Protein 7O7G (pdb70)

Nearest PDB structures (foldseek):
  7o7g-assembly1_A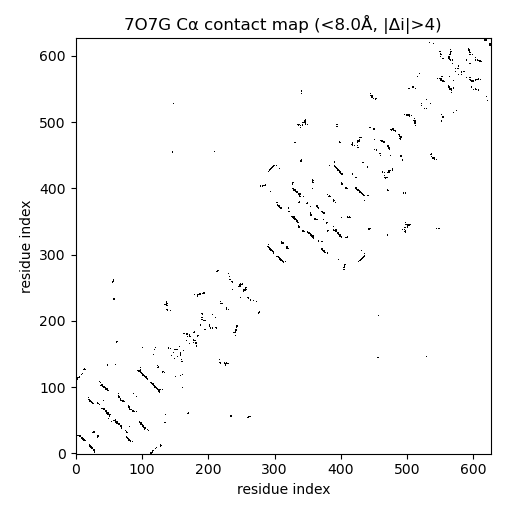  TM=1.002E+00  e=0.000E+00  Shewanella oneidensis MR-1
  7qth-assembly1_A  TM=1.001E+00  e=0.000E+00  Shewanella oneidensis MR-1
  8qbz-assembly1_A  TM=1.001E+00  e=0.000E+00  Shewanella oneidensis MR-1
  8qbq-assembly1_A  TM=1.001E+00  e=0.000E+00  Shewanella oneidensis MR-1
  8qc9-assembly1_A  TM=1.001E+00  e=0.000E+00  Shewanella oneidensis MR-1

Organism: Shewanella oneidensis (strain ATCC 700550 / JCM 31522 / CIP 106686 / LMG 19005 / NCIMB 14063 / MR-1) (NCBI:txid211586)

Radius of gyration: 29.06 Å; Cα contacts (8 Å, |Δi|>4): 1441; chains: 1; bounding box: 69×74×74 Å

Secondary structure (DSSP, 8-state):
-B-S--EEEEEEEE-TTSSPEEEEEEE-TTS-B----SSEEEEEEEEEEPTTTTSTTPPPEEEEEEEE--EEE-SSSEEEE--SSTTTT----TTS-EEEEEEE-SEE-TT--EE--EEEEEEE-TTSS--S-------THHHHTTS-TTS-SSSS-SSHHHHHHHS-HHHHHHHT-GGGSHHHHHHHTT-TTS-BTTTTB--HHHHHHHTT-GGGT----SS-TTTTHHHH---HHHHTTT-TT-BTTTTBSS---SSSSSHHHHS-HHHHHHHHHHHHHHHHHHHTTEEEEEEEEE-TTT--EEEEEEEEETTS-EE-HHHHGGGEEEEEEEEEE-TTS-SSHHHHSEEEEEEETTEEPTTEEE-TTS-EEEE--S---TTSSTGGGGEEEEEEEEEEEEETTEE-----TT--S--GGGEEE-B-EEEEEESSSSPPP----SSB-HHHHHHHH-TT--BTBTTTB--BB--GGG---B-TTSPBP--SGGGGGTSBTTBSSSTTS--SHHHHHHHHHHHHSTTT-TT-GGGTBS---GGGGGG---EEEEE-TTS-EEEE-HHHHHHHTTS-TTSTT--S-HHHHHHTT---SB-HHHH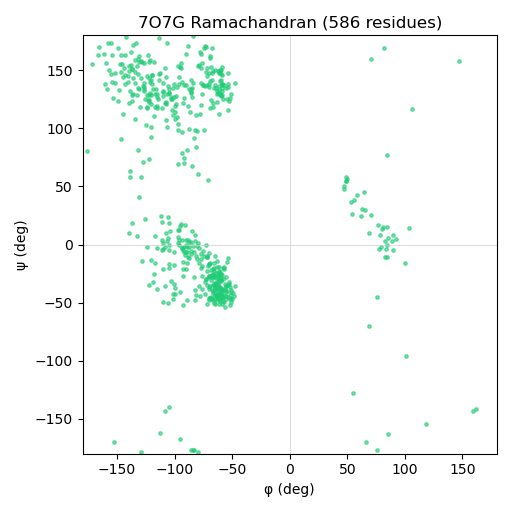HHTTT---HHHHB---SS-TT-B-

Solvent-accessible surface area: 31295 Å² total; per-residue (Å²): 98,65,20,122,66,11,63,24,71,4,74,131,10,23,35,158,114,50,36,1,67,0,23,0,71,0,17,26,88,67,110,110,58,5,69,24,10,73,74,3,36,1,43,64,1,5,0,1,34,52,104,30,68,83,19,84,34,35,38,10,22,6,39,24,4,34,65,10,160,33,52,96,33,62,132,84,0,15,0,38,1,114,18,118,70,28,12,82,101,164,49,68,62,41,152,19,2,1,9,3,0,0,16,1,47,65,34,133,17,114,119,29,24,67,8,40,43,10,13,30,33,58,17,15,20,3,125,16,85,77,44,151,67,30,44,34,35,27,25,53,96,20,24,39,50,32,43,32,124,39,104,133,43,169,88,104,5,18,42,7,26,3,24,40,1,32,33,12,65,70,56,0,94,73,145,62,81,91,86,25,8,26,49,14,35,45,56,7,34,40,5,32,95,64,25,52,44,196,118,101,118,95,2,89,95,24,43,100,40,30,116,66,20,26,86,51,43,32,50,151,43,147,169,22,105,34,7,117,25,66,5,126,35,15,6,41,80,35,53,28,2,31,93,45,124,47,53,30,66,72,31,125,70,60,74,104,44,141,70,6,42,90,23,78,80,87,61,71,30,119,113,18,27,101,73,74,18,36,176,63,83,32,42,106,86,6,4,60,76,42,6,2,94,19,85,11,90,16,68,88,142,96,103,20,0,39,0,22,0,20,0,10,45,80,134,44,81,67,27,51,1,109,100,12,27,64,66,0,1,8,0,6,0,8,0,0,0,0,3,12,46,5,34,13,4,66,100,22,25,2,62,19,79,0,0,89,8,21,57,62,45,133,124,3,79,21,57,146,69,0,63,0,34,4,59,6,94,91,93,3,89,8,46,120,84,56,93,33,0,25,1,1,3,0,8,0,0,0,0,0,8,6,41,176,26,150,24,58,84,20,100,76,103,78,35,71,0,90,64,68,100,97,3,5,0,0,42,0,6,15,6,40,8,14,34,60,66,156,91,60,40,49,16,55,11,71,8,40,43,13,86,19,20,24,79,32,48,44,61,49,64,30,38,104,49,12,127,115,50,0,0,13,2,9,29,109,54,4,29,67,49,109,54,115,144,54,121,26,17,21,1,21,8,0,23,1,1,25,29,0,10,18,0,22,177,35,67,62,45,34,0,0,26,27,0,47,67,74,50,104,43,45,106,79,18,133,83,44,32,21,58,45,32,58,35,44,34,92,71,43,32,56,112,14,27,139,129,16,10,5,1,0,11,25,35,31,110,99,163,75,16,42,11,2,0,0,14,5,0,24,60,7,15,49,72,70,41,81,37,160,134,30,137,53,82,98,138,46,9,82,84,74,23,7,25,10,58,19,73,91,113,82,0,71,99,18,7,109,58,23,74,21,67,156,60,64,45,24,58,26,108,58,70,90,84,79,163

Foldseek 3Di:
DAFPDKDKDFPWWACVPPFIKTKIAIAGPVRAADFAQDAKWQAFKWWWQCQQNVHALHHIWTHGFDIFPAWDRPRRRMIITDDPCTRVVVPQDLQTKIKTKMKGDFAAGPVRHTYAIDIDMAIAGSRGHHGPDDQFAFWQVLVVLFFPARDDQVDDDRGVVSQQRQLICVNCVVVVHLCSNCLLVVLLLQAQQWADDPVRHRNPVSCVFCVLQCCSTLPDDPVGPCSLCQQQRDWCSNVCSRVVQADLCVQPPHDHDPTSNCVCVPSPSVNSVCVSCVVVVLLVVVQLQKDKAKAWEADLVVRKIKIKIFIAGNVRHTDQCLVQLQFWAWKKKWKFFQLLATDLAAVQIFMDRCHHQSDGDPQWDQDPSRIIIHITDGDNCQPVPPPSRQKMKMKMKTKTFDASSGGDGSPDRVPQQAPVNGMHIYEMAMYMYGSVRPDHDHHDQQWFACSLVCSRRNQRFQPPGHRPGRGHRFDLRHFDDADPVRHTGRGCSNVCSQLHLCAHPFLAQLSNPLQNVVLCCCVSVCSRCPLQLVSGTPKDPPVSLVSYFWHFQHAPPVRHTFTKQPVCSNVCSVQPAPDPSHPQHCVNQVVQQMDDRHDSVSRRVSNVSGNCVVFFDAISVRRPHGD

B-factor: mean 24.83, std 9.94, range [6.51, 78.21]

Structure (mmCIF, N/CA/C/O backbone):
data_7O7G
#
_entry.id   7O7G
#
_cell.length_a   52.875
_cell.length_b   89.657
_cell.length_c   153.900
_cell.angle_alpha   90.000
_cell.angle_beta   90.000
_cell.angle_gamma   90.000
#
_symmetry.space_group_name_H-M   'P 21 21 21'
#
loop_
_entity.id
_entity.type
_entity.pdbx_description
1 polymer 'Extracellular iron oxide respiratory system surface decaheme cytochrome c component MtrC'
2 non-polymer 'HEME C'
3 non-polymer 'CALCIUM ION'
4 non-polymer 1,2-ETHANEDIOL
5 non-polymer 'ACETATE ION'
6 water water
#
loop_
_atom_site.group_PDB
_atom_site.id
_atom_site.type_symbol
_atom_site.label_atom_id
_atom_site.label_alt_id
_atom_site.label_comp_id
_atom_site.label_asym_id
_atom_site.label_entity_id
_atom_site.label_seq_id
_atom_site.pdbx_PDB_ins_code
_atom_site.Cartn_x
_atom_site.Cartn_y
_atom_site.Cartn_z
_atom_site.occupancy
_atom_site.B_iso_or_equiv
_atom_site.auth_seq_id
_atom_site.auth_comp_id
_atom_site.auth_asym_id
_atom_site.auth_atom_id
_atom_site.pdbx_PDB_model_num
ATOM 1 N N . GLY A 1 44 ? 0.186 4.765 15.291 1.00 53.37 44 GLY A N 1
ATOM 2 C CA . GLY A 1 44 ? -0.067 3.372 14.804 1.00 53.16 44 GLY A CA 1
ATOM 3 C C . GLY A 1 44 ? -1.101 3.377 13.690 1.00 54.57 44 GLY A C 1
ATOM 4 O O . GLY A 1 44 ? -2.197 3.957 13.889 1.00 53.08 44 GLY A O 1
ATOM 5 N N . SER A 1 45 ? -0.788 2.793 12.537 1.00 48.49 45 SER A N 1
ATOM 6 C CA . SER A 1 45 ? -1.737 2.738 11.397 1.00 45.19 45 SER A CA 1
ATOM 7 C C . SER A 1 45 ? -1.438 1.522 10.519 1.00 38.27 45 SER A C 1
ATOM 8 O O . SER A 1 45 ? -0.298 1.362 10.095 1.00 40.62 45 SER A O 1
ATOM 11 N N . ILE A 1 46 ? -2.445 0.689 10.263 1.00 33.60 46 ILE A N 1
ATOM 12 C CA . ILE A 1 46 ? -2.326 -0.501 9.374 1.00 29.33 46 ILE A CA 1
ATOM 13 C C . ILE A 1 46 ? -2.565 -0.008 7.949 1.00 27.48 46 ILE A C 1
ATOM 14 O O . ILE A 1 46 ? -3.538 0.720 7.765 1.00 27.93 46 ILE A O 1
ATOM 19 N N . GLN A 1 47 ? -1.729 -0.407 6.990 1.00 28.65 47 GLN A N 1
ATOM 20 C CA . GLN A 1 47 ? -1.827 0.019 5.567 1.00 31.62 47 GLN A CA 1
ATOM 21 C C . GLN A 1 47 ? -2.859 -0.853 4.847 1.00 29.26 47 GLN A C 1
ATOM 22 O O . GLN A 1 47 ? -3.704 -0.305 4.141 1.00 28.35 47 GLN A O 1
ATOM 28 N N . THR A 1 48 ? -2.762 -2.167 5.034 1.00 27.39 48 THR A N 1
ATOM 29 C CA . THR A 1 48 ? -3.633 -3.171 4.380 1.00 27.22 48 THR A CA 1
ATOM 30 C C . THR A 1 48 ? -4.060 -4.197 5.420 1.00 24.89 48 THR A C 1
ATOM 31 O O . THR A 1 48 ? -3.197 -4.674 6.161 1.00 22.76 48 THR A O 1
ATOM 35 N N . LEU A 1 49 ? -5.359 -4.459 5.501 1.00 21.90 49 LEU A N 1
ATOM 36 C CA . LEU A 1 49 ? -5.901 -5.530 6.358 1.00 21.41 49 LEU A CA 1
ATOM 37 C C . LEU A 1 49 ? -6.248 -6.716 5.446 1.00 21.26 49 LEU A C 1
ATOM 38 O O . LEU A 1 49 ? -7.122 -6.582 4.552 1.00 20.53 49 LEU A O 1
ATOM 43 N N . ASN A 1 50 ? -5.564 -7.827 5.639 1.00 18.68 50 ASN A N 1
ATOM 44 C CA . ASN A 1 50 ? -5.794 -9.084 4.897 1.00 19.39 50 ASN A CA 1
ATOM 45 C C . ASN A 1 50 ? -6.721 -9.953 5.754 1.00 18.71 50 ASN A C 1
ATOM 46 O O . ASN A 1 50 ? -6.524 -9.994 6.994 1.00 17.98 50 ASN A O 1
ATOM 51 N N . LEU A 1 51 ? -7.697 -10.614 5.128 1.00 16.90 51 LEU A N 1
ATOM 52 C CA . LEU A 1 51 ? -8.630 -11.522 5.826 1.00 17.32 51 LEU A CA 1
ATOM 53 C C . LEU A 1 51 ? -8.615 -12.850 5.087 1.00 18.69 51 LEU A C 1
ATOM 54 O O . LEU A 1 51 ? -8.742 -12.854 3.845 1.00 20.00 51 LEU A O 1
ATOM 59 N N . ASP A 1 52 ? -8.565 -13.943 5.826 1.00 16.79 52 ASP A N 1
ATOM 60 C CA . ASP A 1 52 ? -8.663 -15.301 5.259 1.00 16.56 52 ASP A CA 1
ATOM 61 C C . ASP A 1 52 ? -9.697 -16.018 6.108 1.00 16.57 52 ASP A C 1
ATOM 62 O O . ASP A 1 52 ? -9.590 -15.947 7.350 1.00 16.47 52 ASP A O 1
ATOM 67 N N . ILE A 1 53 ? -10.640 -16.723 5.478 1.00 16.66 53 ILE A N 1
ATOM 68 C CA . ILE A 1 53 ? -11.408 -17.771 6.200 1.00 16.22 53 ILE A CA 1
ATOM 69 C C . ILE A 1 53 ? -10.567 -19.061 6.254 1.00 16.29 53 ILE A C 1
ATOM 70 O O . ILE A 1 53 ? -10.284 -19.681 5.216 1.00 15.81 53 ILE A O 1
ATOM 75 N N . THR A 1 54 ? -10.121 -19.421 7.447 1.00 15.79 54 THR A N 1
ATOM 76 C CA . THR A 1 54 ? -9.115 -20.477 7.644 1.00 15.42 54 THR A CA 1
ATOM 77 C C . THR A 1 54 ? -9.789 -21.771 8.063 1.00 17.36 54 THR A C 1
ATOM 78 O O . THR A 1 54 ? -9.161 -22.815 7.919 1.00 16.75 54 THR A O 1
ATOM 82 N N . LYS A 1 55 ? -11.030 -21.703 8.539 1.00 16.65 55 LYS A N 1
ATOM 83 C CA . LYS A 1 55 ? -11.733 -22.903 9.000 1.00 17.06 55 LYS A CA 1
ATOM 84 C C . LYS A 1 55 ? -13.235 -22.654 8.995 1.00 17.13 55 LYS A C 1
ATOM 85 O O . LYS A 1 55 ? -13.694 -21.589 9.483 1.00 16.09 55 LYS A O 1
ATOM 91 N N . VAL A 1 56 ? -13.958 -23.636 8.456 1.00 16.68 56 VAL A N 1
ATOM 92 C CA . VAL A 1 56 ? -15.448 -23.677 8.500 1.00 16.51 56 VAL A CA 1
ATOM 93 C C . VAL A 1 56 ? -15.829 -25.066 9.015 1.00 17.42 56 VAL A C 1
ATOM 94 O O . VAL A 1 56 ? -15.464 -26.047 8.377 1.00 17.91 56 VAL A O 1
ATOM 98 N N . SER A 1 57 ? -16.493 -25.134 10.154 1.00 17.44 57 SER A N 1
ATOM 99 C CA . SER A 1 57 ? -16.931 -26.396 10.769 1.00 18.29 57 SER A CA 1
ATOM 100 C C . SER A 1 57 ? -18.448 -26.389 10.913 1.00 17.88 57 SER A C 1
ATOM 101 O O . SER A 1 57 ? -18.968 -25.461 11.528 1.00 19.16 57 SER A O 1
ATOM 104 N N . TYR A 1 58 ? -19.102 -27.430 10.439 1.00 18.64 58 TYR A N 1
ATOM 105 C CA . TYR A 1 58 ? -20.569 -27.647 10.591 1.00 21.81 58 TYR A CA 1
ATOM 106 C C . TYR A 1 58 ? -20.831 -28.725 11.652 1.00 28.44 58 TYR A C 1
ATOM 107 O O . TYR A 1 58 ? -21.921 -29.316 11.654 1.00 34.76 58 TYR A O 1
ATOM 116 N N . GLU A 1 59 ? -19.855 -29.017 12.504 1.00 33.40 59 GLU A N 1
ATOM 117 C CA . GLU A 1 59 ? -19.945 -30.144 13.469 1.00 41.12 59 GLU A CA 1
ATOM 118 C C . GLU A 1 59 ? -21.126 -29.902 14.421 1.00 42.54 59 GLU A C 1
ATOM 119 O O . GLU A 1 59 ? -21.641 -30.908 14.948 1.00 41.81 59 GLU A O 1
ATOM 125 N N . ASN A 1 60 ? -21.569 -28.648 14.595 1.00 39.24 60 ASN A N 1
ATOM 126 C CA . ASN A 1 60 ? -22.649 -28.290 15.554 1.00 44.27 60 ASN A CA 1
ATOM 127 C C . ASN A 1 60 ? -23.961 -27.942 14.834 1.00 38.57 60 ASN A C 1
ATOM 128 O O . ASN A 1 60 ? -24.900 -27.526 15.527 1.00 43.85 60 ASN A O 1
ATOM 133 N N . GLY A 1 61 ? -24.063 -28.183 13.524 1.00 39.18 61 GLY A N 1
ATOM 134 C CA . GLY A 1 61 ? -25.225 -27.782 12.695 1.00 34.04 61 GLY A CA 1
ATOM 135 C C . GLY A 1 61 ? -24.890 -26.516 11.903 1.00 30.32 61 GLY A C 1
ATOM 136 O O . GLY A 1 61 ? -24.213 -26.617 10.855 1.00 38.37 61 GLY A O 1
ATOM 137 N N . ALA A 1 62 ? -25.256 -25.341 12.394 1.00 25.84 62 ALA A N 1
ATOM 138 C CA . ALA A 1 62 ? -24.877 -24.066 11.742 1.00 22.60 62 ALA A CA 1
ATOM 139 C C . ALA A 1 62 ? -23.347 -23.966 11.737 1.00 23.35 62 ALA A C 1
ATOM 140 O O . ALA A 1 62 ? -22.683 -24.472 12.641 1.00 24.46 62 ALA A O 1
ATOM 142 N N . PRO A 1 63 ? -22.729 -23.343 10.717 1.00 19.35 63 PRO A N 1
ATOM 143 C CA . PRO A 1 63 ? -21.277 -23.305 10.642 1.00 18.89 63 PRO A CA 1
ATOM 144 C C . PRO A 1 63 ? -20.675 -22.374 11.694 1.00 19.27 63 PRO A C 1
ATOM 145 O O . PR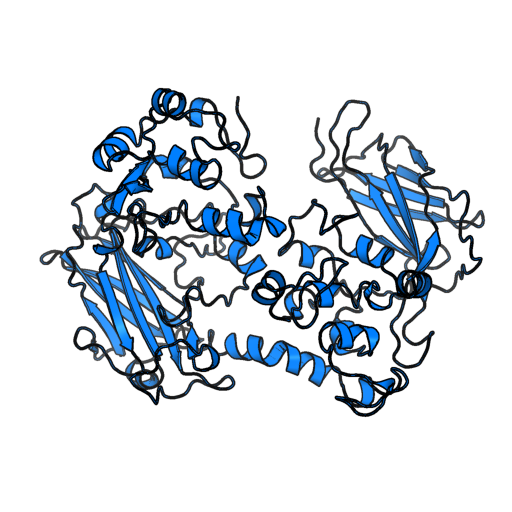O A 1 63 ? -21.239 -21.333 12.044 1.00 20.19 63 PRO A O 1
ATOM 149 N N . MET A 1 64 ? -19.514 -22.779 12.182 1.00 19.53 64 MET A N 1
ATOM 150 C CA . MET A 1 64 ? -18.586 -21.933 12.947 1.00 20.13 64 MET A CA 1
ATOM 151 C C . MET A 1 64 ? -17.482 -21.569 11.967 1.00 18.19 64 MET A C 1
ATOM 152 O O . MET A 1 64 ? -16.903 -22.467 11.380 1.00 17.90 64 MET A O 1
ATOM 157 N N . VAL A 1 65 ? -17.233 -20.279 11.810 1.00 16.05 65 VAL A N 1
ATOM 158 C CA . VAL A 1 65 ? -16.353 -19.739 10.747 1.00 15.82 65 VAL A CA 1
ATOM 159 C C . VAL A 1 65 ? -15.208 -18.980 11.416 1.00 15.76 65 VAL A C 1
ATOM 160 O O . VAL A 1 65 ? -15.465 -18.014 12.140 1.00 15.06 65 VAL A O 1
ATOM 164 N N . THR A 1 66 ? -13.979 -19.389 11.157 1.00 15.44 66 THR A N 1
ATOM 165 C CA . THR A 1 66 ? -12.791 -18.693 11.728 1.00 15.30 66 THR A CA 1
ATOM 166 C C . THR A 1 66 ? -12.127 -17.858 10.644 1.00 15.81 66 THR A C 1
ATOM 167 O O . THR A 1 66 ? -11.916 -18.363 9.549 1.00 15.28 66 THR A O 1
ATOM 171 N N . VAL A 1 67 ? -11.872 -16.600 10.984 1.00 15.79 67 VAL A N 1
ATOM 172 C CA . VAL A 1 67 ? -11.231 -15.602 10.096 1.00 15.69 67 VAL A CA 1
ATOM 173 C C . VAL A 1 67 ? -9.910 -15.229 10.749 1.00 14.85 67 VAL A C 1
ATOM 174 O O . VAL A 1 67 ? -9.897 -15.012 11.987 1.00 15.55 67 VAL A O 1
ATOM 178 N N . PHE A 1 68 ? -8.852 -15.207 9.946 1.00 15.41 68 PHE A N 1
ATOM 179 C CA . PHE A 1 68 ? -7.514 -14.757 10.378 1.00 15.67 68 PHE A CA 1
ATOM 180 C C . PHE A 1 68 ? -7.220 -13.425 9.685 1.00 15.09 68 PHE A C 1
ATOM 181 O O . PHE A 1 68 ? -7.293 -13.331 8.433 1.00 16.56 68 PHE A O 1
ATOM 189 N N . ALA A 1 69 ? -6.843 -12.437 10.490 1.00 16.24 69 ALA A N 1
ATOM 190 C CA . ALA A 1 69 ? -6.615 -11.035 10.083 1.00 16.63 69 ALA A CA 1
ATOM 191 C C . ALA A 1 69 ? -5.135 -10.710 10.251 1.00 16.10 69 ALA A C 1
ATOM 192 O O . ALA A 1 69 ? -4.602 -10.909 11.377 1.00 16.53 69 ALA A O 1
ATOM 194 N N . THR A 1 70 ? -4.506 -10.244 9.178 1.00 17.67 70 THR A N 1
ATOM 195 C CA . THR A 1 70 ? -3.074 -9.854 9.183 1.00 18.43 70 THR A CA 1
ATOM 196 C C . THR A 1 70 ? -2.894 -8.482 8.540 1.00 19.73 70 THR A C 1
ATOM 197 O O . THR A 1 70 ? -3.735 -8.066 7.730 1.00 18.87 70 THR A O 1
ATOM 201 N N . ASN A 1 71 ? -1.777 -7.829 8.834 1.00 20.43 71 ASN A N 1
ATOM 202 C CA . ASN A 1 71 ? -1.470 -6.516 8.213 1.00 21.63 71 ASN A CA 1
ATOM 203 C C . ASN A 1 71 ? -0.572 -6.767 7.007 1.00 23.13 71 ASN A C 1
ATOM 204 O O . ASN A 1 71 ? -0.401 -7.946 6.612 1.00 21.84 71 ASN A O 1
ATOM 209 N N . GLU A 1 72 ? 0.001 -5.681 6.490 1.00 25.16 72 GLU A N 1
ATOM 210 C CA . GLU A 1 72 ? 0.822 -5.642 5.254 1.00 29.48 72 GLU A CA 1
ATOM 211 C C . GLU A 1 72 ? 2.113 -6.433 5.482 1.00 30.18 72 GLU A C 1
ATOM 212 O O . GLU A 1 72 ? 2.646 -6.934 4.498 1.00 35.03 72 GLU A O 1
ATOM 218 N N . ALA A 1 73 ? 2.571 -6.566 6.732 1.00 27.39 73 ALA A N 1
ATOM 219 C CA . ALA A 1 73 ? 3.799 -7.304 7.119 1.00 27.95 73 ALA A CA 1
ATOM 220 C C . ALA A 1 73 ? 3.452 -8.725 7.573 1.00 25.82 73 ALA A C 1
ATOM 221 O O . ALA A 1 73 ? 4.287 -9.375 8.195 1.00 25.26 73 ALA A O 1
ATOM 223 N N . ASP A 1 74 ? 2.228 -9.183 7.333 1.00 26.67 74 ASP A N 1
ATOM 224 C CA . ASP A 1 74 ? 1.751 -10.542 7.729 1.00 24.59 74 ASP A CA 1
ATOM 225 C C . ASP A 1 74 ? 1.772 -10.706 9.248 1.00 23.76 74 ASP A C 1
ATOM 226 O O . ASP A 1 74 ? 1.882 -11.863 9.745 1.00 25.11 74 ASP A O 1
ATOM 231 N N . MET A 1 75 ? 1.570 -9.618 9.976 1.00 21.27 75 MET A N 1
ATOM 232 C CA . MET A 1 75 ? 1.481 -9.707 11.449 1.00 24.23 75 MET A CA 1
ATOM 233 C C . MET A 1 75 ? 0.007 -9.849 11.817 1.00 20.21 75 MET A C 1
ATOM 234 O O . MET A 1 75 ? -0.832 -9.142 11.271 1.00 21.31 75 MET A O 1
ATOM 239 N N . PRO A 1 76 ? -0.337 -10.698 12.807 1.00 21.56 76 PRO A N 1
ATOM 240 C CA . PRO A 1 76 ? -1.718 -10.813 13.273 1.00 21.20 76 PRO A CA 1
ATOM 241 C C . PRO A 1 76 ? -2.297 -9.493 13.789 1.00 21.28 76 PRO A C 1
ATOM 242 O O . PRO A 1 76 ? -1.617 -8.713 14.407 1.00 21.61 76 PRO A O 1
ATOM 246 N N . VAL A 1 77 ? -3.550 -9.236 13.436 1.00 21.02 77 VAL A N 1
ATOM 247 C CA . VAL A 1 77 ? -4.277 -7.992 13.817 1.00 20.69 77 VAL A CA 1
ATOM 248 C C . VAL A 1 77 ? -5.302 -8.369 14.881 1.00 22.25 77 VAL A C 1
ATOM 249 O O . VAL A 1 77 ? -6.289 -9.067 14.569 1.00 19.81 77 VAL A O 1
ATOM 253 N N . ILE A 1 78 ? -5.017 -7.981 16.116 1.00 21.78 78 ILE A N 1
ATOM 254 C CA . ILE A 1 78 ? -5.839 -8.301 17.313 1.00 22.82 78 ILE A CA 1
ATOM 255 C C . ILE A 1 78 ? -6.689 -7.075 17.692 1.00 23.24 78 ILE A C 1
ATOM 256 O O . ILE A 1 78 ? -6.161 -5.955 17.668 1.00 24.47 78 ILE A O 1
ATOM 261 N N . GLY A 1 79 ? -7.972 -7.272 17.985 1.00 21.84 79 GLY A N 1
ATOM 262 C CA . GLY A 1 79 ? -8.852 -6.214 18.522 1.00 23.10 79 GLY A CA 1
ATOM 263 C C . GLY A 1 79 ? -9.808 -5.646 17.488 1.00 22.58 79 GLY A C 1
ATOM 264 O O . GLY A 1 79 ? -10.371 -4.572 17.738 1.00 25.01 79 GLY A O 1
ATOM 265 N N . LEU A 1 80 ? -9.987 -6.298 16.345 1.00 19.90 80 LEU A N 1
ATOM 266 C CA . LEU A 1 80 ? -10.987 -5.851 15.332 1.00 19.83 80 LEU A CA 1
ATOM 267 C C . LEU A 1 80 ? -12.384 -5.809 15.976 1.00 17.84 80 LEU A C 1
ATOM 268 O O . LEU A 1 80 ? -12.819 -6.821 16.536 1.00 20.28 80 LEU A O 1
ATOM 273 N N . ALA A 1 81 ? -13.064 -4.670 15.897 1.00 18.24 81 ALA A N 1
ATOM 274 C CA . ALA A 1 81 ? -14.328 -4.379 16.616 1.00 20.23 81 ALA A CA 1
ATOM 275 C C . ALA A 1 81 ? -15.526 -4.447 15.664 1.00 20.54 81 ALA A C 1
ATOM 276 O O . ALA A 1 81 ? -16.691 -4.493 16.145 1.00 21.10 81 ALA A O 1
ATOM 278 N N . ASN A 1 82 ? -15.282 -4.407 14.360 1.00 20.97 82 ASN A N 1
ATOM 279 C CA . ASN A 1 82 ? -16.385 -4.302 13.361 1.00 21.81 82 ASN A CA 1
ATOM 280 C C . ASN A 1 82 ? -16.212 -5.355 12.256 1.00 19.61 82 ASN A C 1
ATOM 281 O O . ASN A 1 82 ? -16.428 -5.024 11.063 1.00 18.50 82 ASN A O 1
ATOM 286 N N . LEU A 1 83 ? -15.827 -6.565 12.633 1.00 18.69 83 LEU A N 1
ATOM 287 C CA . LEU A 1 83 ? -15.706 -7.713 11.707 1.00 18.39 83 LEU A CA 1
ATOM 288 C C . LEU A 1 83 ? -17.100 -8.326 11.565 1.00 18.84 83 LEU A C 1
ATOM 289 O O . LEU A 1 83 ? -17.875 -8.366 12.560 1.00 18.82 83 LEU A O 1
ATOM 294 N N . GLU A 1 84 ? -17.482 -8.722 10.362 1.00 17.67 84 GLU A N 1
ATOM 295 C CA . GLU A 1 84 ? -18.825 -9.309 10.190 1.00 17.51 84 GLU A CA 1
ATOM 296 C C . GLU A 1 84 ? -18.839 -10.292 9.025 1.00 17.05 84 GLU A C 1
ATOM 297 O O . GLU A 1 84 ? -18.122 -10.093 8.020 1.00 16.35 84 GLU A O 1
ATOM 303 N N . ILE A 1 85 ? -19.671 -11.324 9.158 1.00 16.27 85 ILE A N 1
ATOM 304 C CA . ILE A 1 85 ? -20.100 -12.132 7.994 1.00 16.85 85 ILE A CA 1
ATOM 305 C C . ILE A 1 85 ? -21.322 -11.408 7.456 1.00 16.56 85 ILE A C 1
ATOM 306 O O . ILE A 1 85 ? -22.409 -11.557 8.026 1.00 17.50 85 ILE A O 1
ATOM 311 N N . LYS A 1 86 ? -21.111 -10.625 6.423 1.00 16.81 86 LYS A N 1
ATOM 312 C CA . LYS A 1 86 ? -22.168 -9.770 5.843 1.00 17.82 86 LYS A CA 1
ATOM 313 C C . LYS A 1 86 ? -23.170 -10.666 5.114 1.00 15.53 86 LYS A C 1
ATOM 314 O O . LYS A 1 86 ? -24.380 -10.380 5.173 1.00 15.49 86 LYS A O 1
ATOM 320 N N . LYS A 1 87 ? -22.704 -11.750 4.497 1.00 14.96 87 LYS A N 1
ATOM 321 C CA . LYS A 1 87 ? -23.608 -12.696 3.799 1.00 14.94 87 LYS A CA 1
ATOM 322 C C . LYS A 1 87 ? -23.041 -14.108 3.878 1.00 15.48 87 LYS A C 1
ATOM 323 O O . LYS A 1 87 ? -21.820 -14.291 3.678 1.00 14.21 87 LYS A O 1
ATOM 329 N N . ALA A 1 88 ? -23.902 -15.050 4.239 1.00 15.13 88 ALA A N 1
ATOM 330 C CA . ALA A 1 88 ? -23.695 -16.503 4.031 1.00 14.96 88 ALA A CA 1
ATOM 331 C C . ALA A 1 88 ? -24.631 -16.948 2.894 1.00 14.52 88 ALA A C 1
ATOM 332 O O . ALA A 1 88 ? -25.830 -16.636 2.936 1.00 15.72 88 ALA A O 1
ATOM 334 N N . LEU A 1 89 ? -24.100 -17.640 1.906 1.00 13.95 89 LEU A N 1
ATOM 335 C CA . LEU A 1 89 ? -24.821 -17.976 0.655 1.00 14.29 89 LEU A CA 1
ATOM 336 C C . LEU A 1 89 ? -24.492 -19.420 0.320 1.00 13.70 89 LEU A C 1
ATOM 337 O O . LEU A 1 89 ? -23.477 -19.928 0.837 1.00 14.14 89 LEU A O 1
ATOM 342 N N . GLN A 1 90 ? -25.256 -19.999 -0.582 1.00 13.29 90 GLN A N 1
ATOM 343 C CA . GLN A 1 90 ? -24.868 -21.251 -1.270 1.00 13.59 90 GLN A CA 1
ATOM 344 C C . GLN A 1 90 ? -25.275 -21.118 -2.739 1.00 13.64 90 GLN A C 1
ATOM 345 O O . GLN A 1 90 ? -26.181 -20.318 -3.047 1.00 14.30 90 GLN A O 1
ATOM 351 N N . LEU A 1 91 ? -24.573 -21.830 -3.597 1.00 14.01 91 LEU A N 1
ATOM 352 C CA . LEU A 1 91 ? -24.633 -21.655 -5.065 1.00 13.92 91 LEU A CA 1
ATOM 353 C C . LEU A 1 91 ? -25.572 -22.693 -5.684 1.00 14.20 91 LEU A C 1
ATOM 354 O O . LEU A 1 91 ? -25.221 -23.899 -5.798 1.00 14.39 91 LEU A O 1
ATOM 359 N N . ILE A 1 92 ? -26.709 -22.208 -6.166 1.00 14.57 92 ILE A N 1
ATOM 360 C CA . ILE A 1 92 ? -27.639 -23.019 -6.984 1.00 14.34 92 ILE A CA 1
ATOM 361 C C . ILE A 1 92 ? -26.985 -23.072 -8.351 1.00 14.80 92 ILE A C 1
ATOM 362 O O . ILE A 1 92 ? -26.660 -22.035 -8.928 1.00 14.97 92 ILE A O 1
ATOM 367 N N . PRO A 1 93 ? -26.664 -24.273 -8.858 1.00 15.68 93 PRO A N 1
ATOM 368 C CA . PRO A 1 93 ? -25.866 -24.379 -10.069 1.00 15.67 93 PRO A CA 1
ATOM 369 C C . PRO A 1 93 ? -26.593 -23.910 -11.328 1.00 16.08 93 PRO A C 1
ATOM 370 O O . PRO A 1 93 ? -27.810 -23.820 -11.391 1.00 16.40 93 PRO A O 1
ATOM 374 N N . GLU A 1 94 ? -25.786 -23.619 -12.341 1.00 16.70 94 GLU A N 1
ATOM 375 C CA . GLU A 1 94 ? -26.213 -23.177 -13.690 1.00 18.91 94 GLU A CA 1
ATOM 376 C C . GLU A 1 94 ? -27.267 -24.157 -14.202 1.00 18.17 94 GLU A C 1
ATOM 377 O O . GLU A 1 94 ? -27.034 -25.391 -14.096 1.00 17.16 94 GLU A O 1
ATOM 383 N N . GLY A 1 95 ? -28.404 -23.648 -14.674 1.00 16.51 95 GLY A N 1
ATOM 384 C CA . GLY A 1 95 ? -29.481 -24.458 -15.283 1.00 17.86 95 GLY A CA 1
ATOM 385 C C . GLY A 1 95 ? -30.451 -25.109 -14.288 1.00 16.75 95 GLY A C 1
ATOM 386 O O . GLY A 1 95 ? -31.492 -25.666 -14.737 1.00 17.17 95 GLY A O 1
ATOM 387 N N . ALA A 1 96 ? -30.168 -25.103 -12.992 1.00 16.53 96 ALA A N 1
ATOM 388 C CA . ALA A 1 96 ? -31.033 -25.746 -11.972 1.00 16.56 96 ALA A CA 1
ATOM 389 C C . ALA A 1 96 ? -32.414 -25.080 -11.908 1.00 16.09 96 ALA A C 1
ATOM 390 O O . ALA A 1 96 ? -33.390 -25.784 -11.620 1.00 14.65 96 ALA A O 1
ATOM 392 N N . THR A 1 97 ? -32.507 -23.768 -12.122 1.00 14.18 97 THR A N 1
ATOM 393 C CA . THR A 1 97 ? -33.791 -23.032 -12.076 1.00 15.54 97 THR A CA 1
ATOM 394 C C . THR A 1 97 ? -34.464 -23.070 -13.442 1.00 16.09 97 THR A C 1
ATOM 395 O O . THR A 1 97 ? -35.530 -22.502 -13.559 1.00 17.54 97 THR A O 1
ATOM 399 N N . GLY A 1 98 ? -33.827 -23.684 -14.440 1.00 16.71 98 GLY A N 1
ATOM 400 C CA . GLY A 1 98 ? -34.408 -23.838 -15.777 1.00 18.79 98 GLY A CA 1
ATOM 401 C C . GLY A 1 98 ? -33.333 -23.789 -16.863 1.00 19.13 98 GLY A C 1
ATOM 402 O O . GLY A 1 98 ? -32.241 -23.223 -16.685 1.00 17.63 98 GLY A O 1
ATOM 403 N N . PRO A 1 99 ? -33.642 -24.357 -18.038 1.00 19.39 99 PRO A N 1
ATOM 404 C CA . PRO A 1 99 ? -32.631 -24.535 -19.078 1.00 20.03 99 PRO A CA 1
ATOM 405 C C . PRO A 1 99 ? -32.098 -23.165 -19.553 1.00 17.59 99 PRO A C 1
ATOM 406 O O . PRO A 1 99 ? -32.883 -22.248 -19.819 1.00 17.34 99 PRO A O 1
ATOM 410 N N . GLY A 1 100 ? -30.766 -23.025 -19.583 1.00 17.10 100 GLY A N 1
ATOM 411 C CA . GLY A 1 100 ? -30.074 -21.792 -20.002 1.00 16.26 100 GLY A CA 1
ATOM 412 C C . GLY A 1 100 ? -29.934 -20.764 -18.901 1.00 16.13 100 GLY A C 1
ATOM 413 O O . GLY A 1 100 ? -29.296 -19.717 -19.164 1.00 17.01 100 GLY A O 1
ATOM 414 N N . ASN A 1 101 ? -30.497 -21.010 -17.710 1.00 15.22 101 ASN A N 1
ATOM 415 C CA . ASN A 1 101 ? -30.485 -20.018 -16.617 1.00 15.37 101 ASN A CA 1
ATOM 416 C C . ASN A 1 101 ? -29.139 -20.007 -15.889 1.00 14.92 101 ASN A C 1
ATOM 417 O O . ASN A 1 101 ? -28.439 -21.057 -15.837 1.00 16.73 101 ASN A O 1
ATOM 422 N N . SER A 1 102 ? -28.825 -18.852 -15.312 1.00 14.93 102 SER A N 1
ATOM 423 C CA . SER A 1 102 ? -27.584 -18.594 -14.541 1.00 14.85 102 SER A CA 1
ATOM 424 C C . SER A 1 102 ? -27.600 -19.386 -13.241 1.00 15.14 102 SER A C 1
ATOM 425 O O . SER A 1 102 ? -28.694 -19.664 -12.695 1.00 14.80 102 SER A O 1
ATOM 428 N N . ALA A 1 103 ? -26.410 -19.715 -12.734 1.00 16.30 103 ALA A N 1
ATOM 429 C CA . ALA A 1 103 ? -26.174 -20.075 -11.325 1.00 15.33 103 ALA A CA 1
ATOM 430 C C . ALA A 1 103 ? -26.590 -18.885 -10.474 1.00 14.49 103 ALA A C 1
ATOM 431 O O . ALA A 1 103 ? -26.495 -17.740 -10.962 1.00 15.36 103 ALA A O 1
ATOM 433 N N A ASN A 1 104 ? -27.040 -19.097 -9.247 0.50 13.95 104 ASN A N 1
ATOM 434 N N B ASN A 1 104 ? -27.067 -19.142 -9.253 0.50 14.96 104 ASN A N 1
ATOM 435 C CA A ASN A 1 104 ? -27.423 -17.935 -8.410 0.50 13.64 104 ASN A CA 1
ATOM 436 C CA B ASN A 1 104 ? -27.608 -18.095 -8.343 0.50 15.37 104 ASN A CA 1
ATOM 437 C C A ASN A 1 104 ? -27.186 -18.273 -6.945 0.50 13.76 104 ASN A C 1
ATOM 438 C C B ASN A 1 104 ? -27.091 -18.308 -6.925 0.50 14.74 104 ASN A C 1
ATOM 439 O O A ASN A 1 104 ? -27.253 -19.463 -6.582 0.50 13.87 104 ASN A O 1
ATOM 440 O O B ASN A 1 104 ? -26.897 -19.476 -6.537 0.50 15.08 104 ASN A O 1
ATOM 449 N N . TRP A 1 105 ? -26.974 -17.223 -6.152 1.00 14.41 105 TRP A N 1
ATOM 450 C CA . TRP A 1 105 ? -26.559 -17.275 -4.730 1.00 15.09 105 TRP A CA 1
ATOM 451 C C . TRP A 1 105 ? -27.819 -17.220 -3.874 1.00 15.52 105 TRP A C 1
ATOM 452 O O . TRP A 1 105 ? -28.490 -16.179 -3.871 1.00 15.71 105 TRP A O 1
ATOM 463 N N . GLN A 1 106 ? -28.117 -18.334 -3.215 1.00 14.88 106 GLN A N 1
ATOM 464 C CA . GLN A 1 106 ? -29.247 -18.473 -2.291 1.00 14.71 106 GLN A CA 1
ATOM 465 C C . GLN A 1 106 ? -28.819 -18.041 -0.891 1.00 14.14 106 GLN A C 1
ATOM 466 O O . GLN A 1 106 ? -27.763 -18.471 -0.424 1.00 15.00 106 GLN A O 1
ATOM 472 N N . GLY A 1 107 ? -29.646 -17.228 -0.216 1.00 14.84 107 GLY A N 1
ATOM 473 C CA . GLY A 1 107 ? -29.317 -16.627 1.091 1.00 15.05 107 GLY A CA 1
ATOM 474 C C . GLY A 1 107 ? -29.409 -17.592 2.264 1.00 16.35 107 GLY A C 1
ATOM 475 O O . GLY A 1 107 ? -30.436 -18.316 2.378 1.00 15.64 107 GLY A O 1
ATOM 476 N N . LEU A 1 108 ? -28.422 -17.539 3.176 1.00 16.04 108 LEU A N 1
ATOM 477 C CA . LEU A 1 108 ? -28.422 -18.361 4.402 1.00 16.45 108 LEU A CA 1
ATOM 478 C C . LEU A 1 108 ? -28.303 -17.483 5.645 1.00 18.23 108 LEU A C 1
ATOM 479 O O . LEU A 1 108 ? -28.340 -18.059 6.726 1.00 18.34 108 LEU A O 1
ATOM 484 N N . GLY A 1 109 ? -28.170 -16.160 5.514 1.00 18.07 109 GLY A N 1
ATOM 485 C CA . GLY A 1 109 ? -28.146 -15.264 6.684 1.00 19.13 109 GLY A CA 1
ATOM 486 C C . GLY A 1 109 ? -26.833 -14.497 6.792 1.00 19.33 109 GLY A C 1
ATOM 487 O O . GLY A 1 109 ? -26.175 -14.259 5.758 1.00 18.64 109 GLY A O 1
ATOM 488 N N . SER A 1 110 ? -26.472 -14.096 8.009 1.00 18.64 110 SER A N 1
ATOM 489 C CA . SER A 1 110 ? -25.384 -13.133 8.274 1.00 17.85 110 SER A CA 1
ATOM 490 C C . SER A 1 110 ? -25.075 -13.214 9.752 1.00 18.08 110 SER A C 1
ATOM 491 O O . SER A 1 110 ? -25.880 -13.801 10.468 1.00 18.80 110 SER A O 1
ATOM 494 N N . SER A 1 111 ? -23.929 -12.720 10.191 1.00 18.42 111 SER A N 1
ATOM 495 C CA . SER A 1 111 ? -23.600 -12.726 11.630 1.00 18.53 111 SER A CA 1
ATOM 496 C C . SER A 1 111 ? -22.662 -11.578 11.976 1.00 18.36 111 SER A C 1
ATOM 497 O O . SER A 1 111 ? -21.681 -11.371 11.240 1.00 17.35 111 SER A O 1
ATOM 500 N N . LYS A 1 112 ? -22.905 -10.931 13.110 1.00 18.38 112 LYS A N 1
ATOM 501 C CA . LYS A 1 112 ? -21.922 -10.022 13.744 1.00 20.48 112 LYS A CA 1
ATOM 502 C C . LYS A 1 112 ? -21.450 -10.574 15.080 1.00 18.70 112 LYS A C 1
ATOM 503 O O . LYS A 1 112 ? -20.821 -9.825 15.822 1.00 19.88 112 LYS A O 1
ATOM 509 N N A SER A 1 113 ? -21.686 -11.861 15.330 0.70 17.75 113 SER A N 1
ATOM 510 N N B SER A 1 113 ? -21.741 -11.850 15.345 0.30 17.89 113 SER A N 1
ATOM 511 C CA A SER A 1 113 ? -21.404 -12.547 16.612 0.70 18.36 113 SER A CA 1
ATOM 512 C CA B SER A 1 113 ? -21.427 -12.582 16.597 0.30 17.60 113 SER A CA 1
ATOM 513 C C A SER A 1 113 ? -20.085 -13.320 16.488 0.70 17.32 113 SER A C 1
ATOM 514 C C B SER A 1 113 ? -20.077 -13.286 16.436 0.30 17.15 113 SER A C 1
ATOM 515 O O A SER A 1 113 ? -20.061 -14.407 15.919 0.70 17.55 113 SER A O 1
ATOM 516 O O B SER A 1 113 ? -20.020 -14.276 15.708 0.30 17.41 113 SER A O 1
ATOM 521 N N . TYR A 1 114 ? -19.032 -12.798 17.105 1.00 16.86 114 TYR A N 1
ATOM 522 C CA . TYR A 1 114 ? -17.714 -13.434 17.056 1.00 17.07 114 TYR A CA 1
ATOM 523 C C . TYR A 1 114 ? -16.971 -13.224 18.349 1.00 18.48 114 TYR A C 1
ATOM 524 O O . TYR A 1 114 ? -17.224 -12.266 19.072 1.00 18.12 114 TYR A O 1
ATOM 533 N N . VAL A 1 115 ? -16.028 -14.133 18.545 1.00 18.87 115 VAL A N 1
ATOM 534 C CA . VAL A 1 115 ? -15.010 -14.073 19.612 1.00 19.70 115 VAL A CA 1
ATOM 535 C C . VAL A 1 115 ? -13.680 -13.670 18.968 1.00 19.72 115 VAL A C 1
ATOM 536 O O . VAL A 1 115 ? -13.308 -14.265 17.975 1.00 17.87 115 VAL A O 1
ATOM 540 N N . ASP A 1 116 ? -13.026 -12.674 19.553 1.00 18.23 116 ASP A N 1
ATOM 541 C CA . ASP A 1 116 ? -11.622 -12.323 19.270 1.00 18.96 116 ASP A CA 1
ATOM 542 C C . ASP A 1 116 ? -10.770 -13.335 20.022 1.00 18.79 116 ASP A C 1
ATOM 543 O O . ASP A 1 116 ? -10.752 -13.273 21.248 1.00 20.75 116 ASP A O 1
ATOM 548 N N . ASN A 1 117 ? -10.067 -14.209 19.313 1.00 18.57 117 ASN A N 1
ATOM 549 C CA . ASN A 1 117 ? -9.285 -15.294 19.957 1.00 18.97 117 ASN A CA 1
ATOM 550 C C . ASN A 1 117 ? -7.933 -14.784 20.468 1.00 19.53 117 ASN A C 1
ATOM 551 O O . ASN A 1 117 ? -7.182 -15.643 20.919 1.00 19.61 117 ASN A O 1
ATOM 556 N N . LYS A 1 118 ? -7.623 -13.501 20.266 1.00 19.77 118 LYS A N 1
ATOM 557 C CA . LYS A 1 118 ? -6.446 -12.771 20.810 1.00 23.57 118 LYS A CA 1
ATOM 558 C C . LYS A 1 118 ? -5.150 -13.248 20.142 1.00 23.86 118 LYS A C 1
ATOM 559 O O . LYS A 1 118 ? -4.103 -13.085 20.757 1.00 26.16 118 LYS A O 1
ATOM 565 N N . ASN A 1 119 ? -5.203 -13.772 18.916 1.00 21.34 119 ASN A N 1
ATOM 566 C CA . ASN A 1 119 ? -4.014 -14.280 18.196 1.00 18.66 119 ASN A CA 1
ATOM 567 C C . ASN A 1 119 ? -4.076 -13.886 16.720 1.00 17.98 119 ASN A C 1
ATOM 568 O O . ASN A 1 119 ? -3.267 -14.418 15.967 1.00 20.17 119 ASN A O 1
ATOM 573 N N . GLY A 1 120 ? -5.022 -13.019 16.332 1.00 18.10 120 GLY A N 1
ATOM 574 C CA . GLY A 1 120 ? -5.267 -12.652 14.928 1.00 17.20 120 GLY A CA 1
ATOM 575 C C . GLY A 1 120 ? -6.458 -13.411 14.363 1.00 17.26 120 GLY A C 1
ATOM 576 O O . GLY A 1 120 ? -6.951 -13.009 13.291 1.00 15.81 120 GLY A O 1
ATOM 577 N N . SER A 1 121 ? -6.899 -14.491 15.020 1.00 15.53 121 SER A N 1
ATOM 578 C CA . SER A 1 121 ? -8.089 -15.251 14.564 1.00 15.41 121 SER A CA 1
ATOM 579 C C . SER A 1 121 ? -9.350 -14.770 15.300 1.00 16.01 121 SER A C 1
ATOM 580 O O . SER A 1 121 ? -9.267 -14.339 16.465 1.00 15.56 121 SER A O 1
ATOM 583 N N . TYR A 1 122 ? -10.494 -14.925 14.639 1.00 14.83 122 TYR A N 1
ATOM 584 C CA . TYR A 1 122 ? -11.843 -14.537 15.111 1.00 14.70 122 TYR A CA 1
ATOM 585 C C . TYR A 1 122 ? -12.803 -15.656 14.726 1.00 14.63 122 TYR A C 1
ATOM 586 O O . TYR A 1 122 ? -12.754 -16.093 13.572 1.00 15.77 122 TYR A O 1
ATOM 595 N N . THR A 1 123 ? -13.644 -16.112 15.644 1.00 14.89 123 THR A N 1
ATOM 596 C CA . THR A 1 123 ? -14.559 -17.235 15.359 1.00 16.14 123 THR A CA 1
ATOM 597 C C . THR A 1 123 ? -15.990 -16.733 15.480 1.00 17.06 123 THR A C 1
ATOM 598 O O . THR A 1 123 ? -16.378 -16.291 16.599 1.00 16.61 123 THR A O 1
ATOM 602 N N . PHE A 1 124 ? -16.706 -16.811 14.362 1.00 16.57 124 PHE A N 1
ATOM 603 C CA . PHE A 1 124 ? -18.142 -16.477 14.223 1.00 16.55 124 PHE A CA 1
ATOM 604 C C . PHE A 1 124 ? -19.046 -17.659 14.578 1.00 18.93 124 PHE A C 1
ATOM 605 O O . PHE A 1 124 ? -18.717 -18.814 14.202 1.00 18.47 124 PHE A O 1
ATOM 613 N N . LYS A 1 125 ? -20.169 -17.352 15.233 1.00 19.59 125 LYS A N 1
ATOM 614 C CA . LYS A 1 125 ? -21.338 -18.260 15.331 1.00 22.21 125 LYS A CA 1
ATOM 615 C C . LYS A 1 125 ? -22.546 -17.527 14.758 1.00 20.49 125 LYS A C 1
ATOM 616 O O . LYS A 1 125 ? -22.513 -16.289 14.677 1.00 20.59 125 LYS A O 1
ATOM 622 N N . PHE A 1 126 ? -23.541 -18.284 14.328 1.00 21.08 126 PHE A N 1
ATOM 623 C CA . PHE A 1 126 ? -24.808 -17.771 13.763 1.00 22.82 126 PHE A CA 1
ATOM 624 C C . PHE A 1 126 ? -25.902 -18.011 14.801 1.00 23.54 126 PHE A C 1
ATOM 625 O O . PHE A 1 126 ? -26.128 -19.159 15.135 1.00 24.23 126 PHE A O 1
ATOM 633 N N . ASP A 1 127 ? -26.561 -16.943 15.243 1.00 28.26 127 ASP A N 1
ATOM 634 C CA . ASP A 1 127 ? -27.754 -17.008 16.136 1.00 34.56 127 ASP A CA 1
ATOM 635 C C . ASP A 1 127 ? -28.960 -17.489 15.315 1.00 32.86 127 ASP A C 1
ATOM 636 O O . ASP A 1 127 ? -29.827 -18.154 15.880 1.00 36.20 127 ASP A O 1
ATOM 641 N N . ALA A 1 128 ? -29.028 -17.150 14.030 1.00 28.73 128 ALA A N 1
ATOM 642 C CA . ALA A 1 128 ? -30.223 -17.407 13.191 1.00 28.54 128 ALA A CA 1
ATOM 643 C C . ALA A 1 128 ? -29.760 -17.892 11.824 1.00 28.05 128 ALA A C 1
ATOM 644 O O . ALA A 1 128 ? -30.062 -17.210 10.805 1.00 30.01 128 ALA A O 1
ATOM 646 N N . PHE A 1 129 ? -29.002 -18.990 11.781 1.00 23.77 129 PHE A N 1
ATOM 647 C CA . PHE A 1 129 ? -28.492 -19.498 10.491 1.00 20.33 129 PHE A CA 1
ATOM 648 C C . PHE A 1 129 ? -29.669 -20.047 9.682 1.00 19.30 129 PHE A C 1
ATOM 649 O O . PHE A 1 129 ? -30.539 -20.729 10.269 1.00 19.52 129 PHE A O 1
ATOM 657 N N . ASP A 1 130 ? -29.667 -19.805 8.374 1.00 17.65 130 ASP A N 1
ATOM 658 C CA . ASP A 1 130 ? -30.599 -20.443 7.418 1.00 17.45 130 ASP A CA 1
ATOM 659 C C . ASP A 1 130 ? -32.062 -20.356 7.908 1.00 17.43 130 ASP A C 1
ATOM 660 O O . ASP A 1 130 ? -32.758 -21.398 7.993 1.00 16.85 130 ASP A O 1
ATOM 665 N N . SER A 1 131 ? -32.550 -19.151 8.140 1.00 18.60 131 SER A N 1
ATOM 666 C CA . SER A 1 131 ? -33.961 -18.874 8.540 1.00 21.53 131 SER A CA 1
ATOM 667 C C . SER A 1 131 ? -34.977 -19.525 7.584 1.00 19.42 131 SER A C 1
ATOM 668 O O . SER A 1 131 ? -36.087 -19.814 8.037 1.00 19.93 131 SER A O 1
ATOM 671 N N . ASN A 1 132 ? -34.656 -19.652 6.292 1.00 17.10 132 ASN A N 1
ATOM 672 C CA . ASN A 1 132 ? -35.600 -20.142 5.259 1.00 17.20 132 ASN A CA 1
ATOM 673 C C . ASN A 1 132 ? -35.513 -21.674 5.130 1.00 16.92 132 ASN A C 1
ATOM 674 O O . ASN A 1 132 ? -36.281 -22.255 4.284 1.00 18.76 132 ASN A O 1
ATOM 679 N N . LYS A 1 133 ? -34.554 -22.304 5.817 1.00 16.89 133 LYS A N 1
ATOM 680 C CA . LYS A 1 133 ? -34.401 -23.782 5.902 1.00 18.00 133 LYS A CA 1
ATOM 681 C C . LYS A 1 133 ? -34.091 -24.352 4.522 1.00 18.12 133 LYS A C 1
ATOM 682 O O . LYS A 1 133 ? -34.705 -25.369 4.112 1.00 18.64 133 LYS A O 1
ATOM 688 N N . VAL A 1 134 ? -33.176 -23.717 3.808 1.00 15.83 134 VAL A N 1
ATOM 689 C CA . VAL A 1 134 ? -32.832 -24.153 2.422 1.00 15.15 134 VAL A CA 1
ATOM 690 C C . VAL A 1 134 ? -31.422 -24.766 2.405 1.00 14.51 134 VAL A C 1
ATOM 691 O O . VAL A 1 134 ? -30.986 -25.119 1.318 1.00 15.59 134 VAL A O 1
ATOM 695 N N . PHE A 1 135 ? -30.737 -24.859 3.539 1.00 14.39 135 PHE A N 1
ATOM 696 C CA . PHE A 1 135 ? -29.309 -25.261 3.574 1.00 15.38 135 PHE A CA 1
ATOM 697 C C . PHE A 1 135 ? -29.189 -26.639 2.942 1.00 15.78 135 PHE A C 1
ATOM 698 O O . PHE A 1 135 ? -30.023 -27.510 3.227 1.00 14.32 135 PHE A O 1
ATOM 706 N N . ASN A 1 136 ? -28.267 -26.766 1.985 1.00 15.35 136 ASN A N 1
ATOM 707 C CA . ASN A 1 136 ? -28.041 -28.040 1.271 1.00 14.92 136 ASN A CA 1
ATOM 708 C C . ASN A 1 136 ? -26.539 -28.280 1.212 1.00 15.52 136 ASN A C 1
ATOM 709 O O . ASN A 1 136 ? -25.881 -27.593 0.428 1.00 14.44 136 ASN A O 1
ATOM 714 N N . ALA A 1 137 ? -26.040 -29.246 1.987 1.00 15.94 137 ALA A N 1
ATOM 715 C CA . ALA A 1 137 ? -24.593 -29.535 2.127 1.00 16.34 137 ALA A CA 1
ATOM 716 C C . ALA A 1 137 ? -24.008 -30.023 0.795 1.00 16.50 137 ALA A C 1
ATOM 717 O O . ALA A 1 137 ? -22.785 -30.078 0.699 1.00 18.65 137 ALA A O 1
ATOM 719 N N . GLN A 1 138 ? -24.813 -30.325 -0.215 1.00 14.90 138 GLN A N 1
ATOM 720 C CA . GLN A 1 138 ? -24.289 -30.704 -1.544 1.00 18.36 138 GLN A CA 1
ATOM 721 C C . GLN A 1 138 ? -23.906 -29.478 -2.370 1.00 17.48 138 GLN A C 1
ATOM 722 O O . GLN A 1 138 ? -23.317 -29.650 -3.454 1.00 16.61 138 GLN A O 1
ATOM 728 N N . LEU A 1 139 ? -24.265 -28.281 -1.924 1.00 16.39 139 LEU A N 1
ATOM 729 C CA . LEU A 1 139 ? -23.976 -27.048 -2.697 1.00 15.30 139 LEU A CA 1
ATOM 730 C C . LEU A 1 139 ? -22.703 -26.378 -2.182 1.00 14.75 139 LEU A C 1
ATOM 731 O O . LEU A 1 139 ? -22.392 -26.502 -0.990 1.00 14.47 139 LEU A O 1
ATOM 736 N N . THR A 1 140 ? -22.041 -25.629 -3.057 1.00 15.19 140 THR A N 1
ATOM 737 C CA . THR A 1 140 ? -20.943 -24.696 -2.677 1.00 15.31 140 THR A CA 1
ATOM 738 C C . THR A 1 140 ? -21.485 -23.662 -1.674 1.00 14.05 140 THR A C 1
ATOM 739 O O . THR A 1 140 ? -22.578 -23.135 -1.900 1.00 14.29 140 THR A O 1
ATOM 743 N N . GLN A 1 141 ? -20.767 -23.435 -0.586 1.00 13.51 141 GLN A N 1
ATOM 744 C CA . GLN A 1 141 ? -21.105 -22.458 0.485 1.00 15.34 141 GLN A CA 1
ATOM 745 C C . GLN A 1 141 ? -20.168 -21.251 0.309 1.00 14.65 141 GLN A C 1
ATOM 746 O O . GLN A 1 141 ? -18.935 -21.456 0.125 1.00 15.57 141 GLN A O 1
ATOM 752 N N . ARG A 1 142 ? -20.702 -20.037 0.367 1.00 14.72 142 ARG A N 1
ATOM 753 C CA . ARG A 1 142 ? -19.883 -18.804 0.304 1.00 15.41 142 ARG A CA 1
ATOM 754 C C . ARG A 1 142 ? -20.095 -17.981 1.571 1.00 15.28 142 ARG A C 1
ATOM 755 O O . ARG A 1 142 ? -21.241 -17.916 2.065 1.00 15.11 142 ARG A O 1
ATOM 763 N N . PHE A 1 143 ? -19.024 -17.371 2.075 1.00 14.66 143 PHE A N 1
ATOM 764 C CA . PHE A 1 143 ? -19.077 -16.364 3.157 1.00 14.97 143 PHE A CA 1
ATOM 765 C C . PHE A 1 143 ? -18.437 -15.090 2.620 1.00 15.39 143 PHE A C 1
ATOM 766 O O . PHE A 1 143 ? -17.323 -15.157 2.068 1.00 14.74 143 PHE A O 1
ATOM 774 N N . ASN A 1 144 ? -19.165 -13.999 2.776 1.00 14.86 144 ASN A N 1
ATOM 775 C CA . ASN A 1 144 ? -18.723 -12.614 2.496 1.00 14.92 144 ASN A CA 1
ATOM 776 C C . ASN A 1 144 ? -18.372 -11.976 3.849 1.00 15.40 144 ASN A C 1
ATOM 777 O O . ASN A 1 144 ? -19.302 -11.743 4.686 1.00 15.21 144 ASN A O 1
ATOM 782 N N . VAL A 1 145 ? -17.092 -11.705 4.078 1.00 14.49 145 VAL A N 1
ATOM 783 C CA . VAL A 1 145 ? -16.586 -11.123 5.347 1.00 15.67 145 VAL A CA 1
ATOM 784 C C . VAL A 1 145 ? -16.134 -9.691 5.099 1.00 15.46 145 VAL A C 1
ATOM 785 O O . VAL A 1 145 ? -15.390 -9.437 4.117 1.00 16.33 145 VAL A O 1
ATOM 789 N N . VAL A 1 146 ? -16.570 -8.795 5.972 1.00 15.77 146 VAL A N 1
ATOM 790 C CA . VAL A 1 146 ? -16.230 -7.349 5.875 1.00 16.35 146 VAL A CA 1
ATOM 791 C C . VAL A 1 146 ? -15.695 -6.883 7.226 1.00 17.52 146 VAL A C 1
ATOM 792 O O . VAL A 1 146 ? -16.168 -7.383 8.256 1.00 18.22 146 VAL A O 1
ATOM 796 N N . SER A 1 147 ? -14.697 -5.992 7.197 1.00 18.31 147 SER A N 1
ATOM 797 C CA . SER A 1 147 ? -14.165 -5.279 8.379 1.00 18.37 147 SER A CA 1
ATOM 798 C C . SER A 1 147 ? -14.267 -3.782 8.072 1.00 19.04 147 SER A C 1
ATOM 799 O O . SER A 1 147 ? -13.637 -3.336 7.102 1.00 17.62 147 SER A O 1
ATOM 802 N N . ALA A 1 148 ? -15.050 -3.058 8.853 1.00 21.01 148 ALA A N 1
ATOM 803 C CA . ALA A 1 148 ? -15.249 -1.604 8.697 1.00 23.66 148 ALA A CA 1
ATOM 804 C C . ALA A 1 148 ? -13.933 -0.879 9.029 1.00 25.41 148 ALA A C 1
ATOM 805 O O . ALA A 1 148 ? -13.227 -1.285 9.964 1.00 25.06 148 ALA A O 1
ATOM 807 N N . ALA A 1 149 ? -13.604 0.172 8.288 1.00 27.83 149 ALA A N 1
ATOM 808 C CA . ALA A 1 149 ? -12.534 1.118 8.686 1.00 30.85 149 ALA A CA 1
ATOM 809 C C . ALA A 1 149 ? -12.829 1.634 10.114 1.00 31.19 149 ALA A C 1
ATOM 810 O O . ALA A 1 149 ? -14.000 1.712 10.509 1.00 29.03 149 ALA A O 1
ATOM 812 N N . GLY A 1 150 ? -11.800 1.932 10.906 1.00 30.68 150 GLY A N 1
ATOM 813 C CA . GLY A 1 150 ? -11.987 2.413 12.290 1.00 31.61 150 GLY A CA 1
ATOM 814 C C . GLY A 1 150 ? -10.708 2.247 13.083 1.00 29.15 150 GLY A C 1
ATOM 815 O O . GLY A 1 150 ? -9.666 2.396 12.493 1.00 29.87 150 GLY A O 1
ATOM 816 N N . LYS A 1 151 ? -10.791 1.870 14.353 1.00 35.18 151 LYS A N 1
ATOM 817 C CA . LYS A 1 151 ? -9.613 1.841 15.247 1.00 40.15 151 LYS A CA 1
ATOM 818 C C . LYS A 1 151 ? -9.671 0.620 16.144 1.00 41.93 151 LYS A C 1
ATOM 819 O O . LYS A 1 151 ? -10.767 0.213 16.546 1.00 49.57 151 LYS A O 1
ATOM 825 N N . LEU A 1 152 ? -8.498 0.067 16.426 1.00 42.08 152 LEU A N 1
ATOM 826 C CA . LEU A 1 152 ? -8.285 -0.874 17.548 1.00 46.19 152 LEU A CA 1
ATOM 827 C C . LEU A 1 152 ? -8.341 -0.046 18.850 1.00 48.86 152 LEU A C 1
ATOM 828 O O . LEU A 1 152 ? -8.337 1.211 18.758 1.00 48.26 152 LEU A O 1
ATOM 833 N N . ALA A 1 153 ? -8.376 -0.696 20.019 1.00 55.99 153 ALA A N 1
ATOM 834 C CA . ALA A 1 153 ? -8.402 -0.021 21.344 1.00 58.95 153 ALA A CA 1
ATOM 835 C C . ALA A 1 153 ? -7.191 0.920 21.458 1.00 62.52 153 ALA A C 1
ATOM 836 O O . ALA A 1 153 ? -7.389 2.126 21.733 1.00 60.29 153 ALA A O 1
ATOM 838 N N . ASP A 1 154 ? -5.984 0.391 21.232 1.00 57.58 154 ASP A N 1
ATOM 839 C CA . ASP A 1 154 ? -4.713 1.162 21.305 1.00 56.50 154 ASP A CA 1
ATOM 840 C C . ASP A 1 154 ? -4.811 2.395 20.397 1.00 57.67 154 ASP A C 1
ATOM 841 O O . ASP A 1 154 ? -3.935 3.271 20.517 1.00 54.19 154 ASP A O 1
ATOM 846 N N . GLY A 1 155 ? -5.832 2.472 19.532 1.00 53.15 155 GLY A N 1
ATOM 847 C CA . GLY A 1 155 ? -6.071 3.631 18.653 1.00 48.47 155 GLY A CA 1
ATOM 848 C C . GLY A 1 155 ? -5.408 3.462 17.300 1.00 44.32 155 GLY A C 1
ATOM 849 O O . GLY A 1 155 ? -5.474 4.412 16.504 1.00 45.06 155 GLY A O 1
ATOM 850 N N . THR A 1 156 ? -4.796 2.301 17.028 1.00 40.94 156 THR A N 1
ATOM 851 C CA . THR A 1 156 ? -4.295 1.950 15.675 1.00 36.37 156 THR A CA 1
ATOM 852 C C . THR A 1 156 ? -5.470 2.090 14.710 1.00 33.05 156 THR A C 1
ATOM 853 O O . THR A 1 156 ? -6.542 1.512 14.992 1.00 35.20 156 THR A O 1
ATOM 857 N N . THR A 1 157 ? -5.278 2.886 13.665 1.00 33.64 157 THR A N 1
ATOM 858 C CA . THR A 1 157 ? -6.215 3.014 12.529 1.00 33.16 157 THR A CA 1
ATOM 859 C C . THR A 1 157 ? -6.143 1.722 11.708 1.00 29.44 157 THR A C 1
ATOM 860 O O . THR A 1 157 ? -5.027 1.190 11.481 1.00 25.80 157 THR A O 1
ATOM 864 N N A VAL A 1 158 ? -7.313 1.230 11.299 0.50 27.24 158 VAL A N 1
ATOM 865 N N B VAL A 1 158 ? -7.304 1.241 11.272 0.50 27.67 158 VAL A N 1
ATOM 866 C CA A VAL A 1 158 ? -7.457 0.026 10.429 0.50 26.45 158 VAL A CA 1
ATOM 867 C CA B VAL A 1 158 ? -7.418 0.023 10.418 0.50 27.07 158 VAL A CA 1
ATOM 868 C C A VAL A 1 158 ? -8.304 0.400 9.222 0.50 24.45 158 VAL A C 1
ATOM 869 C C B VAL A 1 158 ? -8.314 0.352 9.232 0.50 24.75 158 VAL A C 1
ATOM 870 O O A VAL A 1 158 ? -9.362 1.000 9.383 0.50 24.70 158 VAL A O 1
ATOM 871 O O B VAL A 1 158 ? -9.401 0.894 9.413 0.50 24.85 158 VAL A O 1
ATOM 878 N N . PRO A 1 159 ? -7.864 0.050 7.995 1.00 23.77 159 PRO A N 1
ATOM 879 C CA . PRO A 1 159 ? -8.649 0.308 6.804 1.00 23.92 159 PRO A CA 1
ATOM 880 C C . PRO A 1 159 ? -9.737 -0.751 6.595 1.00 24.75 159 PRO A C 1
ATOM 881 O O . PRO A 1 159 ? -9.734 -1.792 7.240 1.00 20.92 159 PRO A O 1
ATOM 885 N N . VAL A 1 160 ? -10.663 -0.430 5.704 1.00 22.07 160 VAL A N 1
ATOM 886 C CA . VAL A 1 160 ? -11.756 -1.358 5.325 1.00 20.89 160 VAL A CA 1
ATOM 887 C C . VAL A 1 160 ? -11.101 -2.596 4.701 1.00 19.24 160 VAL A C 1
ATOM 888 O O . VAL A 1 160 ? -10.042 -2.477 4.015 1.00 19.28 160 VAL A O 1
ATOM 892 N N . ALA A 1 161 ? -11.740 -3.747 4.860 1.00 18.30 161 ALA A N 1
ATOM 893 C CA . ALA A 1 161 ? -11.342 -4.972 4.136 1.00 18.45 161 ALA A CA 1
ATOM 894 C C . ALA A 1 161 ? -12.615 -5.755 3.829 1.00 17.39 161 ALA A C 1
ATOM 895 O O . ALA A 1 161 ? -13.538 -5.713 4.652 1.00 18.43 161 ALA A O 1
ATOM 897 N N . GLU A 1 162 ? -12.644 -6.411 2.672 1.00 17.95 162 GLU A N 1
ATOM 898 C CA . GLU A 1 162 ? -13.780 -7.258 2.265 1.00 17.52 162 GLU A CA 1
ATOM 899 C C . GLU A 1 162 ? -13.201 -8.470 1.555 1.00 16.41 162 GLU A C 1
ATOM 900 O O . GLU A 1 162 ? -12.148 -8.360 0.885 1.00 16.23 162 GLU A O 1
ATOM 906 N N A MET A 1 163 ? -13.845 -9.621 1.691 0.50 16.84 163 MET A N 1
ATOM 907 N N B MET A 1 163 ? -13.890 -9.597 1.663 0.50 15.41 163 MET A N 1
ATOM 908 C CA A MET A 1 163 ? -13.494 -10.791 0.849 0.50 16.81 163 MET A CA 1
ATOM 909 C CA B MET A 1 163 ? -13.520 -10.798 0.883 0.50 14.52 163 MET A CA 1
ATOM 910 C C A MET A 1 163 ? -14.661 -11.762 0.847 0.50 15.75 163 MET A C 1
ATOM 911 C C B MET A 1 163 ? -14.725 -11.722 0.801 0.50 14.48 163 MET A C 1
ATOM 912 O O A MET A 1 163 ? -15.572 -11.615 1.699 0.50 14.57 163 MET A O 1
ATOM 913 O O B MET A 1 163 ? -15.723 -11.507 1.542 0.50 13.32 163 MET A O 1
ATOM 922 N N . VAL A 1 164 ? -14.639 -12.658 -0.138 1.00 14.27 164 VAL A N 1
ATOM 923 C CA . VAL A 1 164 ? -15.501 -13.848 -0.178 1.00 14.41 164 VAL A CA 1
ATOM 924 C C . VAL A 1 164 ? -14.562 -15.037 -0.219 1.00 13.65 164 VAL A C 1
ATOM 925 O O . VAL A 1 164 ? -13.455 -14.919 -0.796 1.00 14.08 164 VAL A O 1
ATOM 929 N N . GLU A 1 165 ? -15.013 -16.162 0.319 1.00 13.10 165 GLU A N 1
ATOM 930 C CA . GLU A 1 165 ? -14.365 -17.461 0.074 1.00 13.57 165 GLU A CA 1
ATOM 931 C C . GLU A 1 165 ? -15.459 -18.532 -0.022 1.00 14.00 165 GLU A C 1
ATOM 932 O O . GLU A 1 165 ? -16.470 -18.460 0.707 1.00 13.20 165 GLU A O 1
ATOM 938 N N . ASP A 1 166 ? -15.212 -19.509 -0.879 1.00 14.48 166 ASP A N 1
ATOM 939 C CA . ASP A 1 166 ? -16.157 -20.598 -1.224 1.00 14.87 166 ASP A CA 1
ATOM 940 C C . ASP A 1 166 ? -15.589 -21.913 -0.706 1.00 14.62 166 ASP A C 1
ATOM 941 O O . ASP A 1 166 ? -14.345 -22.079 -0.686 1.00 15.50 166 ASP A O 1
ATOM 946 N N . PHE A 1 167 ? -16.489 -22.824 -0.316 1.00 17.12 167 PHE A N 1
ATOM 947 C CA . PHE A 1 167 ? -16.222 -24.096 0.377 1.00 15.68 167 PHE A CA 1
ATOM 948 C C . PHE A 1 167 ? -17.267 -25.092 -0.109 1.00 16.71 167 PHE A C 1
ATOM 949 O O . PHE A 1 167 ? -18.301 -24.653 -0.641 1.00 16.63 167 PHE A O 1
ATOM 957 N N . ASP A 1 168 ? -17.045 -26.390 0.105 1.00 17.40 168 ASP A N 1
ATOM 958 C CA . ASP A 1 168 ? -18.156 -27.362 -0.013 1.00 16.72 168 ASP A CA 1
ATOM 959 C C . ASP A 1 168 ? -18.997 -27.329 1.268 1.00 16.78 168 ASP A C 1
ATOM 960 O O . ASP A 1 168 ? -18.707 -26.547 2.199 1.00 16.11 168 ASP A O 1
ATOM 965 N N . GLY A 1 169 ? -20.026 -28.182 1.326 1.00 17.42 169 GLY A N 1
ATOM 966 C CA . GLY A 1 169 ? -20.984 -28.200 2.438 1.00 17.89 169 GLY A CA 1
ATOM 967 C C . GLY A 1 169 ? -20.449 -28.765 3.731 1.00 18.80 169 GLY A C 1
ATOM 968 O O . GLY A 1 169 ? -21.240 -28.784 4.710 1.00 16.57 169 GLY A O 1
ATOM 969 N N . GLN A 1 170 ? -19.180 -29.212 3.780 1.00 19.10 170 GLN A N 1
ATOM 970 C CA . GLN A 1 170 ? -18.539 -29.670 5.048 1.00 20.45 170 GLN A CA 1
ATOM 971 C C . GLN A 1 170 ? -17.340 -28.786 5.415 1.00 20.18 170 GLN A C 1
ATOM 972 O O . GLN A 1 170 ? -16.615 -29.138 6.368 1.00 20.64 170 GLN A O 1
ATOM 978 N N . GLY A 1 171 ? -17.124 -27.691 4.683 1.00 17.05 171 GLY A N 1
ATOM 979 C CA . GLY A 1 171 ? -16.052 -26.722 4.955 1.00 16.65 171 GLY A CA 1
ATOM 980 C C . GLY A 1 171 ? -14.763 -27.063 4.255 1.00 16.11 171 GLY A C 1
ATOM 981 O O . GLY A 1 171 ? -13.776 -26.401 4.547 1.00 17.32 171 GLY A O 1
ATOM 982 N N . ASN A 1 172 ? -14.731 -28.058 3.366 1.00 17.79 172 ASN A N 1
ATOM 983 C CA . ASN A 1 172 ? -13.534 -28.329 2.512 1.00 17.42 172 ASN A CA 1
ATOM 984 C C . ASN A 1 172 ? -13.559 -27.405 1.285 1.00 18.39 172 ASN A C 1
ATOM 985 O O . ASN A 1 172 ? -14.455 -26.553 1.178 1.00 16.16 172 ASN A O 1
ATOM 990 N N . ALA A 1 173 ? -12.595 -27.560 0.372 1.00 20.24 173 ALA A N 1
ATOM 991 C CA . ALA A 1 173 ? -12.543 -26.762 -0.870 1.00 20.36 173 ALA A CA 1
ATOM 992 C C . ALA A 1 173 ? -13.825 -27.038 -1.655 1.00 18.56 173 ALA A C 1
ATOM 993 O O . ALA A 1 173 ? -14.410 -28.123 -1.586 1.00 16.93 173 ALA A O 1
ATOM 995 N N . PRO A 1 174 ? -14.307 -26.042 -2.425 1.00 18.46 174 PRO A N 1
ATOM 996 C CA . PRO A 1 174 ? -15.540 -26.202 -3.182 1.00 18.41 174 PRO A CA 1
ATOM 997 C C . PRO A 1 174 ? -15.378 -27.059 -4.436 1.00 17.42 174 PRO A C 1
ATOM 998 O O . PRO A 1 174 ? -14.302 -27.128 -4.986 1.00 17.60 174 PRO A O 1
ATOM 1002 N N . GLN A 1 175 ? -16.468 -27.643 -4.893 1.00 17.72 175 GLN A N 1
ATOM 1003 C CA . GLN A 1 175 ? -16.481 -28.543 -6.074 1.00 18.77 175 GLN A CA 1
ATOM 1004 C C . GLN A 1 175 ? -16.797 -27.753 -7.353 1.00 19.40 175 GLN A C 1
ATOM 1005 O O . GLN A 1 175 ? -16.474 -28.243 -8.443 1.00 17.40 175 GLN A O 1
ATOM 1011 N N . TYR A 1 176 ? -17.417 -26.575 -7.234 1.00 17.34 176 TYR A N 1
ATOM 1012 C CA . TYR A 1 176 ? -17.807 -25.755 -8.405 1.00 16.33 176 TYR A CA 1
ATOM 1013 C C . TYR A 1 176 ? -17.997 -24.331 -7.903 1.00 15.40 176 TYR A C 1
ATOM 1014 O O . TYR A 1 176 ? -18.275 -24.126 -6.694 1.00 15.15 176 TYR A O 1
ATOM 1023 N N . THR A 1 177 ? -17.859 -23.385 -8.815 1.00 15.19 177 THR A N 1
ATOM 1024 C CA . THR A 1 177 ? -17.900 -21.948 -8.496 1.00 14.46 177 THR A CA 1
ATOM 1025 C C . THR A 1 177 ? -18.734 -21.169 -9.509 1.00 14.16 177 THR A C 1
ATOM 1026 O O . THR A 1 177 ? -19.122 -21.708 -10.580 1.00 14.21 177 THR A O 1
ATOM 1030 N N . LYS A 1 178 ? -18.948 -19.907 -9.189 1.00 14.71 178 LYS A N 1
ATOM 1031 C CA . LYS A 1 178 ? -19.448 -18.870 -10.128 1.00 15.37 178 LYS A CA 1
ATOM 1032 C C . LYS A 1 178 ? -18.472 -17.704 -10.043 1.00 15.46 178 LYS A C 1
ATOM 1033 O O . LYS A 1 178 ? -18.804 -16.636 -9.471 1.00 14.98 178 LYS A O 1
ATOM 1039 N N . ASN A 1 179 ? -17.274 -17.914 -10.573 1.00 14.90 179 ASN A N 1
ATOM 1040 C CA . ASN A 1 179 ? -16.206 -16.887 -10.525 1.00 15.17 179 ASN A CA 1
ATOM 1041 C C . ASN A 1 179 ? -16.050 -16.284 -11.926 1.00 14.16 179 ASN A C 1
ATOM 1042 O O . ASN A 1 179 ? -15.462 -16.972 -12.805 1.00 13.75 179 ASN A O 1
ATOM 1047 N N . ILE A 1 180 ? -16.619 -15.098 -12.140 1.00 14.19 180 ILE A N 1
ATOM 1048 C CA . ILE A 1 180 ? -16.747 -14.487 -13.488 1.00 13.87 180 ILE A CA 1
ATOM 1049 C C . ILE A 1 180 ? -15.806 -13.282 -13.581 1.00 15.45 180 ILE A C 1
ATOM 1050 O O . ILE A 1 180 ? -15.069 -13.169 -14.586 1.00 16.80 180 ILE A O 1
ATOM 1055 N N . VAL A 1 181 ? -15.864 -12.416 -12.584 1.00 16.13 181 VAL A N 1
ATOM 1056 C CA . VAL A 1 181 ? -15.043 -11.174 -12.531 1.00 17.33 181 VAL A CA 1
ATOM 1057 C C . VAL A 1 181 ? -14.315 -11.172 -11.196 1.00 19.31 181 VAL A C 1
ATOM 1058 O O . VAL A 1 181 ? -14.685 -11.956 -10.295 1.00 21.23 181 VAL A O 1
ATOM 1062 N N A SER A 1 182 ? -13.332 -10.287 -11.058 0.50 18.58 182 SER A N 1
ATOM 1063 N N B SER A 1 182 ? -13.307 -10.314 -11.076 0.50 19.21 182 SER A N 1
ATOM 1064 C CA A SER A 1 182 ? -12.610 -10.048 -9.791 0.50 19.13 182 SER A CA 1
ATOM 1065 C CA B SER A 1 182 ? -12.642 -10.026 -9.790 0.50 20.11 182 SER A CA 1
ATOM 1066 C C A SER A 1 182 ? -12.619 -8.546 -9.519 0.50 18.71 182 SER A C 1
ATOM 1067 C C B SER A 1 182 ? -12.723 -8.530 -9.520 0.50 19.17 182 SER A C 1
ATOM 1068 O O A SER A 1 182 ? -12.596 -7.776 -10.495 0.50 18.97 182 SER A O 1
ATOM 1069 O O B SER A 1 182 ? -12.835 -7.754 -10.489 0.50 19.08 182 SER A O 1
ATOM 1074 N N . HIS A 1 183 ? -12.666 -8.150 -8.246 1.00 19.51 183 HIS A N 1
ATOM 1075 C CA . HIS A 1 183 ? -12.739 -6.731 -7.815 1.00 20.72 183 HIS A CA 1
ATOM 1076 C C . HIS A 1 183 ? -11.731 -5.850 -8.557 1.00 21.87 183 HIS A C 1
ATOM 1077 O O . HIS A 1 183 ? -12.030 -4.656 -8.733 1.00 19.59 183 HIS A O 1
ATOM 1084 N N . GLU A 1 184 ? -10.561 -6.388 -8.935 1.00 21.09 184 GLU A N 1
ATOM 1085 C CA . GLU A 1 184 ? -9.472 -5.568 -9.518 1.00 21.94 184 GLU A CA 1
ATOM 1086 C C . GLU A 1 184 ? -9.990 -4.802 -10.736 1.00 19.60 184 GLU A C 1
ATOM 1087 O O . GLU A 1 184 ? -9.550 -3.645 -10.926 1.00 18.88 184 GLU A O 1
ATOM 1093 N N . VAL A 1 185 ? -10.893 -5.359 -11.547 1.00 19.03 185 VAL A N 1
ATOM 1094 C CA . VAL A 1 185 ? -11.313 -4.619 -12.775 1.00 18.69 185 VAL A CA 1
ATOM 1095 C C . VAL A 1 185 ? -11.991 -3.309 -12.381 1.00 16.75 185 VAL A C 1
ATOM 1096 O O . VAL A 1 185 ? -11.761 -2.325 -13.091 1.00 18.99 185 VAL A O 1
ATOM 1100 N N . CYS A 1 186 ? -12.790 -3.254 -11.302 1.00 16.49 186 CYS A N 1
ATOM 1101 C CA . CYS A 1 186 ? -13.527 -2.017 -10.935 1.00 15.73 186 CYS A CA 1
ATOM 1102 C C . CYS A 1 186 ? -12.500 -0.938 -10.533 1.00 16.52 186 CYS A C 1
ATOM 1103 O O . CYS A 1 186 ? -12.750 0.281 -10.773 1.00 15.34 186 CYS A O 1
ATOM 1106 N N . ALA A 1 187 ? -11.385 -1.354 -9.932 1.00 17.21 187 ALA A N 1
ATOM 1107 C CA . ALA A 1 187 ? -10.321 -0.474 -9.409 1.00 18.62 187 ALA A CA 1
ATOM 1108 C C . ALA A 1 187 ? -9.578 0.218 -10.548 1.00 20.56 187 ALA A C 1
ATOM 1109 O O . ALA A 1 187 ? -8.859 1.173 -10.266 1.00 21.72 187 ALA A O 1
ATOM 1111 N N A SER A 1 188 ? -9.730 -0.250 -11.794 0.50 20.07 188 SER A N 1
ATOM 1112 N N B SER A 1 188 ? -9.745 -0.236 -11.789 0.50 21.05 188 SER A N 1
ATOM 1113 C CA A SER A 1 188 ? -9.220 0.445 -13.007 0.50 19.92 188 SER A CA 1
ATOM 1114 C CA B SER A 1 188 ? -9.192 0.460 -12.975 0.50 21.50 188 SER A CA 1
ATOM 1115 C C A SER A 1 188 ? -9.793 1.864 -13.071 0.50 20.25 188 SER A C 1
ATOM 1116 C C B SER A 1 188 ? -9.798 1.864 -13.089 0.50 21.12 188 SER A C 1
ATOM 1117 O O A SER A 1 188 ? -9.059 2.780 -13.468 0.50 19.64 188 SER A O 1
ATOM 1118 O O B SER A 1 188 ? -9.086 2.778 -13.530 0.50 20.41 188 SER A O 1
ATOM 1123 N N . CYS A 1 189 ? -11.057 2.045 -12.669 1.00 19.09 189 CYS A N 1
ATOM 1124 C CA . CYS A 1 189 ? -11.819 3.303 -12.877 1.00 18.31 189 CYS A CA 1
ATOM 1125 C C . CYS A 1 189 ? -12.380 3.878 -11.578 1.00 20.50 189 CYS A C 1
ATOM 1126 O O . CYS A 1 189 ? -12.607 5.077 -11.550 1.00 24.59 189 CYS A O 1
ATOM 1129 N N . HIS A 1 190 ? -12.672 3.053 -10.578 1.00 17.46 190 HIS A N 1
ATOM 1130 C CA . HIS A 1 190 ? -13.252 3.471 -9.286 1.00 16.74 190 HIS A CA 1
ATOM 1131 C C . HIS A 1 190 ? -12.142 3.395 -8.238 1.00 16.85 190 HIS A C 1
ATOM 1132 O O . HIS A 1 190 ? -11.382 2.404 -8.240 1.00 18.99 190 HIS A O 1
ATOM 1139 N N . VAL A 1 191 ? -12.053 4.409 -7.380 1.00 18.28 191 VAL A N 1
ATOM 1140 C CA . VAL A 1 191 ? -10.934 4.496 -6.405 1.00 18.32 191 VAL A CA 1
ATOM 1141 C C . VAL A 1 191 ? -11.006 3.305 -5.459 1.00 18.58 191 VAL A C 1
ATOM 1142 O O . VAL A 1 191 ? -12.049 3.177 -4.745 1.00 19.23 191 VAL A O 1
ATOM 1146 N N . GLU A 1 192 ? -9.925 2.536 -5.412 1.00 20.38 192 GLU A N 1
ATOM 1147 C CA . GLU A 1 192 ? -9.838 1.280 -4.632 1.00 24.72 192 GLU A CA 1
ATOM 1148 C C . GLU A 1 192 ? -9.941 1.659 -3.160 1.00 24.59 192 GLU A C 1
ATOM 1149 O O . GLU A 1 192 ? -9.318 2.626 -2.782 1.00 24.83 192 GLU A O 1
ATOM 1155 N N . GLY A 1 193 ? -10.741 0.949 -2.368 1.00 24.07 193 GLY A N 1
ATOM 1156 C CA . GLY A 1 193 ? -10.844 1.195 -0.921 1.00 23.45 193 GLY A CA 1
ATOM 1157 C C . GLY A 1 193 ? -11.916 2.206 -0.589 1.00 23.37 193 GLY A C 1
ATOM 1158 O O . GLY A 1 193 ? -12.140 2.425 0.603 1.00 24.15 193 GLY A O 1
ATOM 1159 N N . GLU A 1 194 ? -12.559 2.817 -1.591 1.00 21.29 194 GLU A N 1
ATOM 1160 C CA . GLU A 1 194 ? -13.716 3.713 -1.384 1.00 22.24 194 GLU A CA 1
ATOM 1161 C C . GLU A 1 194 ? -14.987 3.014 -1.871 1.00 19.41 194 GLU A C 1
ATOM 1162 O O . GLU A 1 194 ? -14.905 2.228 -2.828 1.00 18.70 194 GLU A O 1
ATOM 1168 N N . LYS A 1 195 ? -16.120 3.360 -1.296 1.00 19.44 195 LYS A N 1
ATOM 1169 C CA . LYS A 1 195 ? -17.404 2.745 -1.704 1.00 21.06 195 LYS A CA 1
ATOM 1170 C C . LYS A 1 195 ? -17.629 3.024 -3.186 1.00 18.87 195 LYS A C 1
ATOM 1171 O O . LYS A 1 195 ? -17.320 4.118 -3.653 1.00 17.52 195 LYS A O 1
ATOM 1177 N N . ILE A 1 196 ? -18.092 2.033 -3.917 1.00 16.78 196 ILE A N 1
ATOM 1178 C CA . ILE A 1 196 ? -18.546 2.208 -5.318 1.00 16.91 196 ILE A CA 1
ATOM 1179 C C . ILE A 1 196 ? -20.062 2.366 -5.241 1.00 17.01 196 ILE A C 1
ATOM 1180 O O . ILE A 1 196 ? -20.758 1.373 -5.004 1.00 16.18 196 ILE A O 1
ATOM 1185 N N . TYR A 1 197 ? -20.527 3.599 -5.390 1.00 15.83 197 TYR A N 1
ATOM 1186 C CA . TYR A 1 197 ? -21.947 4.016 -5.227 1.00 16.38 197 TYR A CA 1
ATOM 1187 C C . TYR A 1 197 ? -22.380 3.923 -3.762 1.00 16.88 197 TYR A C 1
ATOM 1188 O O . TYR A 1 197 ? -22.680 4.987 -3.145 1.00 19.03 197 TYR A O 1
ATOM 1197 N N . HIS A 1 198 ? -22.522 2.720 -3.195 1.00 15.43 198 HIS A N 1
ATOM 1198 C CA . HIS A 1 198 ? -22.887 2.564 -1.769 1.00 15.09 198 HIS A CA 1
ATOM 1199 C C . HIS A 1 198 ? -22.415 1.217 -1.217 1.00 16.09 198 HIS A C 1
ATOM 1200 O O . HIS A 1 198 ? -21.932 0.403 -2.008 1.00 15.14 198 HIS A O 1
ATOM 1207 N N . GLN A 1 199 ? -22.566 1.025 0.098 1.00 16.55 199 GLN A N 1
ATOM 1208 C CA . GLN A 1 199 ? -22.567 -0.288 0.827 1.00 18.51 199 GLN A CA 1
ATOM 1209 C C . GLN A 1 199 ? -21.176 -0.897 0.988 1.00 17.36 199 GLN A C 1
ATOM 1210 O O . GLN A 1 199 ? -20.900 -1.382 2.092 1.00 19.15 199 GLN A O 1
ATOM 1216 N N . ALA A 1 200 ? -20.353 -0.916 -0.064 1.00 16.64 200 ALA A N 1
ATOM 1217 C CA . ALA A 1 200 ? -19.118 -1.714 -0.118 1.00 15.53 200 ALA A CA 1
ATOM 1218 C C . ALA A 1 200 ? -18.140 -1.154 -1.141 1.00 15.38 200 ALA A C 1
ATOM 1219 O O . ALA A 1 200 ? -18.498 -0.206 -1.869 1.00 15.76 200 ALA A O 1
ATOM 1221 N N . THR A 1 201 ? -16.942 -1.730 -1.154 1.00 15.69 201 THR A N 1
ATOM 1222 C CA . THR A 1 201 ? -15.760 -1.303 -1.933 1.00 16.64 201 THR A CA 1
ATOM 1223 C C . THR A 1 201 ? -15.331 -2.367 -2.942 1.00 16.46 201 THR A C 1
ATOM 1224 O O . THR A 1 201 ? -14.520 -2.040 -3.793 1.00 17.49 201 THR A O 1
ATOM 1228 N N . GLU A 1 202 ? -15.790 -3.616 -2.819 1.00 16.49 202 GLU A N 1
ATOM 1229 C CA . GLU A 1 202 ? -15.338 -4.729 -3.691 1.00 16.70 202 GLU A CA 1
ATOM 1230 C C . GLU A 1 202 ? -16.548 -5.420 -4.329 1.00 15.03 202 GLU A C 1
ATOM 1231 O O . GLU A 1 202 ? -17.523 -5.682 -3.639 1.00 13.97 202 GLU A O 1
ATOM 1237 N N . VAL A 1 203 ? -16.468 -5.703 -5.625 1.00 13.45 203 VAL A N 1
ATOM 1238 C CA . VAL A 1 203 ? -17.603 -6.197 -6.451 1.00 14.09 203 VAL A CA 1
ATOM 1239 C C . VAL A 1 203 ? -18.199 -7.496 -5.855 1.00 14.48 203 VAL A C 1
ATOM 1240 O O . VAL A 1 203 ? -19.438 -7.696 -5.943 1.00 13.66 203 VAL A O 1
ATOM 1244 N N . GLU A 1 204 ? -17.380 -8.350 -5.245 1.00 14.24 204 GLU A N 1
ATOM 1245 C CA . GLU A 1 204 ? -17.900 -9.634 -4.715 1.00 15.41 204 GLU A CA 1
ATOM 1246 C C . GLU A 1 204 ? -18.910 -9.346 -3.602 1.00 14.23 204 GLU A C 1
ATOM 1247 O O . GLU A 1 204 ? -19.845 -10.149 -3.446 1.00 13.57 204 GLU A O 1
ATOM 1253 N N . THR A 1 205 ? -18.760 -8.232 -2.887 1.00 13.67 205 THR A N 1
ATOM 1254 C CA . THR A 1 205 ? -19.709 -7.861 -1.818 1.00 13.90 205 THR A CA 1
ATOM 1255 C C . THR A 1 205 ? -21.025 -7.462 -2.476 1.00 13.98 205 THR A C 1
ATOM 1256 O O . THR A 1 205 ? -22.094 -7.875 -1.965 1.00 14.35 205 THR A O 1
ATOM 1260 N N . CYS A 1 206 ? -20.976 -6.614 -3.516 1.00 14.58 206 CYS A N 1
ATOM 1261 C CA . CYS A 1 206 ? -22.162 -6.222 -4.329 1.00 13.84 206 CYS A CA 1
ATOM 1262 C C . CYS A 1 206 ? -22.919 -7.481 -4.803 1.00 14.56 206 CYS A C 1
ATOM 1263 O O . CYS A 1 206 ? -24.160 -7.567 -4.649 1.00 13.93 206 CYS A O 1
ATOM 1266 N N . ILE A 1 207 ? -22.181 -8.440 -5.376 1.00 13.85 207 ILE A N 1
ATOM 1267 C CA . ILE A 1 207 ? -22.730 -9.666 -5.995 1.00 13.96 207 ILE A CA 1
ATOM 1268 C C . ILE A 1 207 ? -23.410 -10.495 -4.921 1.00 13.50 207 ILE A C 1
ATOM 1269 O O . ILE A 1 207 ? -24.412 -11.161 -5.237 1.00 13.66 207 ILE A O 1
ATOM 1274 N N . SER A 1 208 ? -22.878 -10.440 -3.704 1.00 14.35 208 SER A N 1
ATOM 1275 C CA . SER A 1 208 ? -23.326 -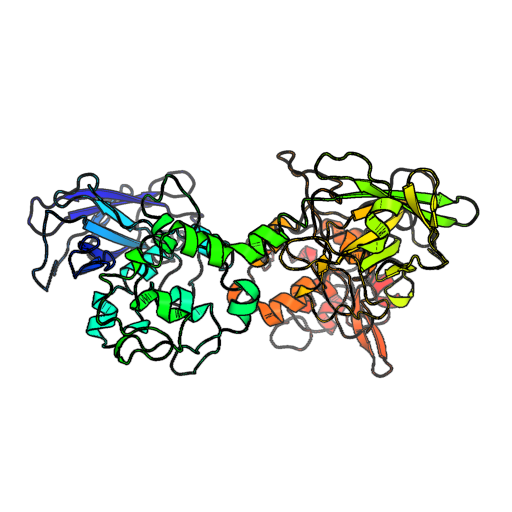11.290 -2.570 1.00 13.88 208 SER A CA 1
ATOM 1276 C C . SER A 1 208 ? -24.639 -10.753 -1.990 1.00 15.40 208 SER A C 1
ATOM 1277 O O . SER A 1 208 ? -25.337 -11.540 -1.366 1.00 14.12 208 SER A O 1
ATOM 1280 N N . CYS A 1 209 ? -24.980 -9.475 -2.225 1.00 14.32 209 CYS A N 1
ATOM 1281 C CA . CYS A 1 209 ? -26.271 -8.901 -1.766 1.00 14.79 209 CYS A CA 1
ATOM 1282 C C . CYS A 1 209 ? -27.286 -8.807 -2.914 1.00 14.81 209 CYS A C 1
ATOM 1283 O O . CYS A 1 209 ? -28.463 -9.201 -2.712 1.00 14.79 209 CYS A O 1
ATOM 1286 N N . HIS A 1 210 ? -26.864 -8.295 -4.077 1.00 14.57 210 HIS A N 1
ATOM 1287 C CA . HIS A 1 210 ? -27.690 -8.069 -5.278 1.00 14.63 210 HIS A CA 1
ATOM 1288 C C . HIS A 1 210 ? -27.869 -9.395 -6.023 1.00 14.56 210 HIS A C 1
ATOM 1289 O O . HIS A 1 210 ? -27.478 -9.494 -7.225 1.00 13.35 210 HIS A O 1
ATOM 1296 N N . THR A 1 211 ? -28.469 -10.374 -5.351 1.00 15.05 211 THR A N 1
ATOM 1297 C CA . THR A 1 211 ? -28.671 -11.726 -5.929 1.00 14.06 211 THR A CA 1
ATOM 1298 C C . THR A 1 211 ? -29.993 -11.784 -6.702 1.00 14.09 211 THR A C 1
ATOM 1299 O O . THR A 1 211 ? -30.854 -10.872 -6.579 1.00 14.52 211 THR A O 1
ATOM 1303 N N . GLN A 1 212 ? -30.201 -12.872 -7.428 1.00 14.98 212 GLN A N 1
ATOM 1304 C CA . GLN A 1 212 ? -31.491 -13.147 -8.086 1.00 15.32 212 GLN A CA 1
ATOM 1305 C C . GLN A 1 212 ? -32.577 -13.224 -7.004 1.00 15.06 212 GLN A C 1
ATOM 1306 O O . GLN A 1 212 ? -33.687 -12.664 -7.211 1.00 14.15 212 GLN A O 1
ATOM 1312 N N . GLU A 1 213 ? -32.320 -13.938 -5.921 1.00 14.08 213 GLU A N 1
ATOM 1313 C CA . GLU A 1 213 ? -33.300 -14.094 -4.811 1.00 16.13 213 GLU A CA 1
ATOM 1314 C C . GLU A 1 213 ? -33.702 -12.692 -4.292 1.00 15.82 213 GLU A C 1
ATOM 1315 O O . GLU A 1 213 ? -34.891 -12.432 -4.032 1.00 15.05 213 GLU A O 1
ATOM 1321 N N . PHE A 1 214 ? -32.719 -11.798 -4.111 1.00 14.26 214 PHE A N 1
ATOM 1322 C CA . PHE A 1 214 ? -32.937 -10.418 -3.608 1.00 15.96 214 PHE A CA 1
ATOM 1323 C C . PHE A 1 214 ? -33.884 -9.657 -4.538 1.00 15.71 214 PHE A C 1
ATOM 1324 O O . PHE A 1 214 ? -34.883 -9.059 -4.092 1.00 16.30 214 PHE A O 1
ATOM 1332 N N . ALA A 1 215 ? -33.570 -9.670 -5.822 1.00 14.85 215 ALA A N 1
ATOM 1333 C CA . ALA A 1 215 ? -34.347 -8.971 -6.872 1.00 16.89 215 ALA A CA 1
ATOM 1334 C C . ALA A 1 215 ? -35.767 -9.564 -6.923 1.00 16.71 215 ALA A C 1
ATOM 1335 O O . ALA A 1 215 ? -36.741 -8.782 -6.997 1.00 18.17 215 ALA A O 1
ATOM 1337 N N . ASP A 1 216 ? -35.888 -10.894 -6.885 1.00 16.74 216 ASP A N 1
ATOM 1338 C CA . ASP A 1 216 ? -37.202 -11.594 -6.940 1.00 18.47 216 ASP A CA 1
ATOM 1339 C C . ASP A 1 216 ? -38.052 -11.172 -5.737 1.00 17.75 216 ASP A C 1
ATOM 1340 O O . ASP A 1 216 ? -39.270 -10.875 -5.922 1.00 18.38 216 ASP A O 1
ATOM 1345 N N . GLY A 1 217 ? -37.438 -11.120 -4.560 1.00 16.74 217 GLY A N 1
ATOM 1346 C CA . GLY A 1 217 ? -38.075 -10.788 -3.285 1.00 18.09 217 GLY A CA 1
ATOM 1347 C C . GLY A 1 217 ? -38.619 -9.357 -3.309 1.00 21.47 217 GLY A C 1
ATOM 1348 O O . GLY A 1 217 ? -39.639 -9.122 -2.649 1.00 20.69 217 GLY A O 1
ATOM 1349 N N . ARG A 1 218 ? -37.962 -8.450 -4.040 1.00 18.81 218 ARG A N 1
ATOM 1350 C CA . ARG A 1 218 ? -38.379 -7.032 -4.185 1.00 21.80 218 ARG A CA 1
ATOM 1351 C C . ARG A 1 218 ? -39.273 -6.814 -5.416 1.00 20.88 218 ARG A C 1
ATOM 1352 O O . ARG A 1 218 ? -39.718 -5.702 -5.575 1.00 23.47 218 ARG A O 1
ATOM 1360 N N . GLY A 1 219 ? -39.511 -7.813 -6.259 1.00 20.16 219 GLY A N 1
ATOM 1361 C CA . GLY A 1 219 ? -40.283 -7.690 -7.511 1.00 23.26 219 GLY A CA 1
ATOM 1362 C C . GLY A 1 219 ? -39.572 -6.779 -8.502 1.00 23.58 219 GLY A C 1
ATOM 1363 O O . GLY A 1 219 ? -40.257 -6.141 -9.300 1.00 22.79 219 GLY A O 1
ATOM 1364 N N . LYS A 1 220 ? -38.233 -6.719 -8.450 1.00 20.13 220 LYS A N 1
ATOM 1365 C CA . LYS A 1 220 ? -37.402 -5.789 -9.258 1.00 20.32 220 LYS A CA 1
ATOM 1366 C C . LYS A 1 220 ? -36.263 -6.557 -9.921 1.00 20.87 220 LYS A C 1
ATOM 1367 O O . LYS A 1 220 ? -35.130 -6.548 -9.438 1.00 19.11 220 LYS A O 1
ATOM 1373 N N . PRO A 1 221 ? -36.534 -7.237 -11.057 1.00 22.69 221 PRO A N 1
ATOM 1374 C CA . PRO A 1 221 ? -35.505 -7.942 -11.827 1.00 23.24 221 PRO A CA 1
ATOM 1375 C C . PRO A 1 221 ? -34.246 -7.092 -12.064 1.00 21.50 221 PRO A C 1
ATOM 1376 O O . PRO A 1 221 ? -33.153 -7.609 -12.006 1.00 20.85 221 PRO A O 1
ATOM 1380 N N . HIS A 1 222 ? -34.395 -5.792 -12.253 1.00 20.31 222 HIS A N 1
ATOM 1381 C CA . HIS A 1 222 ? -33.267 -4.932 -12.665 1.00 20.29 222 HIS A CA 1
ATOM 1382 C C . HIS A 1 222 ? -32.253 -4.769 -11.526 1.00 17.52 222 HIS A C 1
ATOM 1383 O O . HIS A 1 222 ? -31.166 -4.241 -11.817 1.00 17.23 222 HIS A O 1
ATOM 1390 N N . VAL A 1 223 ? -32.589 -5.076 -10.263 1.00 15.27 223 VAL A N 1
ATOM 1391 C CA . VAL A 1 223 ? -31.596 -4.865 -9.173 1.00 16.33 223 VAL A CA 1
ATOM 1392 C C . VAL A 1 223 ? -30.752 -6.138 -8.972 1.00 15.56 223 VAL A C 1
ATOM 1393 O O . VAL A 1 223 ? -29.848 -6.080 -8.126 1.00 15.39 223 VAL A O 1
ATOM 1397 N N . ALA A 1 224 ? -30.987 -7.219 -9.725 1.00 14.89 224 ALA A N 1
ATOM 1398 C CA . ALA A 1 224 ? -30.022 -8.350 -9.790 1.00 15.41 224 ALA A CA 1
ATOM 1399 C C . ALA A 1 224 ? -28.690 -7.779 -10.296 1.00 14.29 224 ALA A C 1
ATOM 1400 O O . ALA A 1 224 ? -28.700 -7.068 -11.299 1.00 14.35 224 ALA A O 1
ATOM 1402 N N . PHE A 1 225 ? -27.572 -8.121 -9.689 1.00 13.88 225 PHE A N 1
ATOM 1403 C CA . PHE A 1 225 ? -26.301 -7.424 -10.026 1.00 14.46 225 PHE A CA 1
ATOM 1404 C C . PHE A 1 225 ? -25.957 -7.584 -11.508 1.00 14.08 225 PHE A C 1
ATOM 1405 O O . PHE A 1 225 ? -25.424 -6.643 -12.081 1.00 14.76 225 PHE A O 1
ATOM 1413 N N A SER A 1 226 ? -26.220 -8.755 -12.096 0.65 14.41 226 SER A N 1
ATOM 1414 N N B SER A 1 226 ? -26.231 -8.748 -12.104 0.35 14.18 226 SER A N 1
ATOM 1415 C CA A SER A 1 226 ? -25.813 -9.063 -13.492 0.65 14.85 226 SER A CA 1
ATOM 1416 C CA B SER A 1 226 ? -25.834 -9.063 -13.502 0.35 14.27 226 SER A CA 1
ATOM 1417 C C A SER A 1 226 ? -26.620 -8.204 -14.473 0.65 14.67 226 SER A C 1
ATOM 1418 C C B SER A 1 226 ? -26.654 -8.243 -14.498 0.35 14.36 226 SER A C 1
ATOM 1419 O O A SER A 1 226 ? -26.188 -8.045 -15.627 0.65 15.81 226 SER A O 1
ATOM 1420 O O B SER A 1 226 ? -26.273 -8.187 -15.682 0.35 14.92 226 SER A O 1
ATOM 1425 N N . HIS A 1 227 ? -27.759 -7.652 -14.048 1.00 14.48 227 HIS A N 1
ATOM 1426 C CA . HIS A 1 227 ? -28.519 -6.660 -14.832 1.00 13.94 227 HIS A CA 1
ATOM 1427 C C . HIS A 1 227 ? -27.975 -5.270 -14.514 1.00 14.71 227 HIS A C 1
ATOM 1428 O O . HIS A 1 227 ? -27.548 -4.571 -15.458 1.00 14.39 227 HIS A O 1
ATOM 1435 N N . LEU A 1 228 ? -28.003 -4.903 -13.238 1.00 14.14 228 LEU A N 1
ATOM 1436 C CA . LEU A 1 228 ? -27.643 -3.566 -12.717 1.00 14.23 228 LEU A CA 1
ATOM 1437 C C . LEU A 1 228 ? -26.276 -3.135 -13.244 1.00 14.27 228 LEU A C 1
ATOM 1438 O O . LEU A 1 228 ? -26.159 -2.001 -13.742 1.00 13.64 228 LEU A O 1
ATOM 1443 N N . ILE A 1 229 ? -25.275 -4.020 -13.199 1.00 13.97 229 ILE A N 1
ATOM 1444 C CA . ILE A 1 229 ? -23.872 -3.607 -13.515 1.00 13.42 229 ILE A CA 1
ATOM 1445 C C . ILE A 1 229 ? -23.794 -3.054 -14.948 1.00 13.47 229 ILE A C 1
ATOM 1446 O O . ILE A 1 229 ? -23.095 -2.025 -15.156 1.00 13.66 229 ILE A O 1
ATOM 1451 N N . HIS A 1 230 ? -24.482 -3.652 -15.907 1.00 12.98 230 HIS A N 1
ATOM 1452 C CA . HIS A 1 230 ? -24.423 -3.195 -17.314 1.00 13.19 230 HIS A CA 1
ATOM 1453 C C . HIS A 1 230 ? -25.324 -1.956 -17.458 1.00 15.14 230 HIS A C 1
ATOM 1454 O O . HIS A 1 230 ? -24.961 -1.009 -18.143 1.00 15.17 230 HIS A O 1
ATOM 1461 N N . ASN A 1 231 ? -26.438 -1.949 -16.738 1.00 16.09 231 ASN A N 1
ATOM 1462 C CA . ASN A 1 231 ? -27.447 -0.872 -16.809 1.00 16.14 231 ASN A CA 1
ATOM 1463 C C . ASN A 1 231 ? -26.777 0.439 -16.404 1.00 15.69 231 ASN A C 1
ATOM 1464 O O . ASN A 1 231 ? -26.943 1.432 -17.114 1.00 15.45 231 ASN A O 1
ATOM 1469 N N . VAL A 1 232 ? -26.010 0.443 -15.308 1.00 14.31 232 VAL A N 1
ATOM 1470 C CA . VAL A 1 232 ? -25.463 1.715 -14.769 1.00 15.18 232 VAL A CA 1
ATOM 1471 C C . VAL A 1 232 ? -24.313 2.225 -15.638 1.00 15.59 232 VAL A C 1
ATOM 1472 O O . VAL A 1 232 ? -23.927 3.422 -15.417 1.00 16.02 232 VAL A O 1
ATOM 1476 N N . HIS A 1 233 ? -23.801 1.446 -16.603 1.00 14.50 233 HIS A N 1
ATOM 1477 C CA . HIS A 1 233 ? -22.707 1.940 -17.483 1.00 15.10 233 HIS A CA 1
ATOM 1478 C C . HIS A 1 233 ? -23.198 2.160 -18.923 1.00 15.28 233 HIS A C 1
ATOM 1479 O O . HIS A 1 233 ? -22.361 2.484 -19.794 1.00 16.60 233 HIS A O 1
ATOM 1486 N N . ASN A 1 234 ? -24.496 1.969 -19.173 1.00 15.71 234 ASN A N 1
ATOM 1487 C CA . ASN A 1 234 ? -25.047 2.008 -20.546 1.00 16.59 234 ASN A CA 1
ATOM 1488 C C . ASN A 1 234 ? -26.210 2.989 -20.595 1.00 16.76 234 ASN A C 1
ATOM 1489 O O . ASN A 1 234 ? -27.087 2.908 -19.756 1.00 15.54 234 ASN A O 1
ATOM 1494 N N . ALA A 1 235 ? -26.211 3.835 -21.626 1.00 18.90 235 ALA A N 1
ATOM 1495 C CA . ALA A 1 235 ? -27.080 5.014 -21.744 1.00 19.67 235 ALA A CA 1
ATOM 1496 C C . ALA A 1 235 ? -28.403 4.671 -22.433 1.00 21.30 235 ALA A C 1
ATOM 1497 O O . ALA A 1 235 ? -29.209 5.585 -22.584 1.00 21.52 235 ALA A O 1
ATOM 1499 N N . ASN A 1 236 ? -28.670 3.414 -22.770 1.00 20.19 236 ASN A N 1
ATOM 1500 C CA . ASN A 1 236 ? -29.924 3.058 -23.493 1.00 20.41 236 ASN A CA 1
ATOM 1501 C C . ASN A 1 236 ? -31.141 3.210 -22.577 1.00 20.78 236 ASN A C 1
ATOM 1502 O O . ASN A 1 236 ? -32.234 3.437 -23.103 1.00 21.36 236 ASN A O 1
ATOM 1507 N N . LYS A 1 237 ? -30.988 3.072 -21.268 1.00 18.69 237 LYS A N 1
ATOM 1508 C CA . LYS A 1 237 ? -32.089 3.395 -20.340 1.00 19.44 237 LYS A CA 1
ATOM 1509 C C . LYS A 1 237 ? -31.484 3.998 -19.090 1.00 20.56 237 LYS A C 1
ATOM 1510 O O . LYS A 1 237 ? -30.316 3.694 -18.759 1.00 16.75 237 LYS A O 1
ATOM 1516 N N . ALA A 1 238 ? -32.269 4.841 -18.430 1.00 19.06 238 ALA A N 1
ATOM 1517 C CA . ALA A 1 238 ? -31.934 5.465 -17.144 1.00 20.81 238 ALA A CA 1
ATOM 1518 C C . ALA A 1 238 ? -32.123 4.476 -15.991 1.00 20.18 238 ALA A C 1
ATOM 1519 O O . ALA A 1 238 ? -32.790 3.439 -16.148 1.00 19.85 238 ALA A O 1
ATOM 1521 N N . TRP A 1 239 ? -31.554 4.811 -14.841 1.00 21.94 239 TRP A N 1
ATOM 1522 C CA . TRP A 1 239 ? -31.620 3.985 -13.616 1.00 22.02 239 TRP A CA 1
ATOM 1523 C C . TRP A 1 239 ? -31.888 4.842 -12.379 1.00 23.43 239 TRP A C 1
ATOM 1524 O O . TRP A 1 239 ? -31.470 6.010 -12.345 1.00 24.70 239 TRP A O 1
ATOM 1535 N N . GLY A 1 240 ? -32.543 4.257 -11.381 1.00 26.33 240 GLY A N 1
ATOM 1536 C CA . GLY A 1 240 ? -32.856 4.931 -10.113 1.00 29.72 240 GLY A CA 1
ATOM 1537 C C . GLY A 1 240 ? -34.101 5.806 -10.203 1.00 30.68 240 GLY A C 1
ATOM 1538 O O . GLY A 1 240 ? -34.619 6.042 -11.333 1.00 33.68 240 GLY A O 1
ATOM 1539 N N . LYS A 1 241 ? -34.572 6.257 -9.045 1.00 35.76 241 LYS A N 1
ATOM 1540 C CA . LYS A 1 241 ? -35.781 7.119 -8.895 1.00 43.63 241 LYS A CA 1
ATOM 1541 C C . LYS A 1 241 ? -35.627 8.375 -9.751 1.00 43.00 241 LYS A C 1
ATOM 1542 O O . LYS A 1 241 ? -36.651 8.830 -10.282 1.00 43.13 241 LYS A O 1
ATOM 1548 N N . ASP A 1 242 ? -34.396 8.894 -9.864 1.00 42.18 242 ASP A N 1
ATOM 1549 C CA . ASP A 1 242 ? -34.069 10.166 -10.570 1.00 44.94 242 ASP A CA 1
ATOM 1550 C C . ASP A 1 242 ? -33.899 9.945 -12.079 1.00 38.34 242 ASP A C 1
ATOM 1551 O O . ASP A 1 242 ? -33.644 10.924 -12.767 1.00 34.52 242 ASP A O 1
ATOM 1556 N N . ASN A 1 243 ? -34.020 8.725 -12.598 1.00 33.54 243 ASN A N 1
ATOM 1557 C CA . ASN A 1 243 ? -33.805 8.489 -14.046 1.00 34.38 243 ASN A CA 1
ATOM 1558 C C . ASN A 1 243 ? -32.471 9.129 -14.457 1.00 27.99 243 ASN A C 1
ATOM 1559 O O . ASN A 1 243 ? -32.433 9.930 -15.404 1.00 28.15 243 ASN A O 1
ATOM 1564 N N . LYS A 1 244 ? -31.391 8.732 -13.798 1.00 26.90 244 LYS A N 1
ATOM 1565 C CA . LYS A 1 244 ? -30.020 9.064 -14.255 1.00 28.22 244 LYS A CA 1
ATOM 1566 C C . LYS A 1 244 ? -29.749 8.333 -15.575 1.00 26.78 244 LYS A C 1
ATOM 1567 O O . LYS A 1 244 ? -29.843 7.076 -15.639 1.00 22.89 244 LYS A O 1
ATOM 1573 N N . ILE A 1 245 ? -29.442 9.099 -16.612 1.00 25.36 245 ILE A N 1
ATOM 1574 C CA . ILE A 1 245 ? -28.967 8.549 -17.903 1.00 26.28 245 ILE A CA 1
ATOM 1575 C C . ILE A 1 245 ? -27.454 8.433 -17.779 1.00 24.10 245 ILE A C 1
ATOM 1576 O O . ILE A 1 245 ? -26.793 9.430 -17.529 1.00 22.81 245 ILE A O 1
ATOM 1581 N N . PRO A 1 246 ? -26.872 7.220 -17.886 1.00 21.50 246 PRO A N 1
ATOM 1582 C CA . PRO A 1 246 ? -25.422 7.031 -17.772 1.00 20.59 246 PRO A CA 1
ATOM 1583 C C . PRO A 1 246 ? -24.588 7.567 -18.938 1.00 19.72 246 PRO A C 1
ATOM 1584 O O . PRO A 1 246 ? -23.766 6.842 -19.458 1.00 20.09 246 PRO A O 1
ATOM 1588 N N . THR A 1 247 ? -24.735 8.858 -19.274 1.00 20.96 247 THR A N 1
ATOM 1589 C CA . THR A 1 247 ? -23.964 9.491 -20.368 1.00 20.78 247 THR A CA 1
ATOM 1590 C C . THR A 1 247 ? -22.449 9.385 -20.133 1.00 18.51 247 THR A C 1
ATOM 1591 O O . THR A 1 247 ? -21.716 9.037 -21.073 1.00 19.36 247 THR A O 1
ATOM 1595 N N . VAL A 1 248 ? -21.965 9.728 -18.951 1.00 17.92 248 VAL A N 1
ATOM 1596 C CA . VAL A 1 248 ? -20.506 9.744 -18.683 1.00 18.09 248 VAL A CA 1
ATOM 1597 C C . VAL A 1 248 ? -19.991 8.289 -18.680 1.00 18.03 248 VAL A C 1
ATOM 1598 O O . VAL A 1 248 ? -18.935 8.008 -19.289 1.00 18.87 248 VAL A O 1
ATOM 1602 N N . ALA A 1 249 ? -20.682 7.384 -18.002 1.00 18.15 249 ALA A N 1
ATOM 1603 C CA . ALA A 1 249 ? -20.271 5.960 -17.949 1.00 18.30 249 ALA A CA 1
ATOM 1604 C C . ALA A 1 249 ? -20.217 5.410 -19.370 1.00 18.10 249 ALA A C 1
ATOM 1605 O O . ALA A 1 249 ? -19.261 4.709 -19.690 1.00 18.39 249 ALA A O 1
ATOM 1607 N N . GLN A 1 250 ? -21.193 5.745 -20.206 1.00 17.57 250 GLN A N 1
ATOM 1608 C CA . GLN A 1 250 ? -21.296 5.231 -21.588 1.00 17.80 250 GLN A CA 1
ATOM 1609 C C . GLN A 1 250 ? -20.089 5.743 -22.378 1.00 20.99 250 GLN A C 1
ATOM 1610 O O . GLN A 1 250 ? -19.459 4.962 -23.133 1.00 20.30 250 GLN A O 1
ATOM 1616 N N . ASN A 1 251 ? -19.754 7.027 -22.208 1.00 22.22 251 ASN A N 1
ATOM 1617 C CA . ASN A 1 251 ? -18.628 7.647 -22.961 1.00 25.04 251 ASN A CA 1
ATOM 1618 C C . ASN A 1 251 ? -17.279 7.013 -22.540 1.00 20.22 251 ASN A C 1
ATOM 1619 O O . ASN A 1 251 ? -16.365 6.990 -23.354 1.00 20.18 251 ASN A O 1
ATOM 1624 N N . ILE A 1 252 ? -17.133 6.481 -21.320 1.00 18.20 252 ILE A N 1
ATOM 1625 C CA . ILE A 1 252 ? -15.843 5.897 -20.843 1.00 16.79 252 ILE A CA 1
ATOM 1626 C C . ILE A 1 252 ? -15.831 4.391 -21.137 1.00 17.47 252 ILE A C 1
ATOM 1627 O O . ILE A 1 252 ? -14.894 3.903 -21.762 1.00 16.27 252 ILE A O 1
ATOM 1632 N N . VAL A 1 253 ? -16.883 3.685 -20.709 1.00 17.08 253 VAL A N 1
ATOM 1633 C CA . VAL A 1 253 ? -16.932 2.203 -20.876 1.00 17.03 253 VAL A CA 1
ATOM 1634 C C . VAL A 1 253 ? -17.201 1.850 -22.348 1.00 16.10 253 VAL A C 1
ATOM 1635 O O . VAL A 1 253 ? -16.550 0.895 -22.845 1.00 16.63 253 VAL A O 1
ATOM 1639 N N . GLN A 1 254 ? -18.114 2.544 -23.025 1.00 17.54 254 GLN A N 1
ATOM 1640 C CA . GLN A 1 254 ? -18.419 2.310 -24.476 1.00 17.88 254 GLN A CA 1
ATOM 1641 C C . GLN A 1 254 ? -18.810 0.841 -24.738 1.00 16.90 254 GLN A C 1
ATOM 1642 O O . GLN A 1 254 ? -18.424 0.280 -25.795 1.00 16.36 254 GLN A O 1
ATOM 1648 N N . ASP A 1 255 ? -19.554 0.236 -23.811 1.00 16.02 255 ASP A N 1
ATOM 1649 C CA . ASP A 1 255 ? -20.011 -1.169 -23.911 1.00 16.45 255 ASP A CA 1
ATOM 1650 C C . ASP A 1 255 ? -18.832 -2.127 -24.149 1.00 16.39 255 ASP A C 1
ATOM 1651 O O . ASP A 1 255 ? -19.062 -3.202 -24.680 1.00 16.01 255 ASP A O 1
ATOM 1656 N N . ASN A 1 256 ? -17.621 -1.783 -23.722 1.00 16.80 256 ASN A N 1
ATOM 1657 C CA . ASN A 1 256 ? -16.434 -2.636 -23.953 1.00 17.32 256 ASN A CA 1
ATOM 1658 C C . ASN A 1 256 ? -16.380 -3.728 -22.881 1.00 15.88 256 ASN A C 1
ATOM 1659 O O . ASN A 1 256 ? -15.849 -3.468 -21.792 1.00 16.39 256 ASN A O 1
ATOM 1664 N N . CYS A 1 257 ? -16.855 -4.932 -23.203 1.00 14.97 257 CYS A N 1
ATOM 1665 C CA . CYS A 1 257 ? -16.941 -6.079 -22.270 1.00 15.48 257 CYS A CA 1
ATOM 1666 C C . CYS A 1 257 ? -15.578 -6.348 -21.605 1.00 18.16 257 CYS A C 1
ATOM 1667 O O . CYS A 1 257 ? -15.540 -6.699 -20.401 1.00 16.89 257 CYS A O 1
ATOM 1670 N N . GLN A 1 258 ? -14.476 -6.129 -22.321 1.00 17.34 258 GLN A N 1
ATOM 1671 C CA . GLN A 1 258 ? -13.118 -6.506 -21.869 1.00 19.18 258 GLN A CA 1
ATOM 1672 C C . GLN A 1 258 ? -12.614 -5.603 -20.741 1.00 18.25 258 GLN A C 1
ATOM 1673 O O . GLN A 1 258 ? -11.602 -5.982 -20.136 1.00 17.97 258 GLN A O 1
ATOM 1679 N N . VAL A 1 259 ? -13.287 -4.500 -20.403 1.00 17.64 2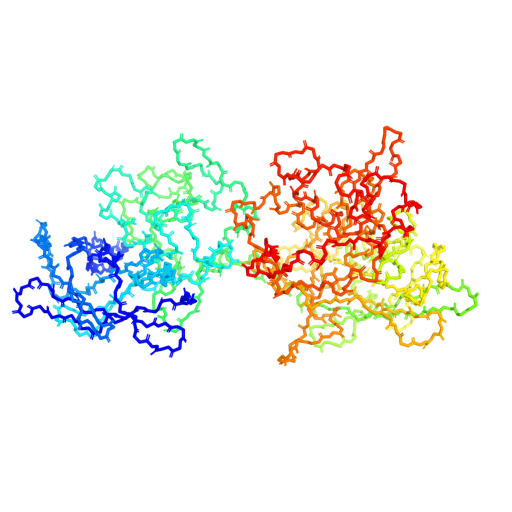59 VAL A N 1
ATOM 1680 C CA . VAL A 1 259 ? -12.826 -3.699 -19.247 1.00 17.39 259 VAL A CA 1
ATOM 1681 C C . VAL A 1 259 ? -13.228 -4.396 -17.947 1.00 16.55 259 VAL A C 1
ATOM 1682 O O . VAL A 1 259 ? -12.653 -4.053 -16.916 1.00 15.74 259 VAL A O 1
ATOM 1686 N N . CYS A 1 260 ? -14.179 -5.320 -17.976 1.00 15.94 260 CYS A N 1
ATOM 1687 C CA . CYS A 1 260 ? -14.558 -6.064 -16.753 1.00 15.05 260 CYS A CA 1
ATOM 1688 C C . CYS A 1 260 ? -14.399 -7.571 -16.957 1.00 15.45 260 CYS A C 1
ATOM 1689 O O . CYS A 1 260 ? -14.105 -8.245 -15.966 1.00 16.44 260 CYS A O 1
ATOM 1692 N N . HIS A 1 261 ? -14.658 -8.086 -18.157 1.00 13.92 261 HIS A N 1
ATOM 1693 C CA . HIS A 1 261 ? -14.630 -9.539 -18.447 1.00 14.98 261 HIS A CA 1
ATOM 1694 C C . HIS A 1 261 ? -13.231 -9.868 -18.976 1.00 17.15 261 HIS A C 1
ATOM 1695 O O . HIS A 1 261 ? -12.971 -9.581 -20.122 1.00 17.91 261 HIS A O 1
ATOM 1702 N N . VAL A 1 262 ? -12.355 -10.346 -18.126 1.00 19.46 262 VAL A N 1
ATOM 1703 C CA . VAL A 1 262 ? -10.927 -10.584 -18.485 1.00 24.30 262 VAL A CA 1
ATOM 1704 C C . VAL A 1 262 ? -10.639 -12.081 -18.309 1.00 26.91 262 VAL A C 1
ATOM 1705 O O . VAL A 1 262 ? -11.007 -12.655 -17.255 1.00 25.41 262 VAL A O 1
ATOM 1709 N N . GLU A 1 263 ? -9.974 -12.674 -19.294 1.00 36.34 263 GLU A N 1
ATOM 1710 C CA . GLU A 1 263 ? -9.504 -14.087 -19.239 1.00 44.37 263 GLU A CA 1
ATOM 1711 C C . GLU A 1 263 ? -8.605 -14.204 -18.008 1.00 43.00 263 GLU A C 1
ATOM 1712 O O . GLU A 1 263 ? -7.874 -13.243 -17.705 1.00 36.45 263 GLU A O 1
ATOM 1718 N N . SER A 1 264 ? -8.758 -15.286 -17.253 1.00 45.01 264 SER A N 1
ATOM 1719 C CA . SER A 1 264 ? -8.055 -15.516 -15.969 1.00 47.30 264 SER A CA 1
ATOM 1720 C C . SER A 1 264 ? -8.108 -17.012 -15.681 1.00 55.14 264 SER A C 1
ATOM 1721 O O . SER A 1 264 ? -9.162 -17.622 -15.929 1.00 52.65 264 SER A O 1
ATOM 1724 N N . ASP A 1 265 ? -6.996 -17.572 -15.217 1.00 61.39 265 ASP A N 1
ATOM 1725 C CA . ASP A 1 265 ? -6.908 -18.976 -14.742 1.00 59.14 265 ASP A CA 1
ATOM 1726 C C . ASP A 1 265 ? -7.548 -19.057 -13.352 1.00 52.25 265 ASP A C 1
ATOM 1727 O O . ASP A 1 265 ? -8.083 -20.111 -13.023 1.00 54.98 265 ASP A O 1
ATOM 1732 N N . MET A 1 266 ? -7.547 -17.965 -12.591 1.00 41.01 266 MET A N 1
ATOM 1733 C CA . MET A 1 266 ? -8.165 -17.920 -11.246 1.00 41.05 266 MET A CA 1
ATOM 1734 C C . MET A 1 266 ? -9.702 -17.800 -11.327 1.00 31.30 266 MET A C 1
ATOM 1735 O O . MET A 1 266 ? -10.370 -17.956 -10.259 1.00 31.49 266 MET A O 1
ATOM 1740 N N . LEU A 1 267 ? -10.268 -17.502 -12.510 1.00 23.82 267 LEU A N 1
ATOM 1741 C CA . LEU A 1 267 ? -11.745 -17.314 -12.647 1.00 20.42 267 LEU A CA 1
ATOM 1742 C C . LEU A 1 267 ? -12.279 -18.332 -13.651 1.00 18.78 267 LEU A C 1
ATOM 1743 O O . LEU A 1 267 ? -12.281 -18.043 -14.849 1.00 16.99 267 LEU A O 1
ATOM 1748 N N . THR A 1 268 ? -12.717 -19.503 -13.178 1.00 17.31 268 THR A N 1
ATOM 1749 C CA . THR A 1 268 ? -13.078 -20.611 -14.095 1.00 19.02 268 THR A CA 1
ATOM 1750 C C . THR A 1 268 ? -14.372 -20.285 -14.853 1.00 17.00 268 THR A C 1
ATOM 1751 O O . THR A 1 268 ? -14.588 -20.916 -15.893 1.00 17.47 268 THR A O 1
ATOM 1755 N N . GLU A 1 269 ? -15.204 -19.338 -14.415 1.00 15.61 269 GLU A N 1
ATOM 1756 C CA . GLU A 1 269 ? -16.431 -18.986 -15.193 1.00 15.67 269 GLU A CA 1
ATOM 1757 C C . GLU A 1 269 ? -16.248 -17.625 -15.906 1.00 15.76 269 GLU A C 1
ATOM 1758 O O . GLU A 1 269 ? -17.247 -17.006 -16.300 1.00 14.89 269 GLU A O 1
ATOM 1764 N N . ALA A 1 270 ? -15.016 -17.206 -16.171 1.00 14.76 270 ALA A N 1
ATOM 1765 C CA . ALA A 1 270 ? -14.770 -15.882 -16.801 1.00 16.17 270 ALA A CA 1
ATOM 1766 C C . ALA A 1 270 ? -15.467 -15.815 -18.164 1.00 15.70 270 ALA A C 1
ATOM 1767 O O . ALA A 1 270 ? -15.853 -14.738 -18.535 1.00 16.41 270 ALA A O 1
ATOM 1769 N N . LYS A 1 271 ? -15.615 -16.919 -18.893 1.00 15.19 271 LYS A N 1
ATOM 1770 C CA . LYS A 1 271 ? -16.219 -16.869 -20.255 1.00 17.47 271 LYS A CA 1
ATOM 1771 C C . LYS A 1 271 ? -17.760 -16.858 -20.196 1.00 15.69 271 LYS A C 1
ATOM 1772 O O . LYS A 1 271 ? -18.409 -16.847 -21.255 1.00 14.51 271 LYS A O 1
ATOM 1778 N N . ASN A 1 272 ? -18.356 -16.730 -19.014 1.00 15.72 272 ASN A N 1
ATOM 1779 C CA . ASN A 1 272 ? -19.833 -16.677 -18.905 1.00 14.79 272 ASN A CA 1
ATOM 1780 C C . ASN A 1 272 ? -20.415 -15.470 -19.648 1.00 14.92 272 ASN A C 1
ATOM 1781 O O . ASN A 1 272 ? -21.580 -15.550 -20.117 1.00 16.04 272 ASN A O 1
ATOM 1786 N N . TRP A 1 273 ? -19.662 -14.393 -19.823 1.00 15.36 273 TRP A N 1
ATOM 1787 C CA . TRP A 1 273 ? -20.194 -13.185 -20.504 1.00 15.44 273 TRP A CA 1
ATOM 1788 C C . TRP A 1 273 ? -20.630 -13.535 -21.933 1.00 16.02 273 TRP A C 1
ATOM 1789 O O . TRP A 1 273 ? -21.516 -12.849 -22.453 1.00 15.79 273 TRP A O 1
ATOM 1800 N N . SER A 1 274 ? -20.013 -14.536 -22.567 1.00 15.69 274 SER A N 1
ATOM 1801 C CA . SER A 1 274 ? -20.399 -14.940 -23.945 1.00 16.26 274 SER A CA 1
ATOM 1802 C C . SER A 1 274 ? -21.088 -16.305 -23.946 1.00 17.14 274 SER A C 1
ATOM 1803 O O . SER A 1 274 ? -21.818 -16.575 -24.888 1.00 18.30 274 SER A O 1
ATOM 1806 N N . ARG A 1 275 ? -20.886 -17.113 -22.915 1.00 17.40 275 ARG A N 1
ATOM 1807 C CA . ARG A 1 275 ? -21.396 -18.509 -22.883 1.00 20.14 275 ARG A CA 1
ATOM 1808 C C . ARG A 1 275 ? -22.798 -18.622 -22.277 1.00 17.78 275 ARG A C 1
ATOM 1809 O O . ARG A 1 275 ? -23.428 -19.650 -22.502 1.00 17.71 275 ARG A O 1
ATOM 1817 N N . ILE A 1 276 ? -23.256 -17.655 -21.486 1.00 17.69 276 ILE A N 1
ATOM 1818 C CA . ILE A 1 276 ? -24.562 -17.752 -20.755 1.00 16.97 276 ILE A CA 1
ATOM 1819 C C . ILE A 1 276 ? -25.427 -16.577 -21.184 1.00 16.38 276 ILE A C 1
ATOM 1820 O O . ILE A 1 276 ? -25.618 -15.630 -20.428 1.00 17.73 276 ILE A O 1
ATOM 1825 N N . PRO A 1 277 ? -25.987 -16.565 -22.408 1.00 15.24 277 PRO A N 1
ATOM 1826 C CA . PRO A 1 277 ? -26.943 -15.513 -22.767 1.00 15.25 277 PRO A CA 1
ATOM 1827 C C . PRO A 1 277 ? -28.315 -15.747 -22.125 1.00 14.88 277 PRO A C 1
ATOM 1828 O O . PRO A 1 277 ? -28.788 -16.841 -22.173 1.00 14.97 277 PRO A O 1
ATOM 1832 N N . THR A 1 278 ? -28.869 -14.733 -21.467 1.00 15.75 278 THR A N 1
ATOM 1833 C CA . THR A 1 278 ? -30.217 -14.796 -20.844 1.00 16.19 278 THR A CA 1
ATOM 1834 C C . THR A 1 278 ? -30.948 -13.495 -21.115 1.00 17.08 278 THR A C 1
ATOM 1835 O O . THR A 1 278 ? -30.310 -12.434 -21.266 1.00 15.96 278 THR A O 1
ATOM 1839 N N . MET A 1 279 ? -32.266 -13.547 -21.113 1.00 16.87 279 MET A N 1
ATOM 1840 C CA . MET A 1 279 ? -33.027 -12.298 -21.311 1.00 18.97 279 MET A CA 1
ATOM 1841 C C . MET A 1 279 ? -32.768 -11.337 -20.145 1.00 17.04 279 MET A C 1
ATOM 1842 O O . MET A 1 279 ? -32.657 -10.124 -20.421 1.00 17.56 279 MET A O 1
ATOM 1847 N N . GLU A 1 280 ? -32.584 -11.842 -18.931 1.00 16.76 280 GLU A N 1
ATOM 1848 C CA . GLU A 1 280 ? -32.412 -10.980 -17.730 1.00 18.17 280 GLU A CA 1
ATOM 1849 C C . GLU A 1 280 ? -31.143 -10.134 -17.891 1.00 17.61 280 GLU A C 1
ATOM 1850 O O . GLU A 1 280 ? -31.154 -8.949 -17.492 1.00 20.03 280 GLU A O 1
ATOM 1856 N N . VAL A 1 281 ? -30.065 -10.709 -18.417 1.00 15.96 281 VAL A N 1
ATOM 1857 C CA . VAL A 1 281 ? -28.769 -9.977 -18.488 1.00 16.51 281 VAL A CA 1
ATOM 1858 C C . VAL A 1 281 ? -28.670 -9.199 -19.803 1.00 16.07 281 VAL A C 1
ATOM 1859 O O . VAL A 1 281 ? -28.343 -7.984 -19.778 1.00 16.75 281 VAL A O 1
ATOM 1863 N N . CYS A 1 282 ? -28.979 -9.825 -20.937 1.00 15.88 282 CYS A N 1
ATOM 1864 C CA . CYS A 1 282 ? -28.774 -9.214 -22.276 1.00 16.42 282 CYS A CA 1
ATOM 1865 C C . CYS A 1 282 ? -29.709 -7.995 -22.418 1.00 17.00 282 CYS A C 1
ATOM 1866 O O . CYS A 1 282 ? -29.338 -7.014 -23.068 1.00 17.17 282 CYS A O 1
ATOM 1869 N N . SER A 1 283 ? -30.847 -7.996 -21.732 1.00 16.17 283 SER A N 1
ATOM 1870 C CA . SER A 1 283 ? -31.834 -6.890 -21.791 1.00 16.44 283 SER A CA 1
ATOM 1871 C C . SER A 1 283 ? -31.343 -5.624 -21.071 1.00 16.72 283 SER A C 1
ATOM 1872 O O . SER A 1 283 ? -31.988 -4.580 -21.253 1.00 16.96 283 SER A O 1
ATOM 1875 N N . SER A 1 284 ? -30.249 -5.678 -20.296 1.00 16.81 284 SER A N 1
ATOM 1876 C CA . SER A 1 284 ? -29.747 -4.521 -19.514 1.00 17.42 284 SER A CA 1
ATOM 1877 C C . SER A 1 284 ? -29.304 -3.404 -20.456 1.00 18.24 284 SER A C 1
ATOM 1878 O O . SER A 1 284 ? -29.578 -2.221 -20.146 1.00 19.99 284 SER A O 1
ATOM 1881 N N . CYS A 1 285 ? -28.698 -3.758 -21.584 1.00 17.61 285 CYS A N 1
ATOM 1882 C CA . CYS A 1 285 ? -28.338 -2.801 -22.653 1.00 17.57 285 CYS A CA 1
ATOM 1883 C C . CYS A 1 285 ? -29.337 -2.921 -23.819 1.00 17.85 285 CYS A C 1
ATOM 1884 O O . CYS A 1 285 ? -29.562 -1.926 -24.506 1.00 18.39 285 CYS A O 1
ATOM 1887 N N . HIS A 1 286 ? -29.894 -4.094 -24.081 1.00 16.71 286 HIS A N 1
ATOM 1888 C CA . HIS A 1 286 ? -30.818 -4.303 -25.225 1.00 17.89 286 HIS A CA 1
ATOM 1889 C C . HIS A 1 286 ? -32.245 -4.075 -24.715 1.00 18.39 286 HIS A C 1
ATOM 1890 O O . HIS A 1 286 ? -32.961 -5.069 -24.437 1.00 19.94 286 HIS A O 1
ATOM 1897 N N . VAL A 1 287 ? -32.585 -2.811 -24.510 1.00 19.69 287 VAL A N 1
ATOM 1898 C CA . VAL A 1 287 ? -33.705 -2.403 -23.621 1.00 21.58 287 VAL A CA 1
ATOM 1899 C C . VAL A 1 287 ? -34.999 -2.370 -24.431 1.00 25.19 287 VAL A C 1
ATOM 1900 O O . VAL A 1 287 ? -36.039 -2.265 -23.795 1.00 26.13 287 VAL A O 1
ATOM 1904 N N . ASP A 1 288 ? -34.960 -2.477 -25.754 1.00 25.62 288 ASP A N 1
ATOM 1905 C CA . ASP A 1 288 ? -36.201 -2.287 -26.564 1.00 31.07 288 ASP A CA 1
ATOM 1906 C C . ASP A 1 288 ? -36.814 -3.631 -26.985 1.00 30.84 288 ASP A C 1
ATOM 1907 O O . ASP A 1 288 ? -37.919 -3.621 -27.513 1.00 32.76 288 ASP A O 1
ATOM 1912 N N . ILE A 1 289 ? -36.152 -4.750 -26.722 1.00 29.90 289 ILE A N 1
ATOM 1913 C CA . ILE A 1 289 ? -36.719 -6.097 -27.010 1.00 29.43 289 ILE A CA 1
ATOM 1914 C C . ILE A 1 289 ? -37.777 -6.411 -25.960 1.00 29.60 289 ILE A C 1
ATOM 1915 O O . ILE A 1 289 ? -37.513 -6.171 -24.771 1.00 28.18 289 ILE A O 1
ATOM 1920 N N . ASP A 1 290 ? -38.910 -6.970 -26.375 1.00 28.63 290 ASP A N 1
ATOM 1921 C CA . ASP A 1 290 ? -39.864 -7.619 -25.440 1.00 30.63 290 ASP A CA 1
ATOM 1922 C C . ASP A 1 290 ? -39.977 -9.069 -25.910 1.00 29.55 290 ASP A C 1
ATOM 1923 O O . ASP A 1 290 ? -40.586 -9.286 -26.965 1.00 31.41 290 ASP A O 1
ATOM 1928 N N . PHE A 1 291 ? -39.283 -9.989 -25.230 1.00 26.27 291 PHE A N 1
ATOM 1929 C CA . PHE A 1 291 ? -39.155 -11.405 -25.633 1.00 26.20 291 PHE A CA 1
ATOM 1930 C C . PHE A 1 291 ? -40.532 -12.087 -25.519 1.00 25.94 291 PHE A C 1
ATOM 1931 O O . PHE A 1 291 ? -40.809 -12.945 -26.326 1.00 25.27 291 PHE A O 1
ATOM 1939 N N . ALA A 1 292 ? -41.342 -11.705 -24.533 1.00 28.79 292 ALA A N 1
ATOM 1940 C CA . ALA A 1 292 ? -42.682 -12.289 -24.257 1.00 34.64 292 ALA A CA 1
ATOM 1941 C C . ALA A 1 292 ? -43.591 -12.091 -25.477 1.00 33.51 292 ALA A C 1
ATOM 1942 O O . ALA A 1 292 ? -44.162 -13.080 -25.936 1.00 34.75 292 ALA A O 1
ATOM 1944 N N . ALA A 1 293 ? -43.625 -10.865 -26.004 1.00 34.28 293 ALA A N 1
ATOM 1945 C CA . ALA A 1 293 ? -44.498 -10.383 -27.103 1.00 36.17 293 ALA A CA 1
ATOM 1946 C C . ALA A 1 293 ? -43.846 -10.588 -28.475 1.00 40.23 293 ALA A C 1
ATOM 1947 O O . ALA A 1 293 ? -44.506 -10.295 -29.485 1.00 42.01 293 ALA A O 1
ATOM 1949 N N . GLY A 1 294 ? -42.584 -11.017 -28.530 1.00 36.01 294 GLY A N 1
ATOM 1950 C CA . GLY A 1 294 ? -41.836 -11.100 -29.792 1.00 34.30 294 GLY A CA 1
ATOM 1951 C C . GLY A 1 294 ? -41.762 -9.743 -30.485 1.00 32.66 294 GLY A C 1
ATOM 1952 O O . GLY A 1 294 ? -41.935 -9.707 -31.712 1.00 31.03 294 GLY A O 1
ATOM 1953 N N . LYS A 1 295 ? -41.510 -8.662 -29.743 1.00 31.71 295 LYS A N 1
ATOM 1954 C CA . LYS A 1 295 ? -41.254 -7.324 -30.331 1.00 34.12 295 LYS A CA 1
ATOM 1955 C C . LYS A 1 295 ? -39.754 -7.036 -30.280 1.00 32.94 295 LYS A C 1
ATOM 1956 O O . LYS A 1 295 ? -39.157 -7.164 -29.193 1.00 35.43 295 LYS A O 1
ATOM 1962 N N . GLY A 1 296 ? -39.170 -6.683 -31.426 1.00 29.93 296 GLY A N 1
ATOM 1963 C CA . GLY A 1 296 ? -37.717 -6.480 -31.591 1.00 31.08 296 GLY A CA 1
ATOM 1964 C C . GLY A 1 296 ? -36.935 -7.782 -31.730 1.00 29.53 296 GLY A C 1
ATOM 1965 O O . GLY A 1 296 ? -35.696 -7.723 -31.895 1.00 31.83 296 GLY A O 1
ATOM 1966 N N . HIS A 1 297 ? -37.607 -8.929 -31.654 1.00 24.86 297 HIS A N 1
ATOM 1967 C CA . HIS A 1 297 ? -36.968 -10.267 -31.560 1.00 23.72 297 HIS A CA 1
ATOM 1968 C C . HIS A 1 297 ? -38.073 -11.297 -31.712 1.00 23.46 297 HIS A C 1
ATOM 1969 O O . HIS A 1 297 ? -39.206 -10.975 -31.318 1.00 25.34 297 HIS A O 1
ATOM 1976 N N . SER A 1 298 ? -37.744 -12.499 -32.152 1.00 24.97 298 SER A N 1
ATOM 1977 C CA . SER A 1 298 ? -38.694 -13.637 -32.093 1.00 25.21 298 SER A CA 1
ATOM 1978 C C . SER A 1 298 ? -39.073 -13.872 -30.622 1.00 26.51 298 SER A C 1
ATOM 1979 O O . SER A 1 298 ? -38.258 -13.623 -29.698 1.00 25.74 298 SER A O 1
ATOM 1982 N N . GLN A 1 299 ? -40.303 -14.304 -30.394 1.00 23.45 299 GLN A N 1
ATOM 1983 C CA . GLN A 1 299 ? -40.805 -14.621 -29.044 1.00 23.54 299 GLN A CA 1
ATOM 1984 C C . GLN A 1 299 ? -39.879 -15.649 -28.388 1.00 21.83 299 GLN A C 1
ATOM 1985 O O . GLN A 1 299 ? -39.525 -16.652 -29.022 1.00 21.04 299 GLN A O 1
ATOM 1991 N N . GLN A 1 300 ? -39.534 -15.425 -27.127 1.00 21.49 300 GLN A N 1
ATOM 1992 C CA . GLN A 1 300 ? -38.816 -16.411 -26.288 1.00 20.61 300 GLN A CA 1
ATOM 1993 C C . GLN A 1 300 ? -39.453 -16.325 -24.911 1.00 20.94 300 GLN A C 1
ATOM 1994 O O . GLN A 1 300 ? -39.484 -15.211 -24.344 1.00 23.81 300 GLN A O 1
ATOM 2000 N N . LEU A 1 301 ? -39.984 -17.443 -24.433 1.00 23.30 301 LEU A N 1
ATOM 2001 C CA . LEU A 1 301 ? -40.721 -17.529 -23.159 1.00 26.23 301 LEU A CA 1
ATOM 2002 C C . LEU A 1 301 ? -39.770 -17.920 -22.036 1.00 25.61 301 LEU A C 1
ATOM 2003 O O . LEU A 1 301 ? -40.171 -17.763 -20.878 1.00 25.81 301 LEU A O 1
ATOM 2008 N N . ASP A 1 302 ? -38.567 -18.413 -22.357 1.00 23.39 302 ASP A N 1
ATOM 2009 C CA . ASP A 1 302 ? -37.531 -18.703 -21.334 1.00 22.38 302 ASP A CA 1
ATOM 2010 C C . ASP A 1 302 ? -36.134 -18.581 -21.980 1.00 20.29 302 ASP A C 1
ATOM 2011 O O . ASP A 1 302 ? -36.051 -18.198 -23.179 1.00 20.35 302 ASP A O 1
ATOM 2016 N N . ASN A 1 303 ? -35.081 -19.004 -21.276 1.00 19.10 303 ASN A N 1
ATOM 2017 C CA . ASN A 1 303 ? -33.687 -18.946 -21.790 1.00 17.77 303 ASN A CA 1
ATOM 2018 C C . ASN A 1 303 ? -33.222 -20.257 -22.432 1.00 17.93 303 ASN A C 1
ATOM 2019 O O . ASN A 1 303 ? -32.007 -20.407 -22.632 1.00 15.77 303 ASN A O 1
ATOM 2024 N N . SER A 1 304 ? -34.133 -21.180 -22.770 1.00 18.42 304 SER A N 1
ATOM 2025 C CA . SER A 1 304 ? -33.763 -22.555 -23.167 1.00 19.18 304 SER A CA 1
ATOM 2026 C C . SER A 1 304 ? -32.983 -22.566 -24.481 1.00 17.87 304 SER A C 1
ATOM 2027 O O . SER A 1 304 ? -32.139 -23.454 -24.656 1.00 19.48 304 SER A O 1
ATOM 2030 N N . ASN A 1 305 ? -33.299 -21.671 -25.398 1.00 18.35 305 ASN A N 1
ATOM 2031 C CA . ASN A 1 305 ? -32.763 -21.740 -26.776 1.00 20.32 305 ASN A CA 1
ATOM 2032 C C . ASN A 1 305 ? -31.755 -20.628 -27.066 1.00 20.37 305 ASN A C 1
ATOM 2033 O O . ASN A 1 305 ? -31.191 -20.678 -28.156 1.00 19.65 305 ASN A O 1
ATOM 2038 N N . CYS A 1 306 ? -31.510 -19.683 -26.143 1.00 19.78 306 CYS A N 1
ATOM 2039 C CA . CYS A 1 306 ? -30.631 -18.518 -26.443 1.00 19.44 306 CYS A CA 1
ATOM 2040 C C . CYS A 1 306 ? -29.284 -19.006 -27.004 1.00 19.22 306 CYS A C 1
ATOM 2041 O O . CYS A 1 306 ? -28.825 -18.475 -28.048 1.00 18.80 306 CYS A O 1
ATOM 2044 N N . ILE A 1 307 ? -28.625 -19.933 -26.312 1.00 19.12 307 ILE A N 1
ATOM 2045 C CA . ILE A 1 307 ? -27.246 -20.380 -26.662 1.00 20.90 307 ILE A CA 1
ATOM 2046 C C . ILE A 1 307 ? -27.253 -21.122 -28.016 1.00 22.23 307 ILE A C 1
ATOM 2047 O O . ILE A 1 307 ? -26.218 -21.101 -28.693 1.00 21.90 307 ILE A O 1
ATOM 2052 N N . ALA A 1 308 ? -28.360 -21.737 -28.422 1.00 21.97 308 ALA A N 1
ATOM 2053 C CA . ALA A 1 308 ? -28.447 -22.467 -29.709 1.00 23.03 308 ALA A CA 1
ATOM 2054 C C . ALA A 1 308 ? -28.139 -21.511 -30.871 1.00 22.42 308 ALA A C 1
ATOM 2055 O O . ALA A 1 308 ? -27.430 -21.909 -31.808 1.00 22.97 308 ALA A O 1
ATOM 2057 N N . CYS A 1 309 ? -28.616 -20.271 -30.801 1.00 21.59 309 CYS A N 1
ATOM 2058 C CA . CYS A 1 309 ? -28.422 -19.276 -31.878 1.00 22.28 309 CYS A CA 1
ATOM 2059 C C . CYS A 1 309 ? -27.271 -18.340 -31.502 1.00 20.63 309 CYS A C 1
ATOM 2060 O O . CYS A 1 309 ? -26.442 -18.042 -32.368 1.00 19.44 309 CYS A O 1
ATOM 2063 N N . HIS A 1 310 ? -27.220 -17.906 -30.240 1.00 17.62 310 HIS A N 1
ATOM 2064 C CA . HIS A 1 310 ? -26.205 -16.928 -29.772 1.00 18.12 310 HIS A CA 1
ATOM 2065 C C . HIS A 1 310 ? -25.017 -17.731 -29.258 1.00 18.07 310 HIS A C 1
ATOM 2066 O O . HIS A 1 310 ? -24.782 -17.787 -28.045 1.00 19.55 310 HIS A O 1
ATOM 2073 N N . ASN A 1 311 ? -24.289 -18.375 -30.168 1.00 18.53 311 ASN A N 1
ATOM 2074 C CA . ASN A 1 311 ? -23.091 -19.164 -29.794 1.00 18.87 311 ASN A CA 1
ATOM 2075 C C . ASN A 1 311 ? -22.058 -18.203 -29.156 1.00 17.81 311 ASN A C 1
ATOM 2076 O O . ASN A 1 311 ? -22.049 -16.994 -29.496 1.00 16.89 311 ASN A O 1
ATOM 2081 N N . SER A 1 312 ? -21.263 -18.707 -28.225 1.00 17.13 312 SER A N 1
ATOM 2082 C CA . SER A 1 312 ? -20.228 -17.934 -27.504 1.00 19.64 312 SER A CA 1
ATOM 2083 C C . SER A 1 312 ? -19.312 -17.211 -28.508 1.00 20.01 312 SER A C 1
ATOM 2084 O O . SER A 1 312 ? -19.042 -16.018 -28.321 1.00 19.13 312 SER A O 1
ATOM 2087 N N . ASP A 1 313 ? -18.833 -17.889 -29.551 1.00 21.47 313 ASP A N 1
ATOM 2088 C CA . ASP A 1 313 ? -17.910 -17.252 -30.537 1.00 22.74 313 ASP A CA 1
ATOM 2089 C C . ASP A 1 313 ? -18.529 -15.956 -31.086 1.00 19.68 313 ASP A C 1
ATOM 2090 O O . ASP A 1 313 ? -17.836 -14.932 -31.204 1.00 18.82 313 ASP A O 1
ATOM 2095 N N . TRP A 1 314 ? -19.805 -15.983 -31.441 1.00 20.48 314 TRP A N 1
ATOM 2096 C CA . TRP A 1 314 ? -20.475 -14.837 -32.101 1.00 18.54 314 TRP A CA 1
ATOM 2097 C C . TRP A 1 314 ? -20.661 -13.714 -31.080 1.00 18.57 314 TRP A C 1
ATOM 2098 O O . TRP A 1 314 ? -20.271 -12.586 -31.322 1.00 18.08 314 TRP A O 1
ATOM 2109 N N . THR A 1 315 ? -21.229 -14.031 -29.934 1.00 18.01 315 THR A N 1
ATOM 2110 C CA . THR A 1 315 ? -21.430 -13.023 -28.890 1.00 17.22 315 THR A CA 1
ATOM 2111 C C . THR A 1 315 ? -20.086 -12.367 -28.559 1.00 17.02 315 THR A C 1
ATOM 2112 O O . THR A 1 315 ? -20.052 -11.140 -28.474 1.00 17.04 315 THR A O 1
ATOM 2116 N N . ALA A 1 316 ? -19.028 -13.148 -28.360 1.00 16.73 316 ALA A N 1
ATOM 2117 C CA . ALA A 1 316 ? -17.695 -12.603 -27.974 1.00 18.91 316 ALA A CA 1
ATOM 2118 C C . ALA A 1 316 ? -17.161 -11.708 -29.096 1.00 19.54 316 ALA A C 1
ATOM 2119 O O . ALA A 1 316 ? -16.713 -10.577 -28.811 1.00 19.78 316 ALA A O 1
ATOM 2121 N N . GLU A 1 317 ? -17.213 -12.194 -30.328 1.00 19.99 317 GLU A N 1
ATOM 2122 C CA . GLU A 1 317 ? -16.647 -11.483 -31.502 1.00 21.59 317 GLU A CA 1
ATOM 2123 C C . GLU A 1 317 ? -17.418 -10.182 -31.726 1.00 19.97 317 GLU A C 1
ATOM 2124 O O . GLU A 1 317 ? -16.770 -9.137 -31.881 1.00 20.12 317 GLU A O 1
ATOM 2130 N N . LEU A 1 318 ? -18.764 -10.225 -31.795 1.00 18.52 318 LEU A N 1
ATOM 2131 C CA . LEU A 1 318 ? -19.549 -9.068 -32.272 1.00 17.31 318 LEU A CA 1
ATOM 2132 C C . LEU A 1 318 ? -19.384 -7.893 -31.314 1.00 17.81 318 LEU A C 1
ATOM 2133 O O . LEU A 1 318 ? -19.379 -6.745 -31.793 1.00 19.26 318 LEU A O 1
ATOM 2138 N N . HIS A 1 319 ? -19.343 -8.142 -30.002 1.00 17.12 319 HIS A N 1
ATOM 2139 C CA . HIS A 1 319 ? -19.267 -7.058 -28.998 1.00 15.90 319 HIS A CA 1
ATOM 2140 C C . HIS A 1 319 ? -17.833 -6.514 -28.893 1.00 17.02 319 HIS A C 1
ATOM 2141 O O . HIS A 1 319 ? -17.700 -5.438 -28.366 1.00 17.48 319 HIS A O 1
ATOM 2148 N N . THR A 1 320 ? -16.819 -7.207 -29.399 1.00 17.39 320 THR A N 1
ATOM 2149 C CA . THR A 1 320 ? -15.408 -6.721 -29.304 1.00 20.36 320 THR A CA 1
ATOM 2150 C C . THR A 1 320 ? -14.872 -6.325 -30.691 1.00 21.97 320 THR A C 1
ATOM 2151 O O . THR A 1 320 ? -13.747 -5.831 -30.745 1.00 22.09 320 THR A O 1
ATOM 2155 N N . ALA A 1 321 ? -15.628 -6.533 -31.764 1.00 21.04 321 ALA A N 1
ATOM 2156 C CA . ALA A 1 321 ? -15.127 -6.432 -33.158 1.00 23.94 321 ALA A CA 1
ATOM 2157 C C . ALA A 1 321 ? -14.529 -5.046 -33.435 1.00 25.49 321 ALA A C 1
ATOM 2158 O O . ALA A 1 321 ? -13.447 -4.969 -34.059 1.00 25.09 321 ALA A O 1
ATOM 2160 N N . LYS A 1 322 ? -15.264 -3.996 -33.099 1.00 26.49 322 LYS A N 1
ATOM 2161 C CA . LYS A 1 322 ? -14.882 -2.599 -33.438 1.00 30.64 322 LYS A CA 1
ATOM 2162 C C . LYS A 1 322 ? -13.590 -2.220 -32.694 1.00 29.62 322 LYS A C 1
ATOM 2163 O O . LYS A 1 322 ? -12.663 -1.741 -33.389 1.00 27.23 322 LYS A O 1
ATOM 2169 N N . THR A 1 323 ? -13.467 -2.485 -31.389 1.00 24.74 323 THR A N 1
ATOM 2170 C CA . THR A 1 323 ? -12.220 -2.144 -30.649 1.00 25.37 323 THR A CA 1
ATOM 2171 C C . THR A 1 323 ? -11.064 -3.010 -31.164 1.00 22.61 323 THR A C 1
ATOM 2172 O O . THR A 1 323 ? -9.973 -2.460 -31.320 1.00 20.19 323 THR A O 1
ATOM 2176 N N . THR A 1 324 ? -11.273 -4.298 -31.447 1.00 23.45 324 THR A N 1
ATOM 2177 C CA . THR A 1 324 ? -10.221 -5.179 -32.028 1.00 24.76 324 THR A CA 1
ATOM 2178 C C . THR A 1 324 ? -9.784 -4.590 -33.383 1.00 25.68 324 THR A C 1
ATOM 2179 O O . THR A 1 324 ? -8.559 -4.546 -33.643 1.00 25.90 324 THR A O 1
ATOM 2183 N N . ALA A 1 325 ? -10.719 -4.132 -34.221 1.00 25.74 325 ALA A N 1
ATOM 2184 C CA . ALA A 1 325 ? -10.375 -3.688 -35.593 1.00 28.31 325 ALA A CA 1
ATOM 2185 C C . ALA A 1 325 ? -9.542 -2.391 -35.503 1.00 26.98 325 ALA A C 1
ATOM 2186 O O . ALA A 1 325 ? -8.525 -2.248 -36.199 1.00 27.17 325 ALA A O 1
ATOM 2188 N N . TH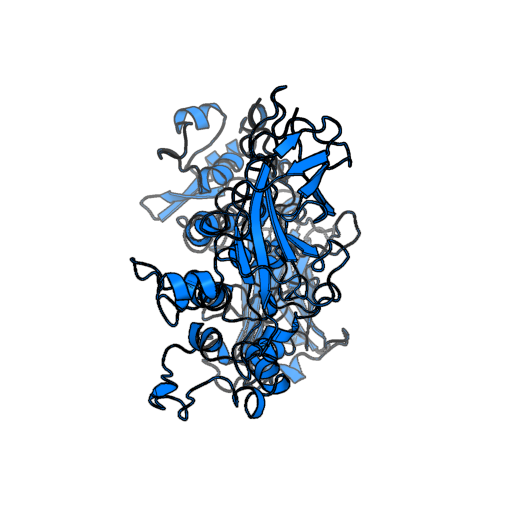R A 1 326 ? -9.967 -1.471 -34.666 1.00 25.30 326 THR A N 1
ATOM 2189 C CA . THR A 1 326 ? -9.279 -0.183 -34.464 1.00 24.39 326 THR A CA 1
ATOM 2190 C C . THR A 1 326 ? -7.876 -0.467 -33.936 1.00 23.39 326 THR A C 1
ATOM 2191 O O . THR A 1 326 ? -6.922 0.122 -34.445 1.00 25.00 326 THR A O 1
ATOM 2195 N N . LYS A 1 327 ? -7.748 -1.329 -32.946 1.00 22.04 327 LYS A N 1
ATOM 2196 C CA . LYS A 1 327 ? -6.427 -1.640 -32.350 1.00 24.46 327 LYS A CA 1
ATOM 2197 C C . LYS A 1 327 ? -5.490 -2.203 -33.441 1.00 24.98 327 LYS A C 1
ATOM 2198 O O . LYS A 1 327 ? -4.295 -1.822 -33.499 1.00 24.00 327 LYS A O 1
ATOM 2204 N N A ASN A 1 328 ? -6.002 -3.102 -34.279 0.50 24.33 328 ASN A N 1
ATOM 2205 N N B ASN A 1 328 ? -6.031 -3.058 -34.300 0.50 25.13 328 ASN A N 1
ATOM 2206 C CA A ASN A 1 328 ? -5.231 -3.709 -35.398 0.50 26.14 328 ASN A CA 1
ATOM 2207 C CA B ASN A 1 328 ? -5.296 -3.720 -35.409 0.50 27.48 328 ASN A CA 1
ATOM 2208 C C A ASN A 1 328 ? -4.754 -2.602 -36.346 0.50 25.52 328 ASN A C 1
ATOM 2209 C C B ASN A 1 328 ? -4.811 -2.671 -36.420 0.50 26.31 328 ASN A C 1
ATOM 2210 O O A ASN A 1 328 ? -3.561 -2.626 -36.688 0.50 25.84 328 ASN A O 1
ATOM 2211 O O B ASN A 1 328 ? -3.675 -2.813 -36.894 0.50 27.03 328 ASN A O 1
ATOM 2220 N N . LEU A 1 329 ? -5.635 -1.664 -36.718 1.00 24.75 329 LEU A N 1
ATOM 2221 C CA . LEU A 1 329 ? -5.283 -0.531 -37.618 1.00 23.70 329 LEU A CA 1
ATOM 2222 C C . LEU A 1 329 ? -4.177 0.312 -36.970 1.00 25.40 329 LEU A C 1
ATOM 2223 O O . LEU A 1 329 ? -3.171 0.602 -37.661 1.00 24.93 329 LEU A O 1
ATOM 2228 N N . ILE A 1 330 ? -4.321 0.654 -35.685 1.00 22.60 330 ILE A N 1
ATOM 2229 C CA . ILE A 1 330 ? -3.332 1.518 -34.983 1.00 22.87 330 ILE A CA 1
ATOM 2230 C C . ILE A 1 330 ? -1.970 0.820 -35.023 1.00 24.98 330 ILE A C 1
ATOM 2231 O O . ILE A 1 330 ? -0.977 1.520 -35.226 1.00 25.32 330 ILE A O 1
ATOM 2236 N N . ASN A 1 331 ? -1.920 -0.508 -34.897 1.00 23.32 331 ASN A N 1
ATOM 2237 C CA . ASN A 1 331 ? -0.652 -1.269 -34.761 1.00 26.83 331 ASN A CA 1
ATOM 2238 C C . ASN A 1 331 ? -0.055 -1.664 -36.131 1.00 24.62 331 ASN A C 1
ATOM 2239 O O . ASN A 1 331 ? 0.991 -2.313 -36.138 1.00 25.78 331 ASN A O 1
ATOM 2244 N N . GLN A 1 332 ? -0.648 -1.244 -37.238 1.00 24.50 332 GLN A N 1
ATOM 2245 C CA . GLN A 1 332 ? -0.134 -1.575 -38.599 1.00 29.64 332 GLN A CA 1
ATOM 2246 C C . GLN A 1 332 ? 1.088 -0.715 -38.935 1.00 29.06 332 GLN A C 1
ATOM 2247 O O . GLN A 1 332 ? 2.000 -1.211 -39.589 1.00 26.14 332 GLN A O 1
ATOM 2253 N N . TYR A 1 333 ? 1.069 0.550 -38.527 1.00 28.76 333 TYR A N 1
ATOM 2254 C CA . TYR A 1 333 ? 2.133 1.528 -38.853 1.00 25.63 333 TYR A CA 1
ATOM 2255 C C . TYR A 1 333 ? 2.615 2.219 -37.580 1.00 27.07 333 TYR A C 1
ATOM 2256 O O . TYR A 1 333 ? 1.932 2.212 -36.518 1.00 25.74 333 TYR A O 1
ATOM 2265 N N . GLY A 1 334 ? 3.824 2.742 -37.693 1.00 24.45 334 GLY A N 1
ATOM 2266 C CA . GLY A 1 334 ? 4.455 3.643 -36.727 1.00 25.02 334 GLY A CA 1
ATOM 2267 C C . GLY A 1 334 ? 5.083 4.812 -37.463 1.00 24.16 334 GLY A C 1
ATOM 2268 O O . GLY A 1 334 ? 5.101 4.812 -38.741 1.00 23.14 334 GLY A O 1
ATOM 2269 N N . ILE A 1 335 ? 5.573 5.781 -36.698 1.00 22.49 335 ILE A N 1
ATOM 2270 C CA . ILE A 1 335 ? 6.459 6.847 -37.224 1.00 20.90 335 ILE A CA 1
ATOM 2271 C C . ILE A 1 335 ? 7.664 6.978 -36.299 1.00 21.16 335 ILE A C 1
ATOM 2272 O O . ILE A 1 335 ? 7.575 6.727 -35.051 1.00 22.89 335 ILE A O 1
ATOM 2277 N N . GLU A 1 336 ? 8.788 7.304 -36.919 1.00 22.55 336 GLU A N 1
ATOM 2278 C CA . GLU A 1 336 ? 10.062 7.669 -36.255 1.00 23.52 336 GLU A CA 1
ATOM 2279 C C . GLU A 1 336 ? 10.427 9.058 -36.751 1.00 23.95 336 GLU A C 1
ATOM 2280 O O . GLU A 1 336 ? 10.504 9.238 -37.978 1.00 23.46 336 GLU A O 1
ATOM 2286 N N . THR A 1 337 ? 10.581 9.996 -35.814 1.00 22.60 337 THR A N 1
ATOM 2287 C CA . THR A 1 337 ? 10.645 11.434 -36.109 1.00 23.07 337 THR A CA 1
ATOM 2288 C C . THR A 1 337 ? 11.993 11.966 -35.644 1.00 22.66 337 THR A C 1
ATOM 2289 O O . THR A 1 337 ? 12.430 11.584 -34.567 1.00 23.01 337 THR A O 1
ATOM 2293 N N . THR A 1 338 ? 12.619 12.821 -36.452 1.00 23.25 338 THR A N 1
ATOM 2294 C CA . THR A 1 338 ? 13.860 13.534 -36.056 1.00 24.30 338 THR A CA 1
ATOM 2295 C C . THR A 1 338 ? 13.611 15.020 -36.277 1.00 21.76 338 THR A C 1
ATOM 2296 O O . THR A 1 338 ? 12.749 15.381 -37.077 1.00 22.87 338 THR A O 1
ATOM 2300 N N . SER A 1 339 ? 14.354 15.845 -35.560 1.00 21.76 339 SER A N 1
ATOM 2301 C CA . SER A 1 339 ? 14.317 17.308 -35.733 1.00 21.44 339 SER A CA 1
ATOM 2302 C C . SER A 1 339 ? 15.760 17.791 -35.607 1.00 22.18 339 SER A C 1
ATOM 2303 O O . SER A 1 339 ? 16.509 17.275 -34.755 1.00 22.02 339 SER A O 1
ATOM 2306 N N . THR A 1 340 ? 16.146 18.737 -36.445 1.00 22.95 340 THR A N 1
ATOM 2307 C CA . THR A 1 340 ? 17.459 19.397 -36.327 1.00 23.26 340 THR A CA 1
ATOM 2308 C C . THR A 1 340 ? 17.201 20.890 -36.477 1.00 22.06 340 THR A C 1
ATOM 2309 O O . THR A 1 340 ? 16.270 21.284 -37.239 1.00 20.86 340 THR A O 1
ATOM 2313 N N . ILE A 1 341 ? 18.033 21.667 -35.801 1.00 22.49 341 ILE A N 1
ATOM 2314 C CA . ILE A 1 341 ? 18.005 23.147 -35.877 1.00 23.15 341 ILE A CA 1
ATOM 2315 C C . ILE A 1 341 ? 19.099 23.576 -36.851 1.00 22.28 341 ILE A C 1
ATOM 2316 O O . ILE A 1 341 ? 20.241 23.197 -36.636 1.00 22.00 341 ILE A O 1
ATOM 2321 N N . ASN A 1 342 ? 18.744 24.393 -37.832 1.00 21.57 342 ASN A N 1
ATOM 2322 C CA . ASN A 1 342 ? 19.730 25.132 -38.670 1.00 23.11 342 ASN A CA 1
ATOM 2323 C C . ASN A 1 342 ? 20.377 26.189 -37.773 1.00 22.25 342 ASN A C 1
ATOM 2324 O O . ASN A 1 342 ? 19.638 27.075 -37.278 1.00 22.71 342 ASN A O 1
ATOM 2329 N N . THR A 1 343 ? 21.692 26.100 -37.561 1.00 24.12 343 THR A N 1
ATOM 2330 C CA . THR A 1 343 ? 22.413 26.943 -36.578 1.00 26.47 343 THR A CA 1
ATOM 2331 C C . THR A 1 343 ? 22.356 28.407 -37.034 1.00 26.32 343 THR A C 1
ATOM 2332 O O . THR A 1 343 ? 22.370 29.300 -36.155 1.00 28.10 343 THR A O 1
ATOM 2336 N N A GLU A 1 344 ? 22.246 28.632 -38.350 0.50 25.12 344 GLU A N 1
ATOM 2337 N N B GLU A 1 344 ? 22.210 28.687 -38.337 0.50 24.21 344 GLU A N 1
ATOM 2338 C CA A GLU A 1 344 ? 22.222 29.990 -38.953 0.50 25.55 344 GLU A CA 1
ATOM 2339 C CA B GLU A 1 344 ? 22.217 30.095 -38.833 0.50 23.90 344 GLU A CA 1
ATOM 2340 C C A GLU A 1 344 ? 20.803 30.568 -38.893 0.50 24.83 344 GLU A C 1
ATOM 2341 C C B GLU A 1 344 ? 20.789 30.641 -38.990 0.50 24.12 344 GLU A C 1
ATOM 2342 O O A GLU A 1 344 ? 20.666 31.673 -38.372 0.50 26.27 344 GLU A O 1
ATOM 2343 O O B GLU A 1 344 ? 20.616 31.832 -38.756 0.50 25.29 344 GLU A O 1
ATOM 2354 N N . THR A 1 345 ? 19.789 29.856 -39.390 1.00 23.58 345 THR A N 1
ATOM 2355 C CA . THR A 1 345 ? 18.406 30.395 -39.566 1.00 24.26 345 THR A CA 1
ATOM 2356 C C . THR A 1 345 ? 17.596 30.201 -38.287 1.00 25.19 345 THR A C 1
ATOM 2357 O O . THR A 1 345 ? 16.543 30.862 -38.172 1.00 25.70 345 THR A O 1
ATOM 2361 N N . LYS A 1 346 ? 18.048 29.271 -37.428 1.00 25.62 346 LYS A N 1
ATOM 2362 C CA . LYS A 1 346 ? 17.417 28.904 -36.134 1.00 25.96 346 LYS A CA 1
ATOM 2363 C C . LYS A 1 346 ? 16.006 28.346 -36.353 1.00 24.83 346 LYS A C 1
ATOM 2364 O O . LYS A 1 346 ? 15.193 28.448 -35.421 1.00 24.25 346 LYS A O 1
ATOM 2370 N N . ALA A 1 347 ? 15.711 27.799 -37.534 1.00 22.72 347 ALA A N 1
ATOM 2371 C CA . ALA A 1 347 ? 14.460 27.063 -37.815 1.00 22.47 347 ALA A CA 1
ATOM 2372 C C . ALA A 1 347 ? 14.717 25.570 -37.590 1.00 22.26 347 ALA A C 1
ATOM 2373 O O . ALA A 1 347 ? 15.865 25.114 -37.758 1.00 21.77 347 ALA A O 1
ATOM 2375 N N . ALA A 1 348 ? 13.687 24.824 -37.221 1.00 21.05 348 ALA A N 1
ATOM 2376 C CA . ALA A 1 348 ? 13.770 23.371 -37.011 1.00 21.51 348 ALA A CA 1
ATOM 2377 C C . ALA A 1 348 ? 13.209 22.696 -38.257 1.00 22.04 348 ALA A C 1
ATOM 2378 O O . ALA A 1 348 ? 12.166 23.180 -38.780 1.00 22.29 348 ALA A O 1
ATOM 2380 N N . THR A 1 349 ? 13.882 21.635 -38.704 1.00 22.64 349 THR A N 1
ATOM 2381 C CA . THR A 1 349 ? 13.428 20.769 -39.808 1.00 23.22 349 THR A CA 1
ATOM 2382 C C . THR A 1 349 ? 13.063 19.415 -39.214 1.00 22.27 349 THR A C 1
ATOM 2383 O O . THR A 1 349 ? 13.924 18.780 -38.640 1.00 23.12 349 THR A O 1
ATOM 2387 N N . ILE A 1 350 ? 11.795 19.047 -39.349 1.00 22.67 350 ILE A N 1
ATOM 2388 C CA . ILE A 1 350 ? 11.198 17.802 -38.789 1.00 23.44 350 ILE A CA 1
ATOM 2389 C C . ILE A 1 350 ? 11.069 16.795 -39.936 1.00 22.02 350 ILE A C 1
ATOM 2390 O O . ILE A 1 350 ? 10.482 17.139 -41.000 1.00 23.56 350 ILE A O 1
ATOM 2395 N N . SER A 1 351 ? 11.631 15.611 -39.744 1.00 22.34 351 SER A N 1
ATOM 2396 C CA . SER A 1 351 ? 11.575 14.500 -40.726 1.00 25.90 351 SER A CA 1
ATOM 2397 C C . SER A 1 351 ? 10.796 13.343 -40.112 1.00 23.11 351 SER A C 1
ATOM 2398 O O . SER A 1 351 ? 11.148 12.904 -38.971 1.00 21.69 351 SER A O 1
ATOM 2401 N N . VAL A 1 352 ? 9.813 12.843 -40.854 1.00 23.22 352 VAL A N 1
ATOM 2402 C CA . VAL A 1 352 ? 8.936 11.739 -40.366 1.00 22.45 352 VAL A CA 1
ATOM 2403 C C . VAL A 1 352 ? 9.156 10.509 -41.239 1.00 21.66 352 VAL A C 1
ATOM 2404 O O . VAL A 1 352 ? 8.895 10.598 -42.448 1.00 21.74 352 VAL A O 1
ATOM 2408 N N . GLN A 1 353 ? 9.612 9.415 -40.635 1.00 22.93 353 GLN A N 1
ATOM 2409 C CA . GLN A 1 353 ? 9.714 8.097 -41.306 1.00 23.10 353 GLN A CA 1
ATOM 2410 C C . GLN A 1 353 ? 8.504 7.256 -40.887 1.00 25.24 353 GLN A C 1
ATOM 2411 O O . GLN A 1 353 ? 8.454 6.904 -39.692 1.00 24.03 353 GLN A O 1
ATOM 2417 N N . VAL A 1 354 ? 7.600 6.923 -41.809 1.00 25.13 354 VAL A N 1
ATOM 2418 C CA . VAL A 1 354 ? 6.574 5.867 -41.562 1.00 27.04 354 VAL A CA 1
ATOM 2419 C C . VAL A 1 354 ? 7.286 4.522 -41.521 1.00 27.95 354 VAL A C 1
ATOM 2420 O O . VAL A 1 354 ? 8.195 4.305 -42.357 1.00 25.93 354 VAL A O 1
ATOM 2424 N N . VAL A 1 355 ? 6.894 3.664 -40.579 1.00 26.78 355 VAL A N 1
ATOM 2425 C CA . VAL A 1 355 ? 7.386 2.267 -40.485 1.00 23.65 355 VAL A CA 1
ATOM 2426 C C . VAL A 1 355 ? 6.177 1.324 -40.394 1.00 26.73 355 VAL A C 1
ATOM 2427 O O . VAL A 1 355 ? 5.064 1.771 -40.035 1.00 25.57 355 VAL A O 1
ATOM 2431 N N . ASP A 1 356 ? 6.375 0.063 -40.774 1.00 26.79 356 ASP A N 1
ATOM 2432 C CA . ASP A 1 356 ? 5.332 -0.994 -40.696 1.00 30.15 356 ASP A CA 1
ATOM 2433 C C . ASP A 1 356 ? 5.381 -1.601 -39.283 1.00 32.55 356 ASP A C 1
ATOM 2434 O O . ASP A 1 356 ? 6.182 -1.112 -38.455 1.00 33.80 356 ASP A O 1
ATOM 2439 N N . ALA A 1 357 ? 4.573 -2.625 -38.998 1.00 33.85 357 ALA A N 1
ATOM 2440 C CA . ALA A 1 357 ? 4.461 -3.215 -37.642 1.00 34.38 357 ALA A CA 1
ATOM 2441 C C . ALA A 1 357 ? 5.826 -3.720 -37.169 1.00 34.69 357 ALA A C 1
ATOM 2442 O O . ALA A 1 357 ? 6.036 -3.739 -35.956 1.00 40.00 357 ALA A O 1
ATOM 2444 N N . ASN A 1 358 ? 6.726 -4.084 -38.080 1.00 37.43 358 ASN A N 1
ATOM 2445 C CA . ASN A 1 358 ? 8.077 -4.610 -37.737 1.00 42.37 358 ASN A CA 1
ATOM 2446 C C . ASN A 1 358 ? 9.145 -3.525 -37.595 1.00 42.77 358 ASN A C 1
ATOM 2447 O O . ASN A 1 358 ? 10.277 -3.897 -37.279 1.00 43.84 358 ASN A O 1
ATOM 2452 N N . GLY A 1 359 ? 8.825 -2.249 -37.814 1.00 42.19 359 GLY A N 1
ATOM 2453 C CA . GLY A 1 359 ? 9.823 -1.167 -37.750 1.00 38.49 359 GLY A CA 1
ATOM 2454 C C . GLY A 1 359 ? 10.564 -1.017 -39.068 1.00 37.97 359 GLY A C 1
ATOM 2455 O O . GLY A 1 359 ? 11.594 -0.329 -39.078 1.00 37.64 359 GLY A O 1
ATOM 2456 N N . THR A 1 360 ? 10.051 -1.607 -40.154 1.00 34.62 360 THR A N 1
ATOM 2457 C CA . THR A 1 360 ? 10.663 -1.524 -41.503 1.00 35.69 360 THR A CA 1
ATOM 2458 C C . THR A 1 360 ? 10.173 -0.251 -42.188 1.00 33.24 360 THR A C 1
ATOM 2459 O O . THR A 1 360 ? 8.962 -0.052 -42.249 1.00 30.60 360 THR A O 1
ATOM 2463 N N . ALA A 1 361 ? 11.088 0.537 -42.753 1.00 31.13 361 ALA A N 1
ATOM 2464 C CA . ALA A 1 361 ? 10.759 1.784 -43.472 1.00 31.01 361 ALA A CA 1
ATOM 2465 C C . ALA A 1 361 ? 9.613 1.542 -44.451 1.00 29.56 361 ALA A C 1
ATOM 2466 O O . ALA A 1 361 ? 9.614 0.526 -45.140 1.00 35.64 361 ALA A O 1
ATOM 2468 N N . VAL A 1 362 ? 8.695 2.491 -44.523 1.00 26.21 362 VAL A N 1
ATOM 2469 C CA . VAL A 1 362 ? 7.630 2.579 -45.546 1.00 27.85 362 VAL A CA 1
ATOM 2470 C C . VAL A 1 362 ? 7.767 3.968 -46.159 1.00 31.21 362 VAL A C 1
ATOM 2471 O O . VAL A 1 362 ? 7.747 4.959 -45.388 1.00 28.49 362 VAL A O 1
ATOM 2475 N N . ASP A 1 363 ? 7.899 4.038 -47.485 1.00 31.57 363 ASP A N 1
ATOM 2476 C CA . ASP A 1 363 ? 7.965 5.321 -48.218 1.00 32.56 363 ASP A CA 1
ATOM 2477 C C . ASP A 1 363 ? 6.579 5.952 -48.107 1.00 32.21 363 ASP A C 1
ATOM 2478 O O . ASP A 1 363 ? 5.570 5.302 -48.492 1.00 30.24 363 ASP A O 1
ATOM 2483 N N . LEU A 1 364 ? 6.508 7.178 -47.597 1.00 31.44 364 LEU A N 1
ATOM 2484 C CA . LEU A 1 364 ? 5.204 7.835 -47.326 1.00 32.13 364 LEU A CA 1
ATOM 2485 C C . LEU A 1 364 ? 4.421 7.958 -48.638 1.00 33.28 364 LEU A C 1
ATOM 2486 O O . LEU A 1 364 ? 3.166 7.984 -48.582 1.00 31.47 364 LEU A O 1
ATOM 2491 N N . LYS A 1 365 ? 5.110 7.994 -49.789 1.00 32.38 365 LYS A N 1
ATOM 2492 C CA . LYS A 1 365 ? 4.447 8.093 -51.118 1.00 34.64 365 LYS A CA 1
ATOM 2493 C C . LYS A 1 365 ? 3.460 6.928 -51.306 1.00 33.35 365 LYS A C 1
ATOM 2494 O O . LYS A 1 365 ? 2.367 7.180 -51.847 1.00 32.97 365 LYS A O 1
ATOM 2500 N N . THR A 1 366 ? 3.807 5.722 -50.856 1.00 34.46 366 THR A N 1
ATOM 2501 C CA . THR A 1 366 ? 2.990 4.501 -51.056 1.00 34.89 366 THR A CA 1
ATOM 2502 C C . THR A 1 366 ? 1.677 4.589 -50.251 1.00 36.33 366 THR A C 1
ATOM 2503 O O . THR A 1 366 ? 0.698 3.978 -50.714 1.00 36.22 366 THR A O 1
ATOM 2507 N N . ILE A 1 367 ? 1.608 5.325 -49.127 1.00 31.69 367 ILE A N 1
ATOM 2508 C CA . ILE A 1 367 ? 0.354 5.393 -48.303 1.00 31.31 367 ILE A CA 1
ATOM 2509 C C . ILE A 1 367 ? -0.258 6.803 -48.269 1.00 30.80 367 ILE A C 1
ATOM 2510 O O . ILE A 1 367 ? -1.334 6.947 -47.702 1.00 30.19 367 ILE A O 1
ATOM 2515 N N . LEU A 1 368 ? 0.363 7.813 -48.877 1.00 30.94 368 LEU A N 1
ATOM 2516 C CA . LEU A 1 368 ? -0.130 9.214 -48.827 1.00 29.06 368 LEU A CA 1
ATOM 2517 C C . LEU A 1 368 ? -1.623 9.266 -49.145 1.00 30.57 368 LEU A C 1
ATOM 2518 O O . LEU A 1 368 ? -2.367 9.960 -48.455 1.00 31.11 368 LEU A O 1
ATOM 2523 N N . PRO A 1 369 ? -2.144 8.549 -50.171 1.00 30.26 369 PRO A N 1
ATOM 2524 C CA . PRO A 1 369 ? -3.558 8.676 -50.522 1.00 30.05 369 PRO A CA 1
ATOM 2525 C C . PRO A 1 369 ? -4.508 8.340 -49.357 1.00 27.68 369 PRO A C 1
ATOM 2526 O O . PRO A 1 369 ? -5.638 8.759 -49.382 1.00 27.81 369 PRO A O 1
ATOM 2530 N N . LYS A 1 370 ? -4.015 7.615 -48.361 1.00 26.75 370 LYS A N 1
ATOM 2531 C CA . LYS A 1 370 ? -4.804 7.149 -47.191 1.00 26.75 370 LYS A CA 1
ATOM 2532 C C . LYS A 1 370 ? -4.450 7.939 -45.923 1.00 29.19 370 LYS A C 1
ATOM 2533 O O . LYS A 1 370 ? -5.056 7.639 -44.872 1.00 26.85 370 LYS A O 1
ATOM 2539 N N . VAL A 1 371 ? -3.574 8.950 -46.005 1.00 26.12 371 VAL A N 1
ATOM 2540 C CA . VAL A 1 371 ? -3.235 9.760 -44.801 1.00 26.01 371 VAL A CA 1
ATOM 2541 C C . VAL A 1 371 ? -4.254 10.878 -44.692 1.00 23.76 371 VAL A C 1
ATOM 2542 O O . VAL A 1 371 ? -4.328 11.723 -45.588 1.00 23.86 371 VAL A O 1
ATOM 2546 N N . GLN A 1 372 ? -5.073 10.837 -43.647 1.00 24.35 372 GLN A N 1
ATOM 2547 C CA . GLN A 1 372 ? -6.207 11.770 -43.438 1.00 23.94 372 GLN A CA 1
ATOM 2548 C C . GLN A 1 372 ? -5.680 13.110 -42.923 1.00 24.14 372 GLN A C 1
ATOM 2549 O O . GLN A 1 372 ? -6.143 14.184 -43.357 1.00 23.58 372 GLN A O 1
ATOM 2555 N N . ARG A 1 373 ? -4.757 13.061 -41.972 1.00 27.73 373 ARG A N 1
ATOM 2556 C CA . ARG A 1 373 ? -4.106 14.273 -41.457 1.00 24.68 373 ARG A CA 1
ATOM 2557 C C . ARG A 1 373 ? -2.753 13.876 -40.897 1.00 23.58 373 ARG A C 1
ATOM 2558 O O . ARG A 1 373 ? -2.604 12.739 -40.407 1.00 21.98 373 ARG A O 1
ATOM 2566 N N . LEU A 1 374 ? -1.792 14.785 -41.024 1.00 23.67 374 LEU A N 1
ATOM 2567 C CA . LEU A 1 374 ? -0.535 14.742 -40.239 1.00 23.79 374 LEU A CA 1
ATOM 2568 C C . LEU A 1 374 ? -0.244 16.164 -39.784 1.00 24.30 374 LEU A C 1
ATOM 2569 O O . LEU A 1 374 ? -0.218 17.070 -40.647 1.00 25.70 374 LEU A O 1
ATOM 2574 N N . GLU A 1 375 ? -0.111 16.355 -38.478 1.00 23.12 375 GLU A N 1
ATOM 2575 C CA . GLU A 1 375 ? 0.074 17.705 -37.902 1.00 24.16 375 GLU A CA 1
ATOM 2576 C C . GLU A 1 375 ? 1.387 17.714 -37.132 1.00 22.39 375 GLU A C 1
ATOM 2577 O O . GLU A 1 375 ? 1.721 16.721 -36.469 1.00 21.82 375 GLU A O 1
ATOM 2583 N N . ILE A 1 376 ? 2.120 18.815 -37.254 1.00 22.13 376 ILE A N 1
ATOM 2584 C CA . ILE A 1 376 ? 3.401 19.006 -36.537 1.00 20.46 376 ILE A CA 1
ATOM 2585 C C . ILE A 1 376 ? 3.282 20.289 -35.726 1.00 20.99 376 ILE A C 1
ATOM 2586 O O . ILE A 1 376 ? 3.042 21.345 -36.333 1.00 22.15 376 ILE A O 1
ATOM 2591 N N . ILE A 1 377 ? 3.393 20.181 -34.403 1.00 20.65 377 ILE A N 1
ATOM 2592 C CA . ILE A 1 377 ? 3.341 21.343 -33.475 1.00 20.21 377 ILE A CA 1
ATOM 2593 C C . ILE A 1 377 ? 4.706 21.446 -32.805 1.00 20.48 377 ILE A C 1
ATOM 2594 O O . ILE A 1 377 ? 5.165 20.458 -32.188 1.00 18.60 377 ILE A O 1
ATOM 2599 N N . THR A 1 378 ? 5.314 22.621 -32.873 1.00 19.56 378 THR A N 1
ATOM 2600 C CA . THR A 1 378 ? 6.646 22.848 -32.293 1.00 18.95 378 THR A CA 1
ATOM 2601 C C . THR A 1 378 ? 6.570 23.969 -31.267 1.00 18.52 378 THR A C 1
ATOM 2602 O O . THR A 1 378 ? 6.036 25.065 -31.586 1.00 20.28 378 THR A O 1
ATOM 2606 N N . ASN A 1 379 ? 7.115 23.716 -30.085 1.00 17.66 379 ASN A N 1
ATOM 2607 C CA . ASN A 1 379 ? 7.302 24.772 -29.066 1.00 18.26 379 ASN A CA 1
ATOM 2608 C C . ASN A 1 379 ? 8.749 24.696 -28.605 1.00 17.50 379 ASN A C 1
ATOM 2609 O O . ASN A 1 379 ? 9.503 23.881 -29.134 1.00 19.33 379 ASN A O 1
ATOM 2614 N N . VAL A 1 380 ? 9.112 25.544 -27.658 1.00 18.23 380 VAL A N 1
ATOM 2615 C CA . VAL A 1 380 ? 10.506 25.685 -27.198 1.00 18.95 380 VAL A CA 1
ATOM 2616 C C . VAL A 1 380 ? 10.496 25.720 -25.668 1.00 18.00 380 VAL A C 1
ATOM 2617 O O . VAL A 1 380 ? 9.642 26.408 -25.105 1.00 19.60 380 VAL A O 1
ATOM 2621 N N . GLY A 1 381 ? 11.450 25.036 -25.044 1.00 17.50 381 GLY A N 1
ATOM 2622 C CA . GLY A 1 381 ? 11.590 25.033 -23.576 1.00 18.34 381 GLY A CA 1
ATOM 2623 C C . GLY A 1 381 ? 10.662 23.972 -22.984 1.00 17.87 381 GLY A C 1
ATOM 2624 O O . GLY A 1 381 ? 9.580 24.267 -22.495 1.00 18.43 381 GLY A O 1
ATOM 2625 N N . PRO A 1 382 ? 11.053 22.695 -23.080 1.00 18.24 382 PRO A N 1
ATOM 2626 C CA . PRO A 1 382 ? 10.174 21.601 -22.686 1.00 17.98 382 PRO A CA 1
ATOM 2627 C C . PRO A 1 382 ? 9.763 21.659 -21.211 1.00 19.16 382 PRO A C 1
ATOM 2628 O O . PRO A 1 382 ? 8.747 21.054 -20.915 1.00 18.65 382 PRO A O 1
ATOM 2632 N N . ASN A 1 383 ? 10.542 22.323 -20.344 1.00 17.45 383 ASN A N 1
ATOM 2633 C CA . ASN A 1 383 ? 10.254 22.414 -18.888 1.00 18.47 383 ASN A CA 1
ATOM 2634 C C . ASN A 1 383 ? 9.429 23.651 -18.558 1.00 19.58 383 ASN A C 1
ATOM 2635 O O . ASN A 1 383 ? 9.029 23.769 -17.400 1.00 21.99 383 ASN A O 1
ATOM 2640 N N . ASN A 1 384 ? 9.196 24.530 -19.530 1.00 19.96 384 ASN A N 1
ATOM 2641 C CA . ASN A 1 384 ? 8.533 25.845 -19.328 1.00 20.72 384 ASN A CA 1
ATOM 2642 C C . ASN A 1 384 ? 8.391 26.475 -20.707 1.00 20.11 384 ASN A C 1
ATOM 2643 O O . ASN A 1 384 ? 9.265 27.286 -21.059 1.00 20.37 384 ASN A O 1
ATOM 2648 N N . ALA A 1 385 ? 7.375 26.063 -21.468 1.00 17.82 385 ALA A N 1
ATOM 2649 C CA . ALA A 1 385 ? 7.255 26.386 -22.903 1.00 19.09 385 ALA A CA 1
ATOM 2650 C C . ALA A 1 385 ? 7.229 27.917 -23.033 1.00 19.45 385 ALA A C 1
ATOM 2651 O O . ALA A 1 385 ? 6.572 28.593 -22.209 1.00 21.20 385 ALA A O 1
ATOM 2653 N N . THR A 1 386 ? 7.948 28.441 -24.011 1.00 20.07 386 THR A N 1
ATOM 2654 C CA . THR A 1 386 ? 8.198 29.898 -24.133 1.00 20.85 386 THR A CA 1
ATOM 2655 C C . THR A 1 386 ? 7.362 30.543 -25.239 1.00 21.86 386 THR A C 1
ATOM 2656 O O . THR A 1 386 ? 7.187 31.753 -25.167 1.00 22.43 386 THR A O 1
ATOM 2660 N N . LEU A 1 387 ? 6.831 29.814 -26.214 1.00 22.01 387 LEU A N 1
ATOM 2661 C CA . LEU A 1 387 ? 6.198 30.491 -27.374 1.00 22.55 387 LEU A CA 1
ATOM 2662 C C . LEU A 1 387 ? 4.708 30.723 -27.144 1.00 24.12 387 LEU A C 1
ATOM 2663 O O . LEU A 1 387 ? 4.117 31.434 -27.963 1.00 24.58 387 LEU A O 1
ATOM 2668 N N . GLY A 1 388 ? 4.120 30.165 -26.089 1.00 22.61 388 GLY A N 1
ATOM 2669 C CA . GLY A 1 388 ? 2.666 30.240 -25.870 1.00 22.63 388 GLY A CA 1
ATOM 2670 C C . GLY A 1 388 ? 1.907 29.468 -26.933 1.00 23.76 388 GLY A C 1
ATOM 2671 O O . GLY A 1 388 ? 2.543 28.730 -27.729 1.00 23.55 388 GLY A O 1
ATOM 2672 N N . TYR A 1 389 ? 0.586 29.625 -26.973 1.00 24.53 389 TYR A N 1
ATOM 2673 C CA . TYR A 1 389 ? -0.306 28.906 -27.910 1.00 24.76 389 TYR A CA 1
ATOM 2674 C C . TYR A 1 389 ? -0.282 29.613 -29.263 1.00 25.81 389 TYR A C 1
ATOM 2675 O O . TYR A 1 389 ? -0.176 28.944 -30.283 1.00 26.45 389 TYR A O 1
ATOM 2684 N N . SER A 1 390 ? -0.344 30.941 -29.260 1.00 25.45 390 SER A N 1
ATOM 2685 C CA . SER A 1 390 ? -0.375 31.763 -30.493 1.00 28.77 390 SER A CA 1
ATOM 2686 C C . SER A 1 390 ? 1.006 31.771 -31.168 1.00 27.22 390 SER A C 1
ATOM 2687 O O . SER A 1 390 ? 1.043 31.904 -32.376 1.00 30.97 390 SER A O 1
ATOM 2690 N N . GLY A 1 391 ? 2.104 31.637 -30.420 1.00 27.25 391 GLY A N 1
ATOM 2691 C CA . GLY A 1 391 ? 3.484 31.706 -30.947 1.00 25.56 391 GLY A CA 1
ATOM 2692 C C . GLY A 1 391 ? 4.028 30.358 -31.414 1.00 25.53 391 GLY A C 1
ATOM 2693 O O . GLY A 1 391 ? 5.067 30.349 -32.114 1.00 22.30 391 GLY A O 1
ATOM 2694 N N . LYS A 1 392 ? 3.384 29.242 -31.027 1.00 21.49 392 LYS A N 1
ATOM 2695 C CA . LYS A 1 392 ? 3.856 27.884 -31.383 1.00 21.07 392 LYS A CA 1
ATOM 2696 C C . LYS A 1 392 ? 3.874 27.765 -32.915 1.00 20.36 392 LYS A C 1
ATOM 2697 O O . LYS A 1 392 ? 3.029 28.398 -33.579 1.00 20.73 392 LYS A O 1
ATOM 2703 N N . ASP A 1 393 ? 4.762 26.956 -33.460 1.00 22.01 393 ASP A N 1
ATOM 2704 C CA . ASP A 1 393 ? 4.716 26.582 -34.902 1.00 22.66 393 ASP A CA 1
ATOM 2705 C C . ASP A 1 393 ? 3.770 25.391 -35.061 1.00 24.13 393 ASP A C 1
ATOM 2706 O O . ASP A 1 393 ? 3.873 24.428 -34.275 1.00 22.42 393 ASP A O 1
ATOM 2711 N N . SER A 1 394 ? 2.834 25.463 -35.998 1.00 24.00 394 SER A N 1
ATOM 2712 C CA . SER A 1 394 ? 1.954 24.312 -36.294 1.00 26.58 394 SER A CA 1
ATOM 2713 C C . SER A 1 394 ? 1.585 24.270 -37.770 1.00 26.43 394 SER A C 1
ATOM 2714 O O . SER A 1 394 ? 1.434 25.314 -38.406 1.00 27.55 394 SER A O 1
ATOM 2717 N N . ILE A 1 395 ? 1.404 23.070 -38.276 1.00 25.29 395 ILE A N 1
ATOM 2718 C CA . ILE A 1 395 ? 0.988 22.869 -39.684 1.00 25.35 395 ILE A CA 1
ATOM 2719 C C . ILE A 1 395 ? 0.264 21.539 -39.792 1.00 26.54 395 ILE A C 1
ATOM 2720 O O . ILE A 1 395 ? 0.704 20.571 -39.133 1.00 27.03 395 ILE A O 1
ATOM 2725 N N . PHE A 1 396 ? -0.806 21.504 -40.584 1.00 26.33 396 PHE A N 1
ATOM 2726 C CA . PHE A 1 396 ? -1.295 20.252 -41.206 1.00 25.92 396 PHE A CA 1
ATOM 2727 C C . PHE A 1 396 ? -0.459 20.033 -42.467 1.00 25.47 396 PHE A C 1
ATOM 2728 O O . PHE A 1 396 ? -0.840 20.578 -43.509 1.00 25.14 396 PHE A O 1
ATOM 2736 N N . ALA A 1 397 ? 0.647 19.297 -42.328 1.00 24.96 397 ALA A N 1
ATOM 2737 C CA . ALA A 1 397 ? 1.566 18.910 -43.421 1.00 27.17 397 ALA A CA 1
ATOM 2738 C C . ALA A 1 397 ? 0.812 18.061 -44.448 1.00 30.39 397 ALA A C 1
ATOM 2739 O O . ALA A 1 397 ? 1.202 18.102 -45.644 1.00 32.48 397 ALA A O 1
ATOM 2741 N N . ILE A 1 398 ? -0.197 17.304 -43.999 1.00 28.02 398 ILE A N 1
ATOM 2742 C CA . ILE A 1 398 ? -1.083 16.489 -44.883 1.00 28.92 398 ILE A CA 1
ATOM 2743 C C . ILE A 1 398 ? -2.534 16.658 -44.437 1.00 29.04 398 ILE A C 1
ATOM 2744 O O . ILE A 1 398 ? -2.793 16.706 -43.208 1.00 27.24 398 ILE A O 1
ATOM 2749 N N . LYS A 1 399 ? -3.438 16.692 -45.414 1.00 28.97 399 LYS A N 1
ATOM 2750 C CA . LYS A 1 399 ? -4.903 16.756 -45.212 1.00 29.82 399 LYS A CA 1
ATOM 2751 C C . LYS A 1 399 ? -5.561 15.941 -46.332 1.00 32.26 399 LYS A C 1
ATOM 2752 O O . LYS A 1 399 ? -5.440 16.367 -47.519 1.00 32.00 399 LYS A O 1
ATOM 2758 N N . ASN A 1 400 ? -6.191 14.811 -45.987 1.00 26.87 400 ASN A N 1
ATOM 2759 C CA . ASN A 1 400 ? -6.985 13.972 -46.933 1.00 29.01 400 ASN A CA 1
ATOM 2760 C C . ASN A 1 400 ? -6.168 13.715 -48.199 1.00 28.79 400 ASN A C 1
ATOM 2761 O O . ASN A 1 400 ? -6.656 14.051 -49.297 1.00 27.48 400 ASN A O 1
ATOM 2766 N N . GLY A 1 401 ? -4.958 13.176 -48.026 1.00 29.59 401 GLY A N 1
ATOM 2767 C CA . GLY A 1 401 ? -4.092 12.683 -49.115 1.00 29.47 401 GLY A CA 1
ATOM 2768 C C . GLY A 1 401 ? -3.240 13.761 -49.773 1.00 29.98 401 GLY A C 1
ATOM 2769 O O . GLY A 1 401 ? -2.396 13.383 -50.578 1.00 33.27 401 GLY A O 1
ATOM 2770 N N . ALA A 1 402 ? -3.479 15.047 -49.487 1.00 31.73 402 ALA A N 1
ATOM 2771 C CA . ALA A 1 402 ? -2.786 16.215 -50.082 1.00 29.50 402 ALA A CA 1
ATOM 2772 C C . ALA A 1 402 ? -1.682 16.732 -49.146 1.00 31.42 402 ALA A C 1
ATOM 2773 O O . ALA A 1 402 ? -2.017 17.175 -48.027 1.00 31.19 402 ALA A O 1
ATOM 2775 N N . LEU A 1 403 ? -0.436 16.749 -49.619 1.00 30.61 403 LEU A N 1
ATOM 2776 C CA . LEU A 1 403 ? 0.717 17.470 -49.005 1.00 32.39 403 LEU A CA 1
ATOM 2777 C C . LEU A 1 403 ? 0.441 18.979 -48.976 1.00 34.22 403 LEU A C 1
ATOM 2778 O O . LEU A 1 403 ? 0.042 19.512 -50.012 1.00 37.55 403 LEU A O 1
ATOM 2783 N N . ASP A 1 404 ? 0.664 19.668 -47.851 1.00 32.43 404 ASP A N 1
ATOM 2784 C CA . ASP A 1 404 ? 0.685 21.157 -47.838 1.00 33.37 404 ASP A CA 1
ATOM 2785 C C . ASP A 1 404 ? 1.878 21.574 -48.695 1.00 30.96 404 ASP A C 1
ATOM 2786 O O . ASP A 1 404 ? 2.872 20.851 -48.733 1.00 29.06 404 ASP A O 1
ATOM 2791 N N . PRO A 1 405 ? 1.853 22.745 -49.379 1.00 34.14 405 PRO A N 1
ATOM 2792 C CA . PRO A 1 405 ? 3.018 23.186 -50.161 1.00 32.39 405 PRO A CA 1
ATOM 2793 C C . PRO A 1 405 ? 4.283 23.407 -49.316 1.00 32.11 405 PRO A C 1
ATOM 2794 O O . PRO A 1 405 ? 5.349 23.386 -49.885 1.00 33.46 405 PRO A O 1
ATOM 2798 N N . LYS A 1 406 ? 4.162 23.585 -47.995 1.00 31.78 406 LYS A N 1
ATOM 2799 C CA . LYS A 1 406 ? 5.330 23.793 -47.082 1.00 33.22 406 LYS A CA 1
ATOM 2800 C C . LYS A 1 406 ? 5.970 22.457 -46.672 1.00 31.80 406 LYS A C 1
ATOM 2801 O O . LYS A 1 406 ? 6.985 22.475 -45.983 1.00 32.37 406 LYS A O 1
ATOM 2807 N N . ALA A 1 407 ? 5.391 21.319 -47.036 1.00 32.51 407 ALA A N 1
ATOM 2808 C CA . ALA A 1 407 ? 5.937 20.000 -46.660 1.00 33.42 407 ALA A CA 1
ATOM 2809 C C . ALA A 1 407 ? 6.201 19.207 -47.935 1.00 33.72 407 ALA A C 1
ATOM 2810 O O . ALA A 1 407 ? 5.386 19.300 -48.873 1.00 34.08 407 ALA A O 1
ATOM 2812 N N . THR A 1 408 ? 7.278 18.439 -47.947 1.00 30.33 408 THR A N 1
ATOM 2813 C CA . THR A 1 408 ? 7.653 17.586 -49.096 1.00 33.65 408 THR A CA 1
ATOM 2814 C C . THR A 1 408 ? 7.949 16.186 -48.589 1.00 30.54 408 THR A C 1
ATOM 2815 O O . THR A 1 408 ? 8.219 16.029 -47.389 1.00 30.84 408 THR A O 1
ATOM 2819 N N . ILE A 1 409 ? 7.940 15.232 -49.509 1.00 30.22 409 ILE A N 1
ATOM 2820 C CA . ILE A 1 409 ? 8.461 13.864 -49.270 1.00 30.70 409 ILE A CA 1
ATOM 2821 C C . ILE A 1 409 ? 9.762 13.760 -50.053 1.00 30.46 409 ILE A C 1
ATOM 2822 O O . ILE A 1 409 ? 9.729 13.985 -51.256 1.00 32.46 409 ILE A O 1
ATOM 2827 N N . ASN A 1 410 ? 10.853 13.446 -49.383 1.00 30.19 410 ASN A N 1
ATOM 2828 C CA . ASN A 1 410 ? 12.194 13.480 -50.012 1.00 32.10 410 ASN A CA 1
ATOM 2829 C C . ASN A 1 410 ? 12.391 12.146 -50.750 1.00 34.65 410 ASN A C 1
ATOM 2830 O O . ASN A 1 410 ? 11.432 11.320 -50.781 1.00 34.12 410 ASN A O 1
ATOM 2835 N N . ASP A 1 411 ? 13.567 11.934 -51.343 1.00 35.99 411 ASP A N 1
ATOM 2836 C CA . ASP A 1 411 ? 13.865 10.714 -52.142 1.00 38.97 411 ASP A CA 1
ATOM 2837 C C . ASP A 1 411 ? 13.914 9.498 -51.222 1.00 38.21 411 ASP A C 1
ATOM 2838 O O . ASP A 1 411 ? 13.648 8.382 -51.717 1.00 40.39 411 ASP A O 1
ATOM 2843 N N . ALA A 1 412 ? 14.238 9.699 -49.939 1.00 33.89 412 ALA A N 1
ATOM 2844 C CA . ALA A 1 412 ? 14.328 8.604 -48.948 1.00 32.72 412 ALA A CA 1
ATOM 2845 C C . ALA A 1 412 ? 12.934 8.244 -48.380 1.00 32.29 412 ALA A C 1
ATOM 2846 O O . ALA A 1 412 ? 12.889 7.333 -47.558 1.00 32.77 412 ALA A O 1
ATOM 2848 N N . GLY A 1 413 ? 11.848 8.873 -48.862 1.00 29.06 413 GLY A N 1
ATOM 2849 C CA . GLY A 1 413 ? 10.447 8.548 -48.498 1.00 31.57 413 GLY A CA 1
ATOM 2850 C C . GLY A 1 413 ? 9.993 9.166 -47.175 1.00 29.35 413 GLY A C 1
ATOM 2851 O O . GLY A 1 413 ? 8.948 8.738 -46.644 1.00 30.62 413 GLY A O 1
ATOM 2852 N N . LYS A 1 414 ? 10.731 10.134 -46.646 1.00 27.08 414 LYS A N 1
ATOM 2853 C CA . LYS A 1 414 ? 10.398 10.811 -45.373 1.00 27.36 414 LYS A CA 1
ATOM 2854 C C . LYS A 1 414 ? 9.645 12.101 -45.672 1.00 27.92 414 LYS A C 1
ATOM 2855 O O . LYS A 1 414 ? 9.974 12.765 -46.675 1.00 27.36 414 LYS A O 1
ATOM 2861 N N . LEU A 1 415 ? 8.683 12.459 -44.820 1.00 24.44 415 LEU A N 1
ATOM 2862 C CA . LEU A 1 415 ? 8.095 13.808 -44.856 1.00 24.95 415 LEU A CA 1
ATOM 2863 C C . LEU A 1 415 ? 9.075 14.774 -44.192 1.00 25.45 415 LEU A C 1
ATOM 2864 O O . LEU A 1 415 ? 9.766 14.412 -43.184 1.00 25.00 415 LEU A O 1
ATOM 2869 N N . VAL A 1 416 ? 9.205 15.951 -44.794 1.00 26.34 416 VAL A N 1
ATOM 2870 C CA . VAL A 1 416 ? 10.178 16.979 -44.330 1.00 25.25 416 VAL A CA 1
ATOM 2871 C C . VAL A 1 416 ? 9.436 18.311 -44.272 1.00 24.79 416 VAL A C 1
ATOM 2872 O O . VAL A 1 416 ? 8.764 18.691 -45.259 1.00 24.37 416 VAL A O 1
ATOM 2876 N N . TYR A 1 417 ? 9.538 18.974 -43.125 1.00 22.01 417 TYR A N 1
ATOM 2877 C CA . TYR A 1 417 ? 8.889 20.267 -42.870 1.00 22.69 417 TYR A CA 1
ATOM 2878 C C . TYR A 1 417 ? 9.811 21.122 -42.019 1.00 23.22 417 TYR A C 1
ATOM 2879 O O . TYR A 1 417 ? 10.400 20.603 -41.051 1.00 22.54 417 TYR A O 1
ATOM 2888 N N . THR A 1 418 ? 9.886 22.401 -42.371 1.00 23.81 418 THR A N 1
ATOM 2889 C CA . THR A 1 418 ? 10.729 23.410 -41.695 1.00 23.79 418 THR A CA 1
ATOM 2890 C C . THR A 1 418 ? 9.814 24.473 -41.095 1.00 23.02 418 THR A C 1
ATOM 2891 O O . THR A 1 418 ? 8.924 25.008 -41.790 1.00 23.60 418 THR A O 1
ATOM 2895 N N . THR A 1 419 ? 10.027 24.770 -39.822 1.00 23.56 419 THR A N 1
ATOM 2896 C CA . THR A 1 419 ? 9.221 25.741 -39.059 1.00 23.29 419 THR A CA 1
ATOM 2897 C C . THR A 1 419 ? 9.308 27.090 -39.762 1.00 25.71 419 THR A C 1
ATOM 2898 O O . THR A 1 419 ? 10.342 27.347 -40.421 1.00 25.36 419 THR A O 1
ATOM 2902 N N . THR A 1 420 ? 8.276 27.908 -39.605 1.00 28.49 420 THR A N 1
ATOM 2903 C CA . THR A 1 420 ? 8.233 29.293 -40.149 1.00 30.81 420 THR A CA 1
ATOM 2904 C C . THR A 1 420 ? 8.121 30.307 -39.006 1.00 31.65 420 THR A C 1
ATOM 2905 O O . THR A 1 420 ? 8.516 31.460 -39.186 1.00 31.96 420 THR A O 1
ATOM 2909 N N . LYS A 1 421 ? 7.577 29.918 -37.862 1.00 31.31 421 LYS A N 1
ATOM 2910 C CA . LYS A 1 421 ? 7.465 30.814 -36.692 1.00 30.51 421 LYS A CA 1
ATOM 2911 C C . LYS A 1 421 ? 8.849 31.058 -36.105 1.00 29.91 421 LYS A C 1
ATOM 2912 O O . LYS A 1 421 ? 9.646 30.119 -36.084 1.00 31.80 421 LYS A O 1
ATOM 2918 N N . ASP A 1 422 ? 9.067 32.243 -35.540 1.00 27.07 422 ASP A N 1
ATOM 2919 C CA . ASP A 1 422 ? 10.236 32.541 -34.688 1.00 28.10 422 ASP A CA 1
ATOM 2920 C C . ASP A 1 422 ? 10.194 31.609 -33.469 1.00 26.94 422 ASP A C 1
ATOM 2921 O O . ASP A 1 422 ? 9.294 31.764 -32.622 1.00 27.64 422 ASP A O 1
ATOM 2926 N N . LEU A 1 423 ? 11.140 30.679 -33.383 1.00 25.48 423 LEU A N 1
ATOM 2927 C CA . LEU A 1 423 ? 11.248 29.733 -32.237 1.00 23.90 423 LEU A CA 1
ATOM 2928 C C . LEU A 1 423 ? 11.942 30.404 -31.051 1.00 23.99 423 LEU A C 1
ATOM 2929 O O . LEU A 1 423 ? 11.908 29.830 -29.950 1.00 22.58 423 LEU A O 1
ATOM 2934 N N . LYS A 1 424 ? 12.564 31.579 -31.232 1.00 25.43 424 LYS A N 1
ATOM 2935 C CA . LYS A 1 424 ? 13.195 32.330 -30.117 1.00 25.54 424 LYS A CA 1
ATOM 2936 C C . LYS A 1 424 ? 14.166 31.425 -29.354 1.00 23.72 424 LYS A C 1
ATOM 2937 O O . LYS A 1 424 ? 14.288 31.518 -28.100 1.00 24.20 424 LYS A O 1
ATOM 2943 N N . LEU A 1 425 ? 14.857 30.552 -30.072 1.00 24.73 425 LEU A N 1
ATOM 2944 C CA . LEU A 1 425 ? 15.821 29.624 -29.436 1.00 25.84 425 LEU A CA 1
ATOM 2945 C C . LEU A 1 425 ? 16.910 30.423 -28.710 1.00 29.74 425 LEU A C 1
ATOM 2946 O O . LEU A 1 425 ? 17.495 31.355 -29.298 1.00 28.78 425 LEU A O 1
ATOM 2951 N N . GLY A 1 426 ? 17.121 30.064 -27.450 1.00 27.67 426 GLY A N 1
ATOM 2952 C CA . GLY A 1 426 ? 18.182 30.582 -26.595 1.00 28.22 426 GLY A CA 1
ATOM 2953 C C . GLY A 1 426 ? 17.808 31.893 -25.967 1.00 26.46 426 GLY A C 1
ATOM 2954 O O . GLY A 1 426 ? 18.660 32.407 -25.251 1.00 30.92 426 GLY A O 1
ATOM 2955 N N . GLN A 1 427 ? 16.592 32.399 -26.192 1.00 28.95 427 GLN A N 1
ATOM 2956 C CA . GLN A 1 427 ? 16.162 33.741 -25.704 1.00 28.45 427 GLN A CA 1
ATOM 2957 C C . GLN A 1 427 ? 15.624 33.669 -24.269 1.00 33.07 427 GLN A C 1
ATOM 2958 O O . GLN A 1 427 ? 15.428 34.746 -23.699 1.00 33.83 427 GLN A O 1
ATOM 2964 N N . ASN A 1 428 ? 15.432 32.475 -23.684 1.00 33.20 428 ASN A N 1
ATOM 2965 C CA . ASN A 1 428 ? 14.919 32.328 -22.295 1.00 31.15 428 ASN A CA 1
ATOM 2966 C C . ASN A 1 428 ? 15.677 31.225 -21.546 1.00 31.16 428 ASN A C 1
ATOM 2967 O O . ASN A 1 428 ? 15.053 30.239 -21.173 1.00 30.62 428 ASN A O 1
ATOM 2972 N N . GLY A 1 429 ? 16.983 31.391 -21.326 1.00 29.20 429 GLY A N 1
ATOM 2973 C CA . GLY A 1 429 ? 17.814 30.474 -20.519 1.00 29.05 429 GLY A CA 1
ATOM 2974 C C . GLY A 1 429 ? 18.168 29.176 -21.232 1.00 26.46 429 GLY A C 1
ATOM 2975 O O . GLY A 1 429 ? 17.804 28.990 -22.429 1.00 27.69 429 GLY A O 1
ATOM 2976 N N . ALA A 1 430 ? 18.852 28.291 -20.520 1.00 24.82 430 ALA A N 1
ATOM 2977 C CA . ALA A 1 430 ? 19.372 27.004 -21.032 1.00 23.72 430 ALA A CA 1
ATOM 2978 C C . ALA A 1 430 ? 18.215 26.136 -21.555 1.00 24.04 430 ALA A C 1
ATOM 2979 O O . ALA A 1 430 ? 18.377 25.443 -22.583 1.00 21.48 430 ALA A O 1
ATOM 2981 N N . ASP A 1 431 ? 17.062 26.156 -20.888 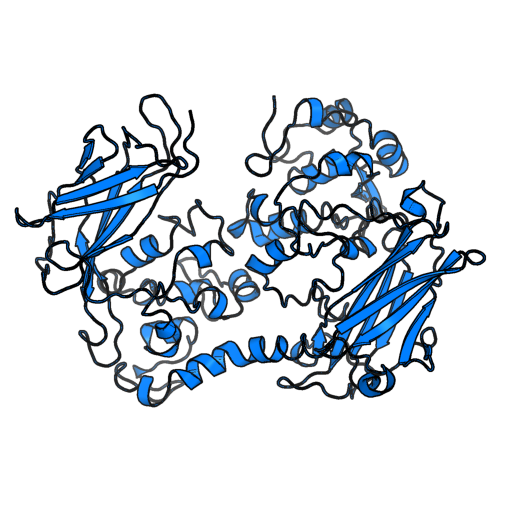1.00 24.55 431 ASP A N 1
ATOM 2982 C CA . ASP A 1 431 ? 15.930 25.290 -21.315 1.00 23.56 431 ASP A CA 1
ATOM 2983 C C . ASP A 1 431 ? 15.504 25.667 -22.741 1.00 23.40 431 ASP A C 1
ATOM 2984 O O . ASP A 1 431 ? 15.086 24.771 -23.470 1.00 21.13 431 ASP A O 1
ATOM 2989 N N . SER A 1 432 ? 15.622 26.941 -23.124 1.00 23.51 432 SER A N 1
ATOM 2990 C CA . SER A 1 432 ? 15.103 27.474 -24.413 1.00 24.29 432 SER A CA 1
ATOM 2991 C C . SER A 1 432 ? 16.067 27.132 -25.541 1.00 23.91 432 SER A C 1
ATOM 2992 O O . SER A 1 432 ? 15.745 27.495 -26.689 1.00 26.51 432 SER A O 1
ATOM 2995 N N . ASP A 1 433 ? 17.166 26.424 -25.260 1.00 22.90 433 ASP A N 1
ATOM 2996 C CA . ASP A 1 433 ? 18.048 25.840 -26.321 1.00 24.70 433 ASP A CA 1
ATOM 2997 C C . ASP A 1 433 ? 17.284 24.741 -27.097 1.00 22.88 433 ASP A C 1
ATOM 2998 O O . ASP A 1 433 ? 17.722 24.397 -28.197 1.00 21.79 433 ASP A O 1
ATOM 3003 N N . THR A 1 434 ? 16.238 24.135 -26.512 1.00 21.10 434 THR A N 1
ATOM 3004 C CA . THR A 1 434 ? 15.610 22.895 -27.027 1.00 20.81 434 THR A CA 1
ATOM 3005 C C . THR A 1 434 ? 14.232 23.193 -27.616 1.00 20.62 434 THR A C 1
ATOM 3006 O O . THR A 1 434 ? 13.395 23.742 -26.893 1.00 21.55 434 THR A O 1
ATOM 3010 N N . ALA A 1 435 ? 14.029 22.869 -28.894 1.00 20.73 435 ALA A N 1
ATOM 3011 C CA . ALA A 1 435 ? 12.724 22.826 -29.581 1.00 20.71 435 ALA A CA 1
ATOM 3012 C C . ALA A 1 435 ? 12.185 21.392 -29.460 1.00 20.38 435 ALA A C 1
ATOM 3013 O O . ALA A 1 435 ? 12.951 20.434 -29.591 1.00 19.91 435 ALA A O 1
ATOM 3015 N N . PHE A 1 436 ? 10.905 21.251 -29.166 1.00 18.98 436 PHE A N 1
ATOM 3016 C CA . PHE A 1 436 ? 10.246 19.924 -29.102 1.00 18.39 436 PHE A CA 1
ATOM 3017 C C . PHE A 1 436 ? 9.017 19.966 -30.018 1.00 18.57 436 PHE A C 1
ATOM 3018 O O . PHE A 1 436 ? 8.228 20.929 -29.956 1.00 17.37 436 PHE A O 1
ATOM 3026 N N . SER A 1 437 ? 8.887 18.939 -30.860 1.00 19.12 437 SER A N 1
ATOM 3027 C CA . SER A 1 437 ? 7.891 18.836 -31.947 1.00 18.99 437 SER A CA 1
ATOM 3028 C C . SER A 1 437 ? 7.058 17.573 -31.716 1.00 19.63 437 SER A C 1
ATOM 3029 O O . SER A 1 437 ? 7.631 16.479 -31.599 1.00 21.28 437 SER A O 1
ATOM 3032 N N . PHE A 1 438 ? 5.751 17.765 -31.643 1.00 20.37 438 PHE A N 1
ATOM 3033 C CA . PHE A 1 438 ? 4.720 16.719 -31.477 1.00 18.85 438 PHE A CA 1
ATOM 3034 C C . PHE A 1 438 ? 4.123 16.467 -32.856 1.00 17.23 438 PHE A C 1
ATOM 3035 O O . PHE A 1 438 ? 3.639 17.443 -33.480 1.00 18.65 438 PHE A O 1
ATOM 3043 N N . VAL A 1 439 ? 4.113 15.204 -33.275 1.00 18.64 439 VAL A N 1
ATOM 3044 C CA . VAL A 1 439 ? 3.539 14.771 -34.573 1.00 18.14 439 VAL A CA 1
ATOM 3045 C C . VAL A 1 439 ? 2.340 13.868 -34.273 1.00 18.21 439 VAL A C 1
ATOM 3046 O O . VAL A 1 439 ? 2.526 12.824 -33.623 1.00 18.83 439 VAL A O 1
ATOM 3050 N N . GLY A 1 440 ? 1.164 14.297 -34.692 1.00 18.29 440 GLY A N 1
ATOM 3051 C CA . GLY A 1 440 ? -0.080 13.508 -34.627 1.00 19.53 440 GLY A CA 1
ATOM 3052 C C . GLY A 1 440 ? -0.518 13.197 -36.044 1.00 20.34 440 GLY A C 1
ATOM 3053 O O . GLY A 1 440 ? -0.305 14.039 -36.923 1.00 21.74 440 GLY A O 1
ATOM 3054 N N . TRP A 1 441 ? -1.035 12.009 -36.298 1.00 19.09 441 TRP A N 1
ATOM 3055 C CA . TRP A 1 441 ? -1.551 11.708 -37.649 1.00 19.50 441 TRP A CA 1
ATOM 3056 C C . TRP A 1 441 ? -2.704 10.705 -37.578 1.00 21.49 441 TRP A C 1
ATOM 3057 O O . TRP A 1 441 ? -2.897 10.061 -36.540 1.00 20.53 441 TRP A O 1
ATOM 3068 N N . SER A 1 442 ? -3.369 10.544 -38.709 1.00 21.71 442 SER A N 1
ATOM 3069 C CA . SER A 1 442 ? -4.564 9.693 -38.867 1.00 22.26 442 SER A CA 1
ATOM 3070 C C . SER A 1 442 ? -4.543 9.142 -40.279 1.00 22.92 442 SER A C 1
ATOM 3071 O O . SER A 1 442 ? -3.966 9.797 -41.150 1.00 22.81 442 SER A O 1
ATOM 3074 N N . MET A 1 443 ? -5.188 8.007 -40.471 1.00 23.24 443 MET A N 1
ATOM 3075 C CA . MET A 1 443 ? -5.370 7.378 -41.796 1.00 24.20 443 MET A CA 1
ATOM 3076 C C . MET A 1 443 ? -6.853 7.103 -42.017 1.00 24.99 443 MET A C 1
ATOM 3077 O O . MET A 1 443 ? -7.538 6.691 -41.063 1.00 21.93 443 MET A O 1
ATOM 3082 N N . CYS A 1 444 ? -7.345 7.348 -43.224 1.00 24.14 444 CYS A N 1
ATOM 3083 C CA . CYS A 1 444 ? -8.740 7.032 -43.606 1.00 25.76 444 CYS A CA 1
ATOM 3084 C C . CYS A 1 444 ? -8.953 5.512 -43.444 1.00 24.49 444 CYS A C 1
ATOM 3085 O O . CYS A 1 444 ? -8.040 4.696 -43.743 1.00 26.47 444 CYS A O 1
ATOM 3088 N N . SER A 1 445 ? -10.127 5.122 -42.965 1.00 27.02 445 SER A N 1
ATOM 3089 C CA . SER A 1 445 ? -10.427 3.713 -42.636 1.00 26.46 445 SER A CA 1
ATOM 3090 C C . SER A 1 445 ? -11.939 3.496 -42.673 1.00 27.83 445 SER A C 1
ATOM 3091 O O . SER A 1 445 ? -12.707 4.459 -42.432 1.00 26.80 445 SER A O 1
ATOM 3094 N N . SER A 1 446 ? -12.333 2.273 -43.014 1.00 29.91 446 SER A N 1
ATOM 3095 C CA . SER A 1 446 ? -13.751 1.854 -43.131 1.00 33.08 446 SER A CA 1
ATOM 3096 C C . SER A 1 446 ? -13.834 0.371 -42.776 1.00 30.86 446 SER A C 1
ATOM 3097 O O . SER A 1 446 ? -13.042 -0.425 -43.342 1.00 26.61 446 SER A O 1
ATOM 3100 N N . GLU A 1 447 ? -14.668 0.051 -41.781 1.00 34.69 447 GLU A N 1
ATOM 3101 C CA . GLU A 1 447 ? -14.937 -1.339 -41.329 1.00 37.70 447 GLU A CA 1
ATOM 3102 C C . GLU A 1 447 ? -13.603 -2.074 -41.169 1.00 33.55 447 GLU A C 1
ATOM 3103 O O . GLU A 1 447 ? -13.465 -3.197 -41.686 1.00 31.94 447 GLU A O 1
ATOM 3109 N N . GLY A 1 448 ? -12.636 -1.450 -40.495 1.00 29.82 448 GLY A N 1
ATOM 3110 C CA . GLY A 1 448 ? -11.388 -2.109 -40.081 1.00 28.08 448 GLY A CA 1
ATOM 3111 C C . GLY A 1 448 ? -10.359 -2.227 -41.191 1.00 27.48 448 GLY A C 1
ATOM 3112 O O . GLY A 1 448 ? -9.370 -2.954 -40.987 1.00 28.48 448 GLY A O 1
ATOM 3113 N N . LYS A 1 449 ? -10.535 -1.523 -42.306 1.00 29.51 449 LYS A N 1
ATOM 3114 C CA . LYS A 1 449 ? -9.493 -1.452 -43.362 1.00 32.75 449 LYS A CA 1
ATOM 3115 C C . LYS A 1 449 ? -9.121 0.005 -43.655 1.00 27.95 449 LYS A C 1
ATOM 3116 O O . LYS A 1 449 ? -10.001 0.874 -43.649 1.00 25.49 449 LYS A O 1
ATOM 3122 N N . PHE A 1 450 ? -7.844 0.245 -43.962 1.00 31.05 450 PHE A N 1
ATOM 3123 C CA . PHE A 1 450 ? -7.365 1.564 -44.452 1.00 29.70 450 PHE A CA 1
ATOM 3124 C C . PHE A 1 450 ? -7.920 1.770 -45.865 1.00 29.89 450 PHE A C 1
ATOM 3125 O O . PHE A 1 450 ? -7.938 0.814 -46.617 1.00 30.68 450 PHE A O 1
ATOM 3133 N N . VAL A 1 451 ? -8.433 2.956 -46.178 1.00 30.41 451 VAL A N 1
ATOM 3134 C CA . VAL A 1 451 ? -9.012 3.282 -47.509 1.00 30.91 451 VAL A CA 1
ATOM 3135 C C . VAL A 1 451 ? -8.469 4.645 -47.922 1.00 33.28 451 VAL A C 1
ATOM 3136 O O . VAL A 1 451 ? -7.992 5.423 -47.052 1.00 27.49 451 VAL A O 1
ATOM 3140 N N . ASP A 1 452 ? -8.517 4.907 -49.219 1.00 31.20 452 ASP A N 1
ATOM 3141 C CA . ASP A 1 452 ? -8.121 6.212 -49.782 1.00 32.41 452 ASP A CA 1
ATOM 3142 C C . ASP A 1 452 ? -9.028 7.278 -49.176 1.00 31.70 452 ASP A C 1
ATOM 3143 O O . ASP A 1 452 ? -10.258 7.044 -49.046 1.00 29.64 452 ASP A O 1
ATOM 3148 N N . CYS A 1 453 ? -8.441 8.423 -48.865 1.00 30.28 453 CYS A N 1
ATOM 3149 C CA . CYS A 1 453 ? -9.175 9.664 -48.535 1.00 32.97 453 CYS A CA 1
ATOM 3150 C C . CYS A 1 453 ? -9.738 10.226 -49.845 1.00 34.46 453 CYS A C 1
ATOM 3151 O O . CYS A 1 453 ? -8.984 10.860 -50.601 1.00 39.45 453 CYS A O 1
ATOM 3154 N N . ALA A 1 454 ? -11.014 9.960 -50.111 1.00 35.67 454 ALA A N 1
ATOM 3155 C CA . ALA A 1 454 ? -11.681 10.215 -51.407 1.00 36.93 454 ALA A CA 1
ATOM 3156 C C . ALA A 1 454 ? -12.227 11.645 -51.441 1.00 36.54 454 ALA A C 1
ATOM 3157 O O . ALA A 1 454 ? -12.618 12.088 -52.526 1.00 33.49 454 ALA A O 1
ATOM 3159 N N . ASP A 1 455 ? -12.250 12.344 -50.301 1.00 36.51 455 ASP A N 1
ATOM 3160 C CA . ASP A 1 455 ? -12.895 13.676 -50.167 1.00 38.10 455 ASP A CA 1
ATOM 3161 C C . ASP A 1 455 ? -11.862 14.658 -49.622 1.00 40.32 455 ASP A C 1
ATOM 3162 O O . ASP A 1 455 ? -11.551 14.659 -48.433 1.00 38.37 455 ASP A O 1
ATOM 3167 N N . PRO A 1 456 ? -11.283 15.535 -50.472 1.00 41.91 456 PRO A N 1
ATOM 3168 C CA . PRO A 1 456 ? -10.293 16.509 -50.003 1.00 39.08 456 PRO A CA 1
ATOM 3169 C C . PRO A 1 456 ? -10.786 17.409 -48.856 1.00 34.47 456 PRO A C 1
ATOM 3170 O O . PRO A 1 456 ? -9.960 17.871 -48.110 1.00 33.88 456 PRO A O 1
ATOM 3174 N N . ALA A 1 457 ? -12.090 17.670 -48.756 1.00 33.46 457 ALA A N 1
ATOM 3175 C CA . ALA A 1 457 ? -12.660 18.622 -47.769 1.00 35.09 457 ALA A CA 1
ATOM 3176 C C . ALA A 1 457 ? -13.165 17.901 -46.509 1.00 32.82 457 ALA A C 1
ATOM 3177 O O . ALA A 1 457 ? -13.767 18.583 -45.663 1.00 35.20 457 ALA A O 1
ATOM 3179 N N . PHE A 1 458 ? -12.980 16.583 -46.386 1.00 30.67 458 PHE A N 1
ATOM 3180 C CA . PHE A 1 458 ? -13.495 15.801 -45.231 1.00 30.97 458 PHE A CA 1
ATOM 3181 C C . PHE A 1 458 ? -13.010 16.482 -43.952 1.00 30.71 458 PHE A C 1
ATOM 3182 O O . PHE A 1 458 ? -11.782 16.680 -43.836 1.00 28.01 458 PHE A O 1
ATOM 3190 N N . ASP A 1 459 ? -13.939 16.853 -43.064 1.00 33.65 459 ASP A N 1
ATOM 3191 C CA . ASP A 1 459 ? -13.674 17.812 -41.957 1.00 32.00 459 ASP A CA 1
ATOM 3192 C C . ASP A 1 459 ? -13.271 17.081 -40.662 1.00 31.02 459 ASP A C 1
ATOM 3193 O O . ASP A 1 459 ? -12.991 17.786 -39.685 1.00 32.74 459 ASP A O 1
ATOM 3198 N N . GLY A 1 460 ? -13.269 15.743 -40.642 1.00 27.94 460 GLY A N 1
ATOM 3199 C CA . GLY A 1 460 ? -12.837 14.933 -39.492 1.00 28.78 460 GLY A CA 1
ATOM 3200 C C . GLY A 1 460 ? -13.871 14.827 -38.391 1.00 28.28 460 GLY A C 1
ATOM 3201 O O . GLY A 1 460 ? -13.534 14.231 -37.340 1.00 30.58 460 GLY A O 1
ATOM 3202 N N . VAL A 1 461 ? -15.100 15.304 -38.603 1.00 27.91 461 VAL A N 1
ATOM 3203 C CA . VAL A 1 461 ? -16.166 15.215 -37.555 1.00 27.50 461 VAL A CA 1
ATOM 3204 C C . VAL A 1 461 ? -16.579 13.755 -37.405 1.00 30.34 461 VAL A C 1
ATOM 3205 O O . VAL A 1 461 ? -16.677 13.304 -36.258 1.00 29.49 461 VAL A O 1
ATOM 3209 N N . ASP A 1 462 ? -16.805 13.027 -38.507 1.00 30.56 462 ASP A N 1
ATOM 3210 C CA . ASP A 1 462 ? -17.258 11.612 -38.466 1.00 29.93 462 ASP A CA 1
ATOM 3211 C C . ASP A 1 462 ? -16.057 10.700 -38.205 1.00 30.19 462 ASP A C 1
ATOM 3212 O O . ASP A 1 462 ? -15.333 10.300 -39.150 1.00 27.21 462 ASP A O 1
ATOM 3217 N N . VAL A 1 463 ? -15.881 10.323 -36.946 1.00 29.93 463 VAL A N 1
ATOM 3218 C CA . VAL A 1 463 ? -14.702 9.554 -36.473 1.00 28.01 463 VAL A CA 1
ATOM 3219 C C . VAL A 1 463 ? -14.814 8.088 -36.909 1.00 28.49 463 VAL A C 1
ATOM 3220 O O . VAL A 1 463 ? -13.857 7.365 -36.688 1.00 25.44 463 VAL A O 1
ATOM 3224 N N . THR A 1 464 ? -15.932 7.644 -37.516 1.00 28.12 464 THR A N 1
ATOM 3225 C CA . THR A 1 464 ? -16.049 6.260 -38.052 1.00 29.06 464 THR A CA 1
ATOM 3226 C C . THR A 1 464 ? -15.292 6.116 -39.385 1.00 28.12 464 THR A C 1
ATOM 3227 O O . THR A 1 464 ? -15.131 4.966 -39.829 1.00 31.81 464 THR A O 1
ATOM 3231 N N . LYS A 1 465 ? -14.798 7.215 -39.953 1.00 29.28 465 LYS A N 1
ATOM 3232 C CA . LYS A 1 465 ? -14.225 7.283 -41.327 1.00 30.66 465 LYS A CA 1
ATOM 3233 C C . LYS A 1 465 ? -12.693 7.362 -41.297 1.00 28.35 465 LYS A C 1
ATOM 3234 O O . LYS A 1 465 ? -12.081 7.424 -42.394 1.00 24.89 465 LYS A O 1
ATOM 3240 N N . TYR A 1 466 ? -12.073 7.374 -40.107 1.00 26.98 466 TYR A N 1
ATOM 3241 C CA . TYR A 1 466 ? -10.600 7.439 -39.967 1.00 23.03 466 TYR A CA 1
ATOM 3242 C C . TYR A 1 466 ? -10.148 6.978 -38.582 1.00 24.53 466 TYR A C 1
ATOM 3243 O O . TYR A 1 466 ? -10.974 6.849 -37.628 1.00 23.79 466 TYR A O 1
ATOM 3252 N N . THR A 1 467 ? -8.851 6.684 -38.492 1.00 21.87 467 THR A N 1
ATOM 3253 C CA . THR A 1 467 ? -8.174 6.188 -37.270 1.00 21.58 467 THR A CA 1
ATOM 3254 C C . THR A 1 467 ? -7.018 7.133 -36.923 1.00 23.06 467 THR A C 1
ATOM 3255 O O . THR A 1 467 ? -6.157 7.397 -37.801 1.00 21.00 467 THR A O 1
ATOM 3259 N N . GLY A 1 468 ? -7.032 7.659 -35.693 1.00 23.13 468 GLY A N 1
ATOM 3260 C CA . GLY A 1 468 ? -5.859 8.282 -35.066 1.00 21.17 468 GLY A CA 1
ATOM 3261 C C . GLY A 1 468 ? -4.745 7.266 -34.931 1.00 21.70 468 GLY A C 1
ATOM 3262 O O . GLY A 1 468 ? -5.001 6.145 -34.472 1.00 23.23 468 GLY A O 1
ATOM 3263 N N . MET A 1 469 ? -3.518 7.651 -35.250 1.00 20.93 469 MET A N 1
ATOM 3264 C CA . MET A 1 469 ? -2.367 6.719 -35.262 1.00 21.27 469 MET A CA 1
ATOM 3265 C C . MET A 1 469 ? -1.354 7.099 -34.164 1.00 20.56 469 MET A C 1
ATOM 3266 O O . MET A 1 469 ? -1.612 8.061 -33.417 1.00 19.13 469 MET A O 1
ATOM 3271 N N . LYS A 1 470 ? -0.285 6.322 -34.021 1.00 19.27 470 LYS A N 1
ATOM 3272 C CA . LYS A 1 470 ? 0.714 6.516 -32.952 1.00 19.30 470 LYS A CA 1
ATOM 3273 C C . LYS A 1 470 ? 1.470 7.833 -33.159 1.00 21.06 470 LYS A C 1
ATOM 3274 O O . LYS A 1 470 ? 2.130 7.987 -34.190 1.00 19.47 470 LYS A O 1
ATOM 3280 N N . ALA A 1 471 ? 1.349 8.742 -32.193 1.00 18.58 471 ALA A N 1
ATOM 3281 C CA . ALA A 1 471 ? 1.958 10.083 -32.234 1.00 20.04 471 ALA A CA 1
ATOM 3282 C C . ALA A 1 471 ? 3.448 9.984 -31.894 1.00 18.99 471 ALA A C 1
ATOM 3283 O O . ALA A 1 471 ? 3.900 8.949 -31.384 1.00 18.03 471 ALA A O 1
ATOM 3285 N N . ASP A 1 472 ? 4.211 11.043 -32.166 1.00 19.52 472 ASP A N 1
ATOM 3286 C CA . ASP A 1 472 ? 5.670 11.027 -31.922 1.00 18.13 472 ASP A CA 1
ATOM 3287 C C . ASP A 1 472 ? 6.134 12.391 -31.426 1.00 17.44 472 ASP A C 1
ATOM 3288 O O . ASP A 1 472 ? 5.403 13.362 -31.558 1.00 17.01 472 ASP A O 1
ATOM 3293 N N . LEU A 1 473 ? 7.321 12.402 -30.846 1.00 17.69 473 LEU A N 1
ATOM 3294 C CA . LEU A 1 473 ? 7.946 13.564 -30.199 1.00 19.50 473 LEU A CA 1
ATOM 3295 C C . LEU A 1 473 ? 9.415 13.600 -30.614 1.00 19.41 473 LEU A C 1
ATOM 3296 O O . LEU A 1 473 ? 10.098 12.572 -30.492 1.00 19.10 473 LEU A O 1
ATOM 3301 N N . ALA A 1 474 ? 9.878 14.751 -31.102 1.00 20.20 474 ALA A N 1
ATOM 3302 C CA . ALA A 1 474 ? 11.291 14.917 -31.539 1.00 20.42 474 ALA A CA 1
ATOM 3303 C C . ALA A 1 474 ? 11.877 16.203 -30.950 1.00 19.42 474 ALA A C 1
ATOM 3304 O O . ALA A 1 474 ? 11.207 17.244 -31.014 1.00 21.17 474 ALA A O 1
ATOM 3306 N N . PHE A 1 475 ? 13.094 16.112 -30.421 1.00 19.72 475 PHE A N 1
ATOM 3307 C CA . PHE A 1 475 ? 13.839 17.232 -29.806 1.00 21.66 475 PHE A CA 1
ATOM 3308 C C . PHE A 1 475 ? 14.985 17.660 -30.740 1.00 21.93 475 PHE A C 1
ATOM 3309 O O . PHE A 1 475 ? 15.587 16.823 -31.412 1.00 21.50 475 PHE A O 1
ATOM 3317 N N . ALA A 1 476 ? 15.260 18.954 -30.774 1.00 22.85 476 ALA A N 1
ATOM 3318 C CA . ALA A 1 476 ? 16.452 19.528 -31.435 1.00 22.98 476 ALA A CA 1
ATOM 3319 C C . ALA A 1 476 ? 17.006 20.652 -30.553 1.00 23.02 476 ALA A C 1
ATOM 3320 O O . ALA A 1 476 ? 16.218 21.328 -29.875 1.00 20.63 476 ALA A O 1
ATOM 3322 N N . THR A 1 477 ? 18.318 20.887 -30.585 1.00 22.42 477 THR A N 1
ATOM 3323 C CA . THR A 1 477 ? 18.928 22.041 -29.868 1.00 24.59 477 THR A CA 1
ATOM 3324 C C . THR A 1 477 ? 19.627 22.969 -30.871 1.00 26.12 477 THR A C 1
ATOM 3325 O O . THR A 1 477 ? 20.145 22.468 -31.882 1.00 24.61 477 THR A O 1
ATOM 3329 N N . LEU A 1 478 ? 19.597 24.265 -30.588 1.00 27.18 478 LEU A N 1
ATOM 3330 C CA . LEU A 1 478 ? 20.335 25.305 -31.354 1.00 27.23 478 LEU A CA 1
ATOM 3331 C C . LEU A 1 478 ? 21.844 25.066 -31.199 1.00 28.85 478 LEU A C 1
ATOM 3332 O O . LEU A 1 478 ? 22.578 25.117 -32.228 1.00 30.74 478 LEU A O 1
ATOM 3337 N N . SER A 1 479 ? 22.277 24.794 -29.968 1.00 27.12 479 SER A N 1
ATOM 3338 C CA . SER A 1 479 ? 23.701 24.670 -29.563 1.00 32.46 479 SER A CA 1
ATOM 3339 C C . SER A 1 479 ? 24.307 23.388 -30.152 1.00 34.26 479 SER A C 1
ATOM 3340 O O . SER A 1 479 ? 25.543 23.319 -30.269 1.00 32.98 479 SER A O 1
ATOM 3343 N N . GLY A 1 480 ? 23.475 22.372 -30.400 1.00 32.81 480 GLY A N 1
ATOM 3344 C CA . GLY A 1 480 ? 23.918 21.017 -30.781 1.00 32.82 480 GLY A CA 1
ATOM 3345 C C . GLY A 1 480 ? 24.263 20.181 -29.559 1.00 32.27 480 GLY A C 1
ATOM 3346 O O . GLY A 1 480 ? 24.606 19.005 -29.735 1.00 33.01 480 GLY A O 1
ATOM 3347 N N . LYS A 1 481 ? 24.143 20.735 -28.351 1.00 30.13 481 LYS A N 1
ATOM 3348 C CA . LYS A 1 481 ? 24.242 19.946 -27.101 1.00 32.31 481 LYS A CA 1
ATOM 3349 C C . LYS A 1 481 ? 23.032 19.007 -26.999 1.00 32.43 481 LYS A C 1
ATOM 3350 O O . LYS A 1 481 ? 22.042 19.165 -27.774 1.00 28.18 481 LYS A O 1
ATOM 3356 N N . ALA A 1 482 ? 23.090 18.078 -26.044 1.00 30.91 482 ALA A N 1
ATOM 3357 C CA . ALA A 1 482 ? 21.946 17.207 -25.687 1.00 31.03 482 ALA A CA 1
ATOM 3358 C C . ALA A 1 482 ? 20.737 18.091 -25.382 1.00 28.16 482 ALA A C 1
ATOM 3359 O O . ALA A 1 482 ? 20.856 19.148 -24.747 1.00 27.28 482 ALA A O 1
ATOM 3361 N N . PRO A 1 483 ? 19.533 17.692 -25.855 1.00 28.29 483 PRO A N 1
ATOM 3362 C CA . PRO A 1 483 ? 18.302 18.403 -25.520 1.00 26.97 483 PRO A CA 1
ATOM 3363 C C . PRO A 1 483 ? 17.933 18.279 -24.042 1.00 27.04 483 PRO A C 1
ATOM 3364 O O . PRO A 1 483 ? 18.222 17.259 -23.450 1.00 28.47 483 PRO A O 1
ATOM 3368 N N . SER A 1 484 ? 17.312 19.317 -23.508 1.00 23.84 484 SER A N 1
ATOM 3369 C CA . SER A 1 484 ? 16.536 19.257 -22.253 1.00 23.90 484 SER A CA 1
ATOM 3370 C C . SER A 1 484 ? 15.250 18.496 -22.576 1.00 23.11 484 SER A C 1
ATOM 3371 O O . SER A 1 484 ? 14.793 18.544 -23.766 1.00 22.56 484 SER A O 1
ATOM 3374 N N . THR A 1 485 ? 14.738 17.771 -21.590 1.00 22.44 485 THR A N 1
ATOM 3375 C CA . THR A 1 485 ? 13.412 17.131 -21.637 1.00 21.51 485 THR A CA 1
ATOM 3376 C C . THR A 1 485 ? 12.674 17.426 -20.327 1.00 20.50 485 THR A C 1
ATOM 3377 O O . THR A 1 485 ? 13.304 17.627 -19.293 1.00 19.93 485 THR A O 1
ATOM 3381 N N . ARG A 1 486 ? 11.350 17.419 -20.396 1.00 19.09 486 ARG A N 1
ATOM 3382 C CA . ARG A 1 486 ? 10.484 17.593 -19.222 1.00 18.46 486 ARG A CA 1
ATOM 3383 C C . ARG A 1 486 ? 10.560 16.323 -18.383 1.00 16.84 486 ARG A C 1
ATOM 3384 O O . ARG A 1 486 ? 10.733 15.214 -18.932 1.00 19.71 486 ARG A O 1
ATOM 3392 N N . HIS A 1 487 ? 10.361 16.469 -17.088 1.00 17.79 487 HIS A N 1
ATOM 3393 C CA . HIS A 1 487 ? 10.134 15.321 -16.188 1.00 16.05 487 HIS A CA 1
ATOM 3394 C C . HIS A 1 487 ? 8.888 14.585 -16.702 1.00 16.83 487 HIS A C 1
ATOM 3395 O O . HIS A 1 487 ? 7.956 15.259 -17.241 1.00 17.88 487 HIS A O 1
ATOM 3402 N N . VAL A 1 488 ? 8.879 13.263 -16.560 1.00 16.20 488 VAL A N 1
ATOM 3403 C CA . VAL A 1 488 ? 7.736 12.374 -16.899 1.00 16.32 488 VAL A CA 1
ATOM 3404 C C . VAL A 1 488 ? 7.555 11.314 -15.797 1.00 16.92 488 VAL A C 1
ATOM 3405 O O . VAL A 1 488 ? 6.883 10.308 -16.038 1.00 16.80 488 VAL A O 1
ATOM 3409 N N . ASP A 1 489 ? 8.120 11.568 -14.622 1.00 17.74 489 ASP A N 1
ATOM 3410 C CA . ASP A 1 489 ? 8.201 10.594 -13.510 1.00 20.49 489 ASP A CA 1
ATOM 3411 C C . ASP A 1 489 ? 6.995 10.720 -12.565 1.00 19.30 489 ASP A C 1
ATOM 3412 O O . ASP A 1 489 ? 6.972 9.970 -11.590 1.00 21.39 489 ASP A O 1
ATOM 3417 N N . SER A 1 490 ? 6.059 11.652 -12.771 1.00 18.36 490 SER A N 1
ATOM 3418 C CA . SER A 1 490 ? 4.952 11.870 -11.791 1.00 17.69 490 SER A CA 1
ATOM 3419 C C . SER A 1 490 ? 3.591 11.450 -12.368 1.00 17.70 490 SER A C 1
ATOM 3420 O O . SER A 1 490 ? 2.732 11.019 -11.594 1.00 18.40 490 SER A O 1
ATOM 3423 N N A VAL A 1 491 ? 3.402 11.598 -13.677 0.50 16.39 491 VAL A N 1
ATOM 3424 N N B VAL A 1 491 ? 3.401 11.541 -13.684 0.50 17.66 491 VAL A N 1
ATOM 3425 C CA A VAL A 1 491 ? 2.167 11.165 -14.386 0.50 16.58 491 VAL A CA 1
ATOM 3426 C CA B VAL A 1 491 ? 2.132 11.125 -14.344 0.50 18.81 491 VAL A CA 1
ATOM 3427 C C A VAL A 1 491 ? 2.572 10.487 -15.693 0.50 16.85 491 VAL A C 1
ATOM 3428 C C B VAL A 1 491 ? 2.435 10.573 -15.738 0.50 18.18 491 VAL A C 1
ATOM 3429 O O A VAL A 1 491 ? 3.522 10.975 -16.338 0.50 15.83 491 VAL A O 1
ATOM 3430 O O B VAL A 1 491 ? 3.151 11.241 -16.503 0.50 17.57 491 VAL A O 1
ATOM 3437 N N . ASN A 1 492 ? 1.901 9.398 -16.059 1.00 16.63 492 ASN A N 1
ATOM 3438 C CA . ASN A 1 492 ? 2.147 8.793 -17.386 1.00 17.01 492 ASN A CA 1
ATOM 3439 C C . ASN A 1 492 ? 0.852 8.231 -17.960 1.00 17.56 492 ASN A C 1
ATOM 3440 O O . ASN A 1 492 ? -0.179 8.158 -17.259 1.00 16.83 492 ASN A O 1
ATOM 3445 N N . MET A 1 493 ? 0.938 7.852 -19.226 1.00 16.97 493 MET A N 1
ATOM 3446 C CA . MET A 1 493 ? -0.208 7.415 -20.033 1.00 18.82 493 MET A CA 1
ATOM 3447 C C . MET A 1 493 ? -0.782 6.090 -19.487 1.00 17.56 493 MET A C 1
ATOM 3448 O O . MET A 1 493 ? -1.970 5.841 -19.764 1.00 16.81 493 MET A O 1
ATOM 3453 N N . THR A 1 494 ? -0.037 5.309 -18.705 1.00 17.77 494 THR A N 1
ATOM 3454 C CA . THR A 1 494 ? -0.582 4.062 -18.093 1.00 19.08 494 THR A CA 1
ATOM 3455 C C . THR A 1 494 ? -1.778 4.427 -17.198 1.00 19.71 494 THR A C 1
ATOM 3456 O O . THR A 1 494 ? -2.825 3.724 -17.255 1.00 19.23 494 THR A O 1
ATOM 3460 N N . ALA A 1 495 ? -1.682 5.540 -16.475 1.00 18.84 495 ALA A N 1
ATOM 3461 C CA . ALA A 1 495 ? -2.763 6.008 -15.583 1.00 18.75 495 ALA A CA 1
ATOM 3462 C C . ALA A 1 495 ? -3.975 6.386 -16.440 1.00 19.58 495 ALA A C 1
ATOM 3463 O O . ALA A 1 495 ? -5.094 5.868 -16.179 1.00 19.34 495 ALA A O 1
ATOM 3465 N N . CYS A 1 496 ? -3.772 7.204 -17.475 1.00 18.84 496 CYS A N 1
ATOM 3466 C CA . CYS A 1 496 ? -4.836 7.643 -18.409 1.00 17.15 496 CYS A CA 1
ATOM 3467 C C . CYS A 1 496 ? -5.506 6.400 -18.998 1.00 17.10 496 CYS A C 1
ATOM 3468 O O . CYS A 1 496 ? -6.748 6.360 -19.061 1.00 16.35 496 CYS A O 1
ATOM 3471 N N . ALA A 1 497 ? -4.728 5.388 -19.341 1.00 16.89 497 ALA A N 1
ATOM 3472 C CA . ALA A 1 497 ? -5.221 4.191 -20.054 1.00 17.48 497 ALA A CA 1
ATOM 3473 C C . ALA A 1 497 ? -6.079 3.310 -19.127 1.00 18.46 497 ALA A C 1
ATOM 3474 O O . ALA A 1 497 ? -6.910 2.539 -19.636 1.00 17.52 497 ALA A O 1
ATOM 3476 N N . ASN A 1 498 ? -5.913 3.410 -17.804 1.00 17.72 498 ASN A N 1
ATOM 3477 C CA . ASN A 1 498 ? -6.808 2.664 -16.884 1.00 18.51 498 ASN A CA 1
ATOM 3478 C C . ASN A 1 498 ? -8.275 3.004 -17.183 1.00 18.10 498 ASN A C 1
ATOM 3479 O O . ASN A 1 498 ? -9.111 2.087 -17.202 1.00 19.66 498 ASN A O 1
ATOM 3484 N N . CYS A 1 499 ? -8.600 4.262 -17.476 1.00 17.87 499 CYS A N 1
ATOM 3485 C CA . CYS A 1 499 ? -9.999 4.699 -17.699 1.00 17.26 499 CYS A CA 1
ATOM 3486 C C . CYS A 1 499 ? -10.305 4.810 -19.201 1.00 16.95 499 CYS A C 1
ATOM 3487 O O . CYS A 1 499 ? -11.416 4.475 -19.599 1.00 17.77 499 CYS A O 1
ATOM 3490 N N . HIS A 1 500 ? -9.337 5.202 -20.019 1.00 15.94 500 HIS A N 1
ATOM 3491 C CA . HIS A 1 500 ? -9.579 5.592 -21.425 1.00 16.14 500 HIS A CA 1
ATOM 3492 C C . HIS A 1 500 ? -9.045 4.556 -22.429 1.00 16.99 500 HIS A C 1
ATOM 3493 O O . HIS A 1 500 ? -9.279 4.775 -23.624 1.00 18.39 500 HIS A O 1
ATOM 3500 N N . THR A 1 501 ? -8.412 3.484 -21.961 1.00 18.34 501 THR A N 1
ATOM 3501 C CA . THR A 1 501 ? -7.731 2.407 -22.738 1.00 19.18 501 THR A CA 1
ATOM 3502 C C . THR A 1 501 ? -6.441 2.935 -23.377 1.00 18.23 501 THR A C 1
ATOM 3503 O O . THR A 1 501 ? -6.275 4.170 -23.587 1.00 18.33 501 THR A O 1
ATOM 3507 N N . ALA A 1 502 ? -5.554 2.029 -23.725 1.00 19.12 502 ALA A N 1
ATOM 3508 C CA . ALA A 1 502 ? -4.250 2.361 -24.352 1.00 21.78 502 ALA A CA 1
ATOM 3509 C C . ALA A 1 502 ? -4.488 2.894 -25.763 1.00 21.56 502 ALA A C 1
ATOM 3510 O O . ALA A 1 502 ? -3.560 3.527 -26.293 1.00 22.70 502 ALA A O 1
ATOM 3512 N N . GLU A 1 503 ? -5.679 2.686 -26.336 1.00 20.25 503 GLU A N 1
ATOM 3513 C CA . GLU A 1 503 ? -5.967 3.051 -27.751 1.00 21.06 503 GLU A CA 1
ATOM 3514 C C . GLU A 1 503 ? -6.639 4.425 -27.826 1.00 19.92 503 GLU A C 1
ATOM 3515 O O . GLU A 1 503 ? -7.080 4.778 -28.903 1.00 21.72 503 GLU A O 1
ATOM 3521 N N . PHE A 1 504 ? -6.648 5.197 -26.735 1.00 19.07 504 PHE A N 1
ATOM 3522 C CA . PHE A 1 504 ? -7.254 6.549 -26.644 1.00 18.35 504 PHE A CA 1
ATOM 3523 C C . PHE A 1 504 ? -6.695 7.468 -27.757 1.00 19.25 504 PHE A C 1
ATOM 3524 O O . PHE A 1 504 ? -5.477 7.758 -27.749 1.00 18.39 504 PHE A O 1
ATOM 3532 N N . GLU A 1 505 ? -7.563 7.902 -28.685 1.00 18.76 505 GLU A N 1
ATOM 3533 C CA . GLU A 1 505 ? -7.233 8.811 -29.817 1.00 19.80 505 GLU A CA 1
ATOM 3534 C C . GLU A 1 505 ? -7.541 10.239 -29.339 1.00 20.34 505 GLU A C 1
ATOM 3535 O O . GLU A 1 505 ? -8.637 10.777 -29.620 1.00 20.45 505 GLU A O 1
ATOM 3541 N N . ILE A 1 506 ? -6.639 10.810 -28.541 1.00 19.35 506 ILE A N 1
ATOM 3542 C CA . ILE A 1 506 ? -6.892 12.099 -27.830 1.00 18.74 506 ILE A CA 1
ATOM 3543 C C . ILE A 1 506 ? -7.102 13.220 -28.857 1.00 19.37 506 ILE A C 1
ATOM 3544 O O . ILE A 1 506 ? -6.300 13.335 -29.803 1.00 19.28 506 ILE A O 1
ATOM 3549 N N . HIS A 1 507 ? -8.159 13.999 -28.661 1.00 18.61 507 HIS A N 1
ATOM 3550 C CA . HIS A 1 507 ? -8.547 15.191 -29.457 1.00 19.77 507 HIS A CA 1
ATOM 3551 C C . HIS A 1 507 ? -9.005 14.792 -30.853 1.00 19.09 507 HIS A C 1
ATOM 3552 O O . HIS A 1 507 ? -9.156 15.685 -31.674 1.00 20.81 507 HIS A O 1
ATOM 3559 N N . LYS A 1 508 ? -9.197 13.504 -31.136 1.00 19.69 508 LYS A N 1
ATOM 3560 C CA . LYS A 1 508 ? -9.729 13.075 -32.460 1.00 19.67 508 LYS A CA 1
ATOM 3561 C C . LYS A 1 508 ? -11.005 13.844 -32.763 1.00 20.20 508 LYS A C 1
ATOM 3562 O O . LYS A 1 508 ? -11.900 13.832 -31.934 1.00 20.43 508 LYS A O 1
ATOM 3568 N N . GLY A 1 509 ? -11.071 14.503 -33.912 1.00 20.36 509 GLY A N 1
ATOM 3569 C CA . GLY A 1 509 ? -12.312 15.081 -34.442 1.00 21.59 509 GLY A CA 1
AT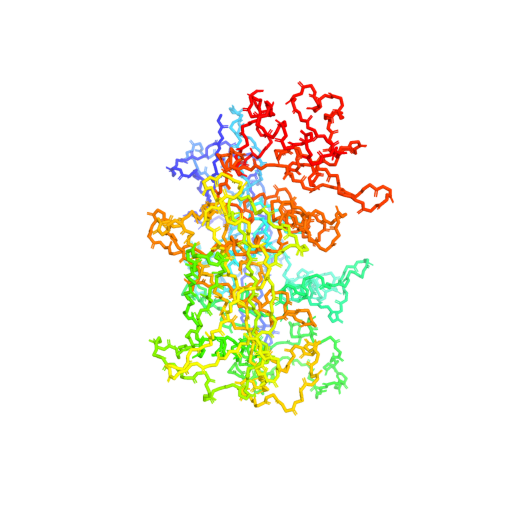OM 3570 C C . GLY A 1 509 ? -12.009 16.164 -35.456 1.00 23.08 509 GLY A C 1
ATOM 3571 O O . GLY A 1 509 ? -10.999 16.064 -36.173 1.00 25.73 509 GLY A O 1
ATOM 3572 N N . LYS A 1 510 ? -12.822 17.202 -35.458 1.00 26.03 510 LYS A N 1
ATOM 3573 C CA . LYS A 1 510 ? -12.711 18.310 -36.427 1.00 26.08 510 LYS A CA 1
ATOM 3574 C C . LYS A 1 510 ? -11.361 19.014 -36.287 1.00 26.20 510 LYS A C 1
ATOM 3575 O O . LYS A 1 510 ? -10.885 19.523 -37.299 1.00 26.72 510 LYS A O 1
ATOM 3581 N N . GLN A 1 511 ? -10.817 19.137 -35.078 1.00 25.24 511 GLN A N 1
ATOM 3582 C CA . GLN A 1 511 ? -9.631 19.992 -34.844 1.00 26.35 511 GLN A CA 1
ATOM 3583 C C . GLN A 1 511 ? -8.326 19.200 -34.955 1.00 23.59 511 GLN A C 1
ATOM 3584 O O . GLN A 1 511 ? -7.312 19.822 -35.307 1.00 23.87 511 GLN A O 1
ATOM 3590 N N . HIS A 1 512 ? -8.310 17.893 -34.697 1.00 21.38 512 HIS A N 1
ATOM 3591 C CA . HIS A 1 512 ? -7.044 17.131 -34.642 1.00 23.31 512 HIS A CA 1
ATOM 3592 C C . HIS A 1 512 ? -7.224 15.713 -35.158 1.00 23.23 512 HIS A C 1
ATOM 3593 O O . HIS A 1 512 ? -8.350 15.165 -35.103 1.00 21.96 512 HIS A O 1
ATOM 3600 N N . ALA A 1 513 ? -6.108 15.149 -35.618 1.00 23.26 513 ALA A N 1
ATOM 3601 C CA . ALA A 1 513 ? -6.025 13.786 -36.185 1.00 22.76 513 ALA A CA 1
ATOM 3602 C C . ALA A 1 513 ? -6.432 12.777 -35.110 1.00 23.97 513 ALA A C 1
ATOM 3603 O O . ALA A 1 513 ? -7.061 11.746 -35.453 1.00 23.03 513 ALA A O 1
ATOM 3605 N N . GLY A 1 514 ? -6.064 13.053 -33.856 1.00 22.48 514 GLY A N 1
ATOM 3606 C CA . GLY A 1 514 ? -6.169 12.048 -32.791 1.00 22.20 514 GLY A CA 1
ATOM 3607 C C . GLY A 1 514 ? -4.796 11.526 -32.433 1.00 22.46 514 GLY A C 1
ATOM 3608 O O . GLY A 1 514 ? -4.140 10.875 -33.274 1.00 23.46 514 GLY A O 1
ATOM 3609 N N . PHE A 1 515 ? -4.384 11.767 -31.196 1.00 20.82 515 PHE A N 1
ATOM 3610 C CA . PHE A 1 515 ? -3.043 11.436 -30.676 1.00 19.59 515 PHE A CA 1
ATOM 3611 C C . PHE A 1 515 ? -3.131 10.140 -29.874 1.00 20.26 515 PHE A C 1
ATOM 3612 O O . PHE A 1 515 ? -3.651 10.149 -28.745 1.00 19.30 515 PHE A O 1
ATOM 3620 N N . VAL A 1 516 ? -2.585 9.057 -30.422 1.00 19.39 516 VAL A N 1
ATOM 3621 C CA . VAL A 1 516 ? -2.416 7.783 -29.673 1.00 18.90 516 VAL A CA 1
ATOM 3622 C C . VAL A 1 516 ? -1.023 7.802 -29.065 1.00 19.35 516 VAL A C 1
ATOM 3623 O O . VAL A 1 516 ? -0.019 7.919 -29.814 1.00 18.55 516 VAL A O 1
ATOM 3627 N N . MET A 1 517 ? -0.950 7.693 -27.745 1.00 18.63 517 MET A N 1
ATOM 3628 C CA . MET A 1 517 ? 0.304 7.924 -26.984 1.00 19.01 517 MET A CA 1
ATOM 3629 C C . MET A 1 517 ? 0.944 6.579 -26.653 1.00 19.28 517 MET A C 1
ATOM 3630 O O . MET A 1 517 ? 0.291 5.751 -25.998 1.00 17.51 517 MET A O 1
ATOM 3635 N N . THR A 1 518 ? 2.165 6.348 -27.128 1.00 18.77 518 THR A N 1
ATOM 3636 C CA . THR A 1 518 ? 2.886 5.057 -26.991 1.00 20.04 518 THR A CA 1
ATOM 3637 C C . THR A 1 518 ? 4.375 5.281 -26.736 1.00 20.33 518 THR A C 1
ATOM 3638 O O . THR A 1 518 ? 4.819 6.427 -26.765 1.00 17.49 518 THR A O 1
ATOM 3642 N N . GLU A 1 519 ? 5.102 4.181 -26.572 1.00 21.59 519 GLU A N 1
ATOM 3643 C CA . GLU A 1 519 ? 6.573 4.128 -26.423 1.00 24.12 519 GLU A CA 1
ATOM 3644 C C . GLU A 1 519 ? 7.299 4.834 -27.588 1.00 21.51 519 GLU A C 1
ATOM 3645 O O . GLU A 1 519 ? 8.496 5.126 -27.411 1.00 21.09 519 GLU A O 1
ATOM 3651 N N . GLN A 1 520 ? 6.642 5.132 -28.714 1.00 20.45 520 GLN A N 1
ATOM 3652 C CA . GLN A 1 520 ? 7.273 5.947 -29.795 1.00 21.37 520 GLN A CA 1
ATOM 3653 C C . GLN A 1 520 ? 7.851 7.250 -29.220 1.00 20.50 520 GLN A C 1
ATOM 3654 O O . GLN A 1 520 ? 8.912 7.687 -29.686 1.00 19.40 520 GLN A O 1
ATOM 3660 N N . LEU A 1 521 ? 7.194 7.864 -28.246 1.00 19.24 521 LEU A N 1
ATOM 3661 C CA . LEU A 1 521 ? 7.643 9.184 -27.719 1.00 20.01 521 LEU A CA 1
ATOM 3662 C C . LEU A 1 521 ? 8.181 9.050 -26.294 1.00 18.91 521 LEU A C 1
ATOM 3663 O O . LEU A 1 521 ? 8.338 10.077 -25.629 1.00 20.08 521 LEU A O 1
ATOM 3668 N N . SER A 1 522 ? 8.543 7.830 -25.883 1.00 18.40 522 SER A N 1
ATOM 3669 C CA . SER A 1 522 ? 9.253 7.572 -24.614 1.00 18.77 522 SER A CA 1
ATOM 3670 C C . SER A 1 522 ? 10.717 8.025 -24.727 1.00 19.53 522 SER A C 1
ATOM 3671 O O . SER A 1 522 ? 11.375 7.690 -25.719 1.00 20.80 522 SER A O 1
ATOM 3674 N N . HIS A 1 523 ? 11.250 8.697 -23.713 1.00 20.90 523 HIS A N 1
ATOM 3675 C CA . HIS A 1 523 ? 12.690 9.084 -23.718 1.00 22.79 523 HIS A CA 1
ATOM 3676 C C . HIS A 1 523 ? 13.325 8.729 -22.382 1.00 23.94 523 HIS A C 1
ATOM 3677 O O . HIS A 1 523 ? 14.494 9.076 -22.181 1.00 23.11 523 HIS A O 1
ATOM 3684 N N . THR A 1 524 ? 12.609 8.025 -21.509 1.00 25.36 524 THR A N 1
ATOM 3685 C CA . THR A 1 524 ? 13.163 7.552 -20.215 1.00 26.28 524 THR A CA 1
ATOM 3686 C C . THR A 1 524 ? 12.411 6.308 -19.750 1.00 24.38 524 THR A C 1
ATOM 3687 O O . THR A 1 524 ? 11.311 6.042 -20.271 1.00 23.93 524 THR A O 1
ATOM 3691 N N . GLN A 1 525 ? 13.010 5.590 -18.802 1.00 24.28 525 GLN A N 1
ATOM 3692 C CA . GLN A 1 525 ? 12.483 4.348 -18.185 1.00 28.63 525 GLN A CA 1
ATOM 3693 C C . GLN A 1 525 ? 12.281 4.590 -16.689 1.00 24.88 525 GLN A C 1
ATOM 3694 O O . GLN A 1 525 ? 12.929 5.482 -16.118 1.00 25.46 525 GLN A O 1
ATOM 3700 N N . ASP A 1 526 ? 11.414 3.801 -16.090 1.00 24.79 526 ASP A N 1
ATOM 3701 C CA . ASP A 1 526 ? 11.170 3.813 -14.630 1.00 29.79 526 ASP A CA 1
ATOM 3702 C C . ASP A 1 526 ? 12.240 2.931 -13.964 1.00 31.51 526 ASP A C 1
ATOM 3703 O O . ASP A 1 526 ? 13.106 2.353 -14.694 1.00 27.60 526 ASP A O 1
ATOM 3708 N N . ALA A 1 527 ? 12.196 2.815 -12.640 1.00 29.41 527 ALA A N 1
ATOM 3709 C CA . ALA A 1 527 ? 13.235 2.111 -11.847 1.00 33.76 527 ALA A CA 1
ATOM 3710 C C . ALA A 1 527 ? 13.243 0.611 -12.184 1.00 35.40 527 ALA A C 1
ATOM 3711 O O . ALA A 1 527 ? 14.256 -0.035 -11.892 1.00 40.68 527 ALA A O 1
ATOM 3713 N N . ASN A 1 528 ? 12.206 0.075 -12.830 1.00 32.96 528 ASN A N 1
ATOM 3714 C CA . ASN A 1 528 ? 12.197 -1.344 -13.291 1.00 36.56 528 ASN A CA 1
ATOM 3715 C C . ASN A 1 528 ? 12.590 -1.444 -14.772 1.00 34.65 528 ASN A C 1
ATOM 3716 O O . ASN A 1 528 ? 12.467 -2.546 -15.337 1.00 36.35 528 ASN A O 1
ATOM 3721 N N . GLY A 1 529 ? 13.002 -0.351 -15.405 1.00 30.25 529 GLY A N 1
ATOM 3722 C CA . GLY A 1 529 ? 13.410 -0.366 -16.825 1.00 30.06 529 GLY A CA 1
ATOM 3723 C C . GLY A 1 529 ? 12.245 -0.412 -17.809 1.00 29.74 529 GLY A C 1
ATOM 3724 O O . GLY A 1 529 ? 12.475 -0.669 -18.987 1.00 31.22 529 GLY A O 1
ATOM 3725 N N . LYS A 1 530 ? 11.028 -0.107 -17.382 1.00 27.67 530 LYS A N 1
ATOM 3726 C CA . LYS A 1 530 ? 9.883 0.016 -18.313 1.00 28.73 530 LYS A CA 1
ATOM 3727 C C . LYS A 1 530 ? 9.863 1.437 -18.914 1.00 24.98 530 LYS A C 1
ATOM 3728 O O . LYS A 1 530 ? 9.997 2.417 -18.146 1.00 21.98 530 LYS A O 1
ATOM 3734 N N . ALA A 1 531 ? 9.666 1.537 -20.230 1.00 23.11 531 ALA A N 1
ATOM 3735 C CA . ALA A 1 531 ? 9.582 2.812 -20.974 1.00 23.04 531 ALA A CA 1
ATOM 3736 C C . ALA A 1 531 ? 8.404 3.621 -20.418 1.00 22.24 531 ALA A C 1
ATOM 3737 O O . ALA A 1 531 ? 7.288 3.053 -20.250 1.00 21.74 531 ALA A O 1
ATOM 3739 N N . ILE A 1 532 ? 8.653 4.887 -20.090 1.00 20.62 532 ILE A N 1
ATOM 3740 C CA . ILE A 1 532 ? 7.596 5.815 -19.610 1.00 18.83 532 ILE A CA 1
ATOM 3741 C C . ILE A 1 532 ? 7.043 6.528 -20.835 1.00 18.74 532 ILE A C 1
ATOM 3742 O O . ILE A 1 532 ? 7.805 7.120 -21.593 1.00 17.96 532 ILE A O 1
ATOM 3747 N N . VAL A 1 533 ? 5.732 6.466 -21.006 1.00 17.80 533 VAL A N 1
ATOM 3748 C CA . VAL A 1 533 ? 5.008 7.232 -22.055 1.00 17.13 533 VAL A CA 1
ATOM 3749 C C . VAL A 1 533 ? 4.470 8.498 -21.380 1.00 16.79 533 VAL A C 1
ATOM 3750 O O . VAL A 1 533 ? 3.499 8.418 -20.631 1.00 16.87 533 VAL A O 1
ATOM 3754 N N . GLY A 1 534 ? 5.166 9.606 -21.538 1.00 18.66 534 GLY A N 1
ATOM 3755 C CA . GLY A 1 534 ? 4.827 10.837 -20.822 1.00 18.50 534 GLY A CA 1
ATOM 3756 C C . GLY A 1 534 ? 3.799 11.644 -21.573 1.00 17.81 534 GLY A C 1
ATOM 3757 O O . GLY A 1 534 ? 3.486 11.324 -22.714 1.00 17.74 534 GLY A O 1
ATOM 3758 N N A LEU A 1 535 ? 3.272 12.674 -20.919 0.50 16.69 535 LEU A N 1
ATOM 3759 N N B LEU A 1 535 ? 3.306 12.701 -20.944 0.50 17.05 535 LEU A N 1
ATOM 3760 C CA A LEU A 1 535 ? 2.367 13.673 -21.549 0.50 17.55 535 LEU A CA 1
ATOM 3761 C CA B LEU A 1 535 ? 2.382 13.668 -21.590 0.50 18.21 535 LEU A CA 1
ATOM 3762 C C A LEU A 1 535 ? 3.138 14.968 -21.819 0.50 17.08 535 LEU A C 1
ATOM 3763 C C B LEU A 1 535 ? 3.146 14.935 -21.971 0.50 17.33 535 LEU A C 1
ATOM 3764 O O A LEU A 1 535 ? 2.491 16.022 -21.961 0.50 17.00 535 LEU A O 1
ATOM 3765 O O B LEU A 1 535 ? 2.509 15.897 -22.447 0.50 17.65 535 LEU A O 1
ATOM 3774 N N . ASP A 1 536 ? 4.472 14.907 -21.818 1.00 18.12 536 ASP A N 1
ATOM 3775 C CA . ASP A 1 536 ? 5.347 16.087 -22.087 1.00 18.04 536 ASP A CA 1
ATOM 3776 C C . ASP A 1 536 ? 5.078 16.661 -23.492 1.00 17.23 536 ASP A C 1
ATOM 3777 O O . ASP A 1 536 ? 5.153 17.887 -23.641 1.00 20.12 536 ASP A O 1
ATOM 3782 N N . ALA A 1 537 ? 4.676 15.865 -24.483 1.00 17.12 537 ALA A N 1
ATOM 3783 C CA . ALA A 1 537 ? 4.442 16.405 -25.846 1.00 18.13 537 ALA A CA 1
ATOM 3784 C C . ALA A 1 537 ? 3.237 17.352 -25.830 1.00 18.00 537 ALA A C 1
ATOM 3785 O O . ALA A 1 537 ? 3.204 18.296 -26.672 1.00 17.56 537 ALA A O 1
ATOM 3787 N N . CYS A 1 538 ? 2.288 17.124 -24.904 1.00 16.24 538 CYS A N 1
ATOM 3788 C CA . CYS A 1 538 ? 1.018 17.895 -24.815 1.00 16.14 538 CYS A CA 1
ATOM 3789 C C . CYS A 1 538 ? 1.321 19.380 -24.532 1.00 15.28 538 CYS A C 1
ATOM 3790 O O . CYS A 1 538 ? 0.493 20.233 -24.832 1.00 15.83 538 CYS A O 1
ATOM 3793 N N . VAL A 1 539 ? 2.457 19.653 -23.907 1.00 16.57 539 VAL A N 1
ATOM 3794 C CA . VAL A 1 539 ? 2.893 21.029 -23.553 1.00 17.85 539 VAL A CA 1
ATOM 3795 C C . VAL A 1 539 ? 3.108 21.889 -24.803 1.00 18.25 539 VAL A C 1
ATOM 3796 O O . VAL A 1 539 ? 3.101 23.128 -24.649 1.00 19.32 539 VAL A O 1
ATOM 3800 N N . THR A 1 540 ? 3.282 21.319 -25.992 1.00 17.64 540 THR A N 1
ATOM 3801 C CA . THR A 1 540 ? 3.395 22.116 -27.243 1.00 17.70 540 THR A CA 1
ATOM 3802 C C . THR A 1 540 ? 2.232 23.113 -27.346 1.00 17.72 540 THR A C 1
ATOM 3803 O O . THR A 1 540 ? 2.458 24.253 -27.798 1.00 18.69 540 THR A O 1
ATOM 3807 N N . CYS A 1 541 ? 1.023 22.714 -26.949 1.00 18.13 541 CYS A N 1
ATOM 3808 C CA . CYS A 1 541 ? -0.200 23.560 -26.968 1.00 18.07 541 CYS A CA 1
ATOM 3809 C C . CYS A 1 541 ? -0.638 23.957 -25.564 1.00 16.96 541 CYS A C 1
ATOM 3810 O O . CYS A 1 541 ? -1.127 25.075 -25.408 1.00 18.31 541 CYS A O 1
ATOM 3813 N N . HIS A 1 542 ? -0.462 23.073 -24.591 1.00 16.77 542 HIS A N 1
ATOM 3814 C CA . HIS A 1 542 ? -0.898 23.279 -23.191 1.00 16.22 542 HIS A CA 1
ATOM 3815 C C . HIS A 1 542 ? 0.196 24.051 -22.473 1.00 16.18 542 HIS A C 1
ATOM 3816 O O . HIS A 1 542 ? 0.879 23.475 -21.598 1.00 17.68 542 HIS A O 1
ATOM 3823 N N . THR A 1 543 ? 0.383 25.306 -22.880 1.00 16.73 543 THR A N 1
ATOM 3824 C CA . THR A 1 543 ? 1.582 26.116 -22.548 1.00 16.45 543 THR A CA 1
ATOM 3825 C C . THR A 1 543 ? 1.342 26.875 -21.254 1.00 16.76 543 THR A C 1
ATOM 3826 O O . THR A 1 543 ? 0.188 27.053 -20.863 1.00 16.66 543 THR A O 1
ATOM 3830 N N . PRO A 1 544 ? 2.404 27.401 -20.606 1.00 16.95 544 PRO A N 1
ATOM 3831 C CA . PRO A 1 544 ? 2.235 28.293 -19.457 1.00 17.36 544 PRO A CA 1
ATOM 3832 C C . PRO A 1 544 ? 1.389 29.541 -19.741 1.00 18.75 544 PRO A C 1
ATOM 3833 O O . PRO A 1 544 ? 0.861 30.102 -18.808 1.00 19.99 544 PRO A O 1
ATOM 3837 N N . ASP A 1 545 ? 1.257 29.924 -21.007 1.00 20.04 545 ASP A N 1
ATOM 3838 C CA . ASP A 1 545 ? 0.396 31.042 -21.467 1.00 19.86 545 ASP A CA 1
ATOM 3839 C C . ASP A 1 545 ? -1.029 30.550 -21.742 1.00 20.73 545 ASP A C 1
ATOM 3840 O O . ASP A 1 545 ? -1.885 31.364 -22.195 1.00 22.65 545 ASP A O 1
ATOM 3845 N N . GLY A 1 546 ? -1.296 29.268 -21.496 1.00 17.83 546 GLY A N 1
ATOM 3846 C CA . GLY A 1 546 ? -2.608 28.670 -21.805 1.00 19.26 546 GLY A CA 1
ATOM 3847 C C . GLY A 1 546 ? -2.714 28.190 -23.251 1.00 19.10 546 GLY A C 1
ATOM 3848 O O . GLY A 1 546 ? -1.669 28.003 -23.894 1.00 20.28 546 GLY A O 1
ATOM 3849 N N . THR A 1 547 ? -3.958 27.964 -23.691 1.00 21.40 547 THR A N 1
ATOM 3850 C CA . THR A 1 547 ? -4.367 27.486 -25.037 1.00 21.94 547 THR A CA 1
ATOM 3851 C C . THR A 1 547 ? -4.948 28.685 -25.799 1.00 23.84 547 THR A C 1
ATOM 3852 O O . THR A 1 547 ? -4.380 29.765 -25.642 1.00 25.74 547 THR A O 1
ATOM 3856 N N . TYR A 1 548 ? -6.029 28.547 -26.570 1.00 25.54 548 TYR A N 1
ATOM 3857 C CA . TYR A 1 548 ? -6.486 29.630 -27.494 1.00 29.29 548 TYR A CA 1
ATOM 3858 C C . TYR A 1 548 ? -7.000 30.832 -26.698 1.00 29.34 548 TYR A C 1
ATOM 3859 O O . TYR A 1 548 ? -6.854 31.960 -27.157 1.00 34.43 548 TYR A O 1
ATOM 3868 N N . SER A 1 549 ? -7.550 30.607 -25.512 1.00 28.43 549 SER A N 1
ATOM 3869 C CA . SER A 1 549 ? -8.066 31.685 -24.635 1.00 28.70 549 SER A CA 1
ATOM 3870 C C . SER A 1 549 ? -7.306 31.655 -23.302 1.00 29.20 549 SER A C 1
ATOM 3871 O O . SER A 1 549 ? -6.939 30.545 -22.831 1.00 28.20 549 SER A O 1
ATOM 3874 N N . PHE A 1 550 ? -7.092 32.829 -22.714 1.00 24.38 550 PHE A N 1
ATOM 3875 C CA . PHE A 1 550 ? -6.489 32.993 -21.367 1.00 24.22 550 PHE A CA 1
ATOM 3876 C C . PHE A 1 550 ? -7.418 32.539 -20.235 1.00 22.49 550 PHE A C 1
ATOM 3877 O O . PHE A 1 550 ? -6.966 32.534 -19.058 1.00 22.47 550 PHE A O 1
ATOM 3885 N N . ALA A 1 551 ? -8.675 32.199 -20.523 1.00 24.99 551 ALA A N 1
ATOM 3886 C CA . ALA A 1 551 ? -9.703 31.902 -19.500 1.00 25.10 551 ALA A CA 1
ATOM 3887 C C . ALA A 1 551 ? -9.776 30.400 -19.196 1.00 26.05 551 ALA A C 1
ATOM 3888 O O . ALA A 1 551 ? -10.552 30.038 -18.324 1.00 30.26 551 ALA A O 1
ATOM 3890 N N . ASN A 1 552 ? -9.020 29.540 -19.866 1.00 24.61 552 ASN A N 1
ATOM 3891 C CA . ASN A 1 552 ? -9.325 28.092 -19.815 1.00 25.14 552 ASN A CA 1
ATOM 3892 C C . ASN A 1 552 ? -8.356 27.267 -18.947 1.00 20.92 552 ASN A C 1
ATOM 3893 O O . ASN A 1 552 ? -8.557 26.041 -18.909 1.00 18.11 552 ASN A O 1
ATOM 3898 N N . ARG A 1 553 ? -7.417 27.882 -18.228 1.00 20.27 553 ARG A N 1
ATOM 3899 C CA . ARG A 1 553 ? -6.347 27.152 -17.479 1.00 20.37 553 ARG A CA 1
ATOM 3900 C C . ARG A 1 553 ? -5.725 26.084 -18.403 1.00 18.41 553 ARG A C 1
ATOM 3901 O O . ARG A 1 553 ? -5.639 24.901 -18.017 1.00 18.10 553 ARG A O 1
ATOM 3909 N N . GLY A 1 554 ? -5.333 26.490 -19.612 1.00 19.06 554 GLY A N 1
ATOM 3910 C CA . GLY A 1 554 ? -4.827 25.580 -20.661 1.00 18.57 554 GLY A CA 1
ATOM 3911 C C . GLY A 1 554 ? -3.475 24.954 -20.330 1.00 17.05 554 GLY A C 1
ATOM 3912 O O . GLY A 1 554 ? -3.137 23.951 -20.940 1.00 18.17 554 GLY A O 1
ATOM 3913 N N . ALA A 1 555 ? -2.676 25.542 -19.439 1.00 17.20 555 ALA A N 1
ATOM 3914 C CA . ALA A 1 555 ? -1.357 24.996 -19.047 1.00 15.58 555 ALA A CA 1
ATOM 3915 C C . ALA A 1 555 ? -1.552 23.543 -18.592 1.00 15.86 555 ALA A C 1
ATOM 3916 O O . ALA A 1 555 ? -2.484 23.253 -17.817 1.00 14.84 555 ALA A O 1
ATOM 3918 N N . LEU A 1 556 ? -0.680 22.641 -19.026 1.00 16.05 556 LEU A N 1
ATOM 3919 C CA . LEU A 1 556 ? -0.854 21.190 -18.756 1.00 16.71 556 LEU A CA 1
ATOM 3920 C C . LEU A 1 556 ? -0.969 20.922 -17.239 1.00 17.30 556 LEU A C 1
ATOM 3921 O O . LEU A 1 556 ? -1.696 20.006 -16.858 1.00 16.47 556 LEU A O 1
ATOM 3926 N N . GLU A 1 557 ? -0.197 21.652 -16.429 1.00 17.27 557 GLU A N 1
ATOM 3927 C CA . GLU A 1 557 ? -0.155 21.591 -14.943 1.00 18.48 557 GLU A CA 1
ATOM 3928 C C . GLU A 1 557 ? -1.540 21.852 -14.329 1.00 17.49 557 GLU A C 1
ATOM 3929 O O . GLU A 1 557 ? -1.721 21.535 -13.134 1.00 16.48 557 GLU A O 1
ATOM 3935 N N . LEU A 1 558 ? -2.450 22.468 -15.086 1.00 15.17 558 LEU A N 1
ATOM 3936 C CA . LEU A 1 558 ? -3.795 22.898 -14.618 1.00 15.59 558 LEU A CA 1
ATOM 3937 C C . LEU A 1 558 ? -4.893 22.125 -15.363 1.00 16.04 558 LEU A C 1
ATOM 3938 O O . LEU A 1 558 ? -5.895 21.786 -14.748 1.00 16.35 558 LEU A O 1
ATOM 3943 N N . LYS A 1 559 ? -4.719 21.867 -16.656 1.00 16.28 559 LYS A N 1
ATOM 3944 C CA . LYS A 1 559 ? -5.830 21.464 -17.563 1.00 16.09 559 LYS A CA 1
ATOM 3945 C C . LYS A 1 559 ? -6.365 20.075 -17.188 1.00 16.11 559 LYS A C 1
ATOM 3946 O O . LYS A 1 559 ? -7.586 19.915 -17.159 1.00 15.40 559 LYS A O 1
ATOM 3952 N N . LEU A 1 560 ? -5.498 19.094 -16.966 1.00 15.46 560 LEU A N 1
ATOM 3953 C CA . LEU A 1 560 ? -5.966 17.715 -16.714 1.00 16.60 560 LEU A CA 1
ATOM 3954 C C . LEU A 1 560 ? -6.698 17.708 -15.390 1.00 16.75 560 LEU A C 1
ATOM 3955 O O . LEU A 1 560 ? -7.767 17.070 -15.303 1.00 16.67 560 LEU A O 1
ATOM 3960 N N . MET A 1 561 ? -6.155 18.414 -14.410 1.00 14.86 561 MET A N 1
ATOM 3961 C CA . MET A 1 561 ? -6.764 18.443 -13.073 1.00 14.74 561 MET A CA 1
ATOM 3962 C C . MET A 1 561 ? -8.079 19.226 -13.122 1.00 15.87 561 MET A C 1
ATOM 3963 O O . MET A 1 561 ? -9.053 18.800 -12.464 1.00 16.39 561 MET A O 1
ATOM 3968 N N . LYS A 1 562 ? -8.133 20.307 -13.886 1.00 16.29 562 LYS A N 1
ATOM 3969 C CA . LYS A 1 562 ? -9.395 21.077 -14.070 1.00 17.76 562 LYS A CA 1
ATOM 3970 C C . LYS A 1 562 ? -10.461 20.191 -14.717 1.00 17.01 562 LYS A C 1
ATOM 3971 O O . LYS A 1 562 ? -11.589 20.123 -14.174 1.00 16.06 562 LYS A O 1
ATOM 3977 N N . LYS A 1 563 ? -10.125 19.533 -15.823 1.00 16.70 563 LYS A N 1
ATOM 3978 C CA . LYS A 1 563 ? -11.117 18.712 -16.563 1.00 18.54 563 LYS A CA 1
ATOM 3979 C C . LYS A 1 563 ? -11.675 17.615 -15.651 1.00 18.23 563 LYS A C 1
ATOM 3980 O O . LYS A 1 563 ? -12.893 17.391 -15.652 1.00 17.32 563 LYS A O 1
ATOM 3986 N N . HIS A 1 564 ? -10.812 16.952 -14.890 1.00 15.92 564 HIS A N 1
ATOM 3987 C CA . HIS A 1 564 ? -11.196 15.738 -14.132 1.00 18.11 564 HIS A CA 1
ATOM 3988 C C . HIS A 1 564 ? -11.852 16.108 -12.802 1.00 18.59 564 HIS A C 1
ATOM 3989 O O . HIS A 1 564 ? -12.659 15.308 -12.350 1.00 20.70 564 HIS A O 1
ATOM 3996 N N . VAL A 1 565 ? -11.543 17.259 -12.204 1.00 19.51 565 VAL A N 1
ATOM 3997 C CA . VAL A 1 565 ? -12.253 17.701 -10.961 1.00 19.43 565 VAL A CA 1
ATOM 3998 C C . VAL A 1 565 ? -13.672 18.133 -11.350 1.00 20.66 565 VAL A C 1
ATOM 3999 O O . VAL A 1 565 ? -14.567 18.027 -10.511 1.00 21.46 565 VAL A O 1
ATOM 4003 N N . GLU A 1 566 ? -13.859 18.640 -12.576 1.00 22.59 566 GLU A N 1
ATOM 4004 C CA . GLU A 1 566 ? -15.167 19.129 -13.066 1.00 24.85 566 GLU A CA 1
ATOM 4005 C C . GLU A 1 566 ? -16.023 17.965 -13.577 1.00 26.82 566 GLU A C 1
ATOM 4006 O O . GLU A 1 566 ? -17.242 18.005 -13.328 1.00 24.74 566 GLU A O 1
ATOM 4012 N N . ASP A 1 567 ? -15.423 16.982 -14.263 1.00 24.45 567 ASP A N 1
ATOM 4013 C CA . ASP A 1 567 ? -16.196 16.001 -15.072 1.00 27.99 567 ASP A CA 1
ATOM 4014 C C . ASP A 1 567 ? -15.984 14.556 -14.618 1.00 25.72 567 ASP A C 1
ATOM 4015 O O . ASP A 1 567 ? -16.776 13.707 -15.055 1.00 27.67 567 ASP A O 1
ATOM 4020 N N . ALA A 1 568 ? -14.981 14.259 -13.782 1.00 25.98 568 ALA A N 1
ATOM 4021 C CA . ALA A 1 568 ? -14.651 12.887 -13.310 1.00 24.85 568 ALA A CA 1
ATOM 4022 C C . ALA A 1 568 ? -14.621 12.830 -11.779 1.00 25.23 568 ALA A C 1
ATOM 4023 O O . ALA A 1 568 ? -13.984 11.910 -11.230 1.00 26.12 568 ALA A O 1
ATOM 4025 N N . TYR A 1 569 ? -15.273 13.759 -11.091 1.00 26.06 569 TYR A N 1
ATOM 4026 C CA . TYR A 1 569 ? -15.202 13.811 -9.601 1.00 28.10 569 TYR A CA 1
ATOM 4027 C C . TYR A 1 569 ? -15.848 12.567 -8.968 1.00 27.81 569 TYR A C 1
ATOM 4028 O O . TYR A 1 569 ? -15.340 12.083 -7.924 1.00 25.32 569 TYR A O 1
ATOM 4037 N N . GLY A 1 570 ? -16.914 12.056 -9.587 1.00 30.54 570 GLY A N 1
ATOM 4038 C CA . GLY A 1 570 ? -17.586 10.812 -9.174 1.00 30.89 570 GLY A CA 1
ATOM 4039 C C . GLY A 1 570 ? -16.653 9.611 -9.164 1.00 33.47 570 GLY A C 1
ATOM 4040 O O . GLY A 1 570 ? -16.913 8.696 -8.377 1.00 37.46 570 GLY A O 1
ATOM 4041 N N . LEU A 1 571 ? -15.621 9.577 -10.018 1.00 28.90 571 LEU A N 1
ATOM 4042 C CA . LEU A 1 571 ? -14.636 8.463 -10.026 1.00 29.63 571 LEU A CA 1
ATOM 4043 C C . LEU A 1 571 ? -13.418 8.828 -9.182 1.00 27.74 571 LEU A C 1
ATOM 4044 O O . LEU A 1 571 ? -12.831 7.928 -8.588 1.00 32.68 571 LEU A O 1
ATOM 4049 N N . ILE A 1 572 ? -12.950 10.070 -9.278 1.00 27.46 572 ILE A N 1
ATOM 4050 C CA . ILE A 1 572 ? -11.580 10.433 -8.802 1.00 26.51 572 ILE A CA 1
ATOM 4051 C C . ILE A 1 572 ? -11.689 11.213 -7.492 1.00 27.17 572 ILE A C 1
ATOM 4052 O O . ILE A 1 572 ? -10.995 10.881 -6.538 1.00 26.67 572 ILE A O 1
ATOM 4057 N N . GLY A 1 573 ? -12.524 12.240 -7.464 1.00 29.51 573 GLY A N 1
ATOM 4058 C CA . GLY A 1 573 ? -12.560 13.158 -6.327 1.00 28.83 573 GLY A CA 1
ATOM 4059 C C . GLY A 1 573 ? -11.182 13.728 -6.071 1.00 27.79 573 GLY A C 1
ATOM 4060 O O . GLY A 1 573 ? -10.556 14.269 -7.030 1.00 33.85 573 GLY A O 1
ATOM 4061 N N . GLY A 1 574 ? -10.726 13.617 -4.825 1.00 24.87 574 GLY A N 1
ATOM 4062 C CA . GLY A 1 574 ? -9.395 14.083 -4.397 1.00 23.60 574 GLY A CA 1
ATOM 4063 C C . GLY A 1 574 ? -8.350 12.994 -4.517 1.00 21.96 574 GLY A C 1
ATOM 4064 O O . GLY A 1 574 ? -7.322 13.102 -3.873 1.00 23.17 574 GLY A O 1
ATOM 4065 N N . ASN A 1 575 ? -8.606 11.926 -5.260 1.00 19.70 575 ASN A N 1
ATOM 4066 C CA . ASN A 1 575 ? -7.649 10.798 -5.350 1.00 20.18 575 ASN A CA 1
ATOM 4067 C C . ASN A 1 575 ? -6.540 11.128 -6.366 1.00 18.20 575 ASN A C 1
ATOM 4068 O O . ASN A 1 575 ? -6.635 10.704 -7.544 1.00 16.34 575 ASN A O 1
ATOM 4073 N N . CYS A 1 576 ? -5.503 11.851 -5.935 1.00 17.24 576 CYS A N 1
ATOM 4074 C CA . CYS A 1 576 ? -4.335 12.207 -6.785 1.00 16.65 576 CYS A CA 1
ATOM 4075 C C . CYS A 1 576 ? -3.710 10.949 -7.414 1.00 15.76 576 CYS A C 1
ATOM 4076 O O . CYS A 1 576 ? -3.258 11.008 -8.580 1.00 15.90 576 CYS A O 1
ATOM 4079 N N . ALA A 1 577 ? -3.705 9.830 -6.711 1.00 16.24 577 ALA A N 1
ATOM 4080 C CA . ALA A 1 577 ? -3.092 8.565 -7.184 1.00 17.94 577 ALA A CA 1
ATOM 4081 C C . ALA A 1 577 ? -3.793 8.037 -8.438 1.00 16.71 577 ALA A C 1
ATOM 4082 O O . ALA A 1 577 ? -3.181 7.176 -9.087 1.00 18.10 577 ALA A O 1
ATOM 4084 N N . SER A 1 578 ? -4.985 8.520 -8.811 1.00 17.62 578 SER A N 1
ATOM 4085 C CA . SER A 1 578 ? -5.651 8.113 -10.082 1.00 17.32 578 SER A CA 1
ATOM 4086 C C . SER A 1 578 ? -4.781 8.480 -11.284 1.00 17.39 578 SER A C 1
ATOM 4087 O O . SER A 1 578 ? -4.862 7.784 -12.312 1.00 16.68 578 SER A O 1
ATOM 4090 N N . CYS A 1 579 ? -3.971 9.540 -11.189 1.00 17.60 579 CYS A N 1
ATOM 4091 C CA . CYS A 1 579 ? -3.031 9.914 -12.274 1.00 15.62 579 CYS A CA 1
ATOM 4092 C C . CYS A 1 579 ? -1.560 9.874 -11.815 1.00 16.67 579 CYS A C 1
ATOM 4093 O O . CYS A 1 579 ? -0.717 9.624 -12.653 1.00 15.65 579 CYS A O 1
ATOM 4096 N N . HIS A 1 580 ? -1.250 10.172 -10.543 1.00 16.71 580 HIS A N 1
ATOM 4097 C CA . HIS A 1 580 ? 0.129 10.455 -10.083 1.00 16.53 580 HIS A CA 1
ATOM 4098 C C . HIS A 1 580 ? 0.745 9.208 -9.450 1.00 17.54 580 HIS A C 1
ATOM 4099 O O . HIS A 1 580 ? 0.071 8.579 -8.604 1.00 18.03 580 HIS A O 1
ATOM 4106 N N . SER A 1 581 ? 2.000 8.882 -9.764 1.00 17.70 581 SER A N 1
ATOM 4107 C CA . SER A 1 581 ? 2.797 7.958 -8.908 1.00 18.66 581 SER A CA 1
ATOM 4108 C C . SER A 1 581 ? 3.480 8.768 -7.811 1.00 19.74 581 SER A C 1
ATOM 4109 O O . SER A 1 581 ? 3.782 8.234 -6.735 1.00 21.95 581 SER A O 1
ATOM 4112 N N A ASP A 1 582 ? 3.709 10.051 -8.095 0.50 20.42 582 ASP A N 1
ATOM 4113 N N B ASP A 1 582 ? 3.728 10.051 -8.052 0.50 19.24 582 ASP A N 1
ATOM 4114 C CA A ASP A 1 582 ? 4.572 10.957 -7.301 0.50 20.61 582 ASP A CA 1
ATOM 4115 C CA B ASP A 1 582 ? 4.362 10.939 -7.050 0.50 18.68 582 ASP A CA 1
ATOM 4116 C C A ASP A 1 582 ? 4.088 12.383 -7.541 0.50 18.83 582 ASP A C 1
ATOM 4117 C C B ASP A 1 582 ? 4.094 12.365 -7.514 0.50 17.73 582 ASP A C 1
ATOM 4118 O O A ASP A 1 582 ? 3.314 12.575 -8.490 0.50 18.39 582 ASP A O 1
ATOM 4119 O O B ASP A 1 582 ? 3.463 12.527 -8.571 0.50 17.25 582 ASP A O 1
ATOM 4128 N N . PHE A 1 583 ? 4.578 13.350 -6.767 1.00 17.74 583 PHE A N 1
ATOM 4129 C CA . PHE A 1 583 ? 4.570 14.768 -7.186 1.00 17.09 583 PHE A CA 1
ATOM 4130 C C . PHE A 1 583 ? 6.020 15.165 -7.434 1.00 18.09 583 PHE A C 1
ATOM 4131 O O . PHE A 1 583 ? 6.843 14.897 -6.583 1.00 17.11 583 PHE A O 1
ATOM 4139 N N . ASN A 1 584 ? 6.298 15.729 -8.600 1.00 16.77 584 ASN A N 1
ATOM 4140 C CA . ASN A 1 584 ? 7.650 16.248 -8.879 1.00 17.66 584 ASN A CA 1
ATOM 4141 C C . ASN A 1 584 ? 7.681 17.697 -8.402 1.00 16.37 584 ASN A C 1
ATOM 4142 O O . ASN A 1 584 ? 7.417 18.617 -9.221 1.00 17.23 584 ASN A O 1
ATOM 4147 N N . LEU A 1 585 ? 7.880 17.889 -7.108 1.00 15.86 585 LEU A N 1
ATOM 4148 C CA . LEU A 1 585 ? 7.893 19.248 -6.510 1.00 17.26 585 LEU A CA 1
ATOM 4149 C C . LEU A 1 585 ? 9.156 19.993 -6.970 1.00 17.92 585 LEU A C 1
ATOM 4150 O O . LEU A 1 585 ? 9.083 21.241 -7.107 1.00 17.77 585 LEU A O 1
ATOM 4155 N N . GLU A 1 586 ? 10.235 19.270 -7.274 1.00 18.47 586 GLU A N 1
ATOM 4156 C CA . GLU A 1 586 ? 11.475 19.896 -7.836 1.00 20.86 586 GLU A CA 1
ATOM 4157 C C . GLU A 1 586 ? 11.180 20.601 -9.168 1.00 19.31 586 GLU A C 1
ATOM 4158 O O . GLU A 1 586 ? 11.821 21.657 -9.456 1.00 20.31 586 GLU A O 1
ATOM 4164 N N . SER A 1 587 ? 10.210 20.126 -9.955 1.00 18.60 587 SER A N 1
ATOM 4165 C CA . SER A 1 587 ? 9.881 20.722 -11.281 1.00 18.17 587 SER A CA 1
ATOM 4166 C C . SER A 1 587 ? 9.469 22.192 -11.126 1.00 17.98 587 SER A C 1
ATOM 4167 O O . SER A 1 587 ? 9.593 22.950 -12.092 1.00 19.13 587 SER A O 1
ATOM 4170 N N . PHE A 1 588 ? 8.955 22.608 -9.973 1.00 17.39 588 PHE A N 1
ATOM 4171 C CA . PHE A 1 588 ? 8.494 24.004 -9.802 1.00 17.39 588 PHE A CA 1
ATOM 4172 C C . PHE A 1 588 ? 9.683 24.970 -9.975 1.00 20.02 588 PHE A C 1
ATOM 4173 O O . PHE A 1 588 ? 9.444 26.111 -10.387 1.00 21.19 588 PHE A O 1
ATOM 4181 N N . LYS A 1 589 ? 10.900 24.535 -9.664 1.00 21.12 589 LYS A N 1
ATOM 4182 C CA . LYS A 1 589 ? 12.132 25.359 -9.805 1.00 22.70 589 LYS A CA 1
ATOM 4183 C C . LYS A 1 589 ? 12.415 25.635 -11.283 1.00 23.82 589 LYS A C 1
ATOM 4184 O O . LYS A 1 589 ? 13.186 26.591 -11.537 1.00 22.41 589 LYS A O 1
ATOM 4190 N N . LYS A 1 590 ? 11.888 24.831 -12.222 1.00 22.04 590 LYS A N 1
ATOM 4191 C CA . LYS A 1 590 ? 12.062 25.114 -13.676 1.00 23.13 590 LYS A CA 1
ATOM 4192 C C . LYS A 1 590 ? 10.864 25.871 -14.255 1.00 21.50 590 LYS A C 1
ATOM 4193 O O . LYS A 1 590 ? 10.895 26.170 -15.459 1.00 23.90 590 LYS A O 1
ATOM 4199 N N . LYS A 1 591 ? 9.837 26.181 -13.461 1.00 19.38 591 LYS A N 1
ATOM 4200 C CA . LYS A 1 591 ? 8.609 26.827 -13.998 1.00 19.43 591 LYS A CA 1
ATOM 4201 C C . LYS A 1 591 ? 8.708 28.338 -13.843 1.00 20.13 591 LYS A C 1
ATOM 4202 O O . LYS A 1 591 ? 9.473 28.816 -12.999 1.00 21.54 591 LYS A O 1
ATOM 4208 N N . GLY A 1 592 ? 7.961 29.035 -14.674 1.00 20.89 592 GLY A N 1
ATOM 4209 C CA . GLY A 1 592 ? 7.730 30.480 -14.556 1.00 21.39 592 GLY A CA 1
ATOM 4210 C C . GLY A 1 592 ? 6.312 30.762 -14.107 1.00 21.34 592 GLY A C 1
ATOM 4211 O O . GLY A 1 592 ? 5.764 30.020 -13.257 1.00 23.08 592 GLY A O 1
ATOM 4212 N N . ALA A 1 593 ? 5.743 31.832 -14.637 1.00 19.62 593 ALA A N 1
ATOM 4213 C CA . ALA A 1 593 ? 4.337 32.201 -14.449 1.00 21.29 593 ALA A CA 1
ATOM 4214 C C . ALA A 1 593 ? 3.468 31.145 -15.129 1.00 22.26 593 ALA A C 1
ATOM 4215 O O . ALA A 1 593 ? 3.901 30.549 -16.144 1.00 21.07 593 ALA A O 1
ATOM 4217 N N . LEU A 1 594 ? 2.275 30.922 -14.580 1.00 19.33 594 LEU A N 1
ATOM 4218 C CA . LEU A 1 594 ? 1.244 30.083 -15.220 1.00 19.44 594 LEU A CA 1
ATOM 4219 C C . LEU A 1 594 ? -0.024 30.919 -15.356 1.00 18.27 594 LEU A C 1
ATOM 4220 O O . LEU A 1 594 ? -0.475 31.504 -14.374 1.00 17.77 594 LEU A O 1
ATOM 4225 N N . ASN A 1 595 ? -0.558 30.941 -16.565 1.00 18.93 595 ASN A N 1
ATOM 4226 C CA . ASN A 1 595 ? -1.813 31.635 -16.906 1.00 18.67 595 ASN A CA 1
ATOM 4227 C C . ASN A 1 595 ? -2.928 31.023 -16.056 1.00 21.19 595 ASN A C 1
ATOM 4228 O O . ASN A 1 595 ? -3.030 29.773 -16.030 1.00 20.47 595 ASN A O 1
ATOM 4233 N N . THR A 1 596 ? -3.716 31.855 -15.362 1.00 19.41 596 THR A N 1
ATOM 4234 C CA . THR A 1 596 ? -4.797 31.390 -14.465 1.00 19.05 596 THR A CA 1
ATOM 4235 C C . THR A 1 596 ? -6.139 32.063 -14.765 1.00 20.06 596 THR A C 1
ATOM 4236 O O . THR A 1 596 ? -7.140 31.598 -14.215 1.00 20.48 596 THR A O 1
ATOM 4240 N N . ALA A 1 597 ? -6.186 33.147 -15.536 1.00 20.76 597 ALA A N 1
ATOM 4241 C CA . ALA A 1 597 ? -7.454 33.862 -15.802 1.00 21.70 597 ALA A CA 1
ATOM 4242 C C . ALA A 1 597 ? -7.256 34.822 -16.964 1.00 21.92 597 ALA A C 1
ATOM 4243 O O . ALA A 1 597 ? -6.105 35.043 -17.379 1.00 18.88 597 ALA A O 1
ATOM 4245 N N . ALA A 1 598 ? -8.366 35.377 -17.446 1.00 25.17 598 ALA A N 1
ATOM 4246 C CA . ALA A 1 598 ? -8.396 36.444 -18.466 1.00 26.19 598 ALA A CA 1
ATOM 4247 C C . ALA A 1 598 ? -8.865 37.722 -17.771 1.00 27.46 598 ALA A C 1
ATOM 4248 O O . ALA A 1 598 ? -9.740 37.623 -16.926 1.00 27.45 598 ALA A O 1
ATOM 4250 N N . ALA A 1 599 ? -8.267 38.860 -18.081 1.00 30.27 599 ALA A N 1
ATOM 4251 C CA . ALA A 1 599 ? -8.747 40.183 -17.625 1.00 35.13 599 ALA A CA 1
ATOM 4252 C C . ALA A 1 599 ? -10.006 40.540 -18.421 1.00 39.29 599 ALA A C 1
ATOM 4253 O O . ALA A 1 599 ? -10.330 39.812 -19.383 1.00 39.27 599 ALA A O 1
ATOM 4255 N N . ALA A 1 600 ? -10.685 41.616 -18.018 1.00 43.17 600 ALA A N 1
ATOM 4256 C CA . ALA A 1 600 ? -11.896 42.172 -18.674 1.00 43.56 600 ALA A CA 1
ATOM 4257 C C . ALA A 1 600 ? -11.656 42.358 -20.177 1.00 40.29 600 ALA A C 1
ATOM 4258 O O . ALA A 1 600 ? -12.566 42.028 -20.954 1.00 44.43 600 ALA A O 1
ATOM 4260 N N . ASP A 1 601 ? -10.463 42.831 -20.558 1.00 40.39 601 ASP A N 1
ATOM 4261 C CA . ASP A 1 601 ? -10.052 43.116 -21.959 1.00 42.95 601 ASP A CA 1
ATOM 4262 C C . ASP A 1 601 ? -9.517 41.842 -22.651 1.00 44.85 601 ASP A C 1
ATOM 4263 O O . ASP A 1 601 ? -8.917 41.973 -23.727 1.00 41.03 601 ASP A O 1
ATOM 4268 N N . LYS A 1 602 ? -9.694 40.649 -22.073 1.00 42.63 602 LYS A N 1
ATOM 4269 C CA . LYS A 1 602 ? -9.349 39.356 -22.730 1.00 44.73 602 LYS A CA 1
ATOM 4270 C C . LYS A 1 602 ? -7.840 39.072 -22.706 1.00 38.62 602 LYS A C 1
ATOM 4271 O O . LYS A 1 602 ? -7.474 37.969 -23.131 1.00 41.28 602 LYS A O 1
ATOM 4277 N N . THR A 1 603 ? -6.992 39.972 -22.207 1.00 35.60 603 THR A N 1
ATOM 4278 C CA . THR A 1 603 ? -5.540 39.682 -22.025 1.00 35.08 603 THR A CA 1
ATOM 4279 C C . THR A 1 603 ? -5.334 38.749 -20.818 1.00 30.58 603 THR A C 1
ATOM 4280 O O . THR A 1 603 ? -6.307 38.484 -20.058 1.00 30.85 603 THR A O 1
ATOM 4284 N N . GLY A 1 604 ? -4.115 38.238 -20.675 1.00 29.02 604 GLY A N 1
ATOM 4285 C CA . GLY A 1 604 ? -3.808 37.107 -19.783 1.00 26.08 604 GLY A CA 1
ATOM 4286 C C . GLY A 1 604 ? -3.444 37.581 -18.387 1.00 25.42 604 GLY A C 1
ATOM 4287 O O . GLY A 1 604 ? -2.678 38.585 -18.258 1.00 22.53 604 GLY A O 1
ATOM 4288 N N . LEU A 1 605 ? -3.966 36.886 -17.376 1.00 23.21 605 LEU A N 1
ATOM 4289 C CA . LEU A 1 605 ? -3.574 37.059 -15.961 1.00 22.80 605 LEU A CA 1
ATOM 4290 C C . LEU A 1 605 ? -2.895 35.767 -15.517 1.00 22.87 605 LEU A C 1
ATOM 4291 O O . LEU A 1 605 ? -3.232 34.692 -16.072 1.00 21.35 605 LEU A O 1
ATOM 4296 N N . TYR A 1 606 ? -1.922 35.890 -14.622 1.00 20.28 606 TYR A N 1
ATOM 4297 C CA . TYR A 1 606 ? -0.942 34.821 -14.349 1.00 21.96 606 TYR A CA 1
ATOM 4298 C C . TYR A 1 606 ? -0.747 34.719 -12.846 1.00 21.89 606 TYR A C 1
ATOM 4299 O O . TYR A 1 606 ? -0.884 35.711 -12.116 1.00 22.05 606 TYR A O 1
ATOM 4308 N N . SER A 1 607 ? -0.425 33.521 -12.398 1.00 20.43 607 SER A N 1
ATOM 4309 C CA . SER A 1 607 ? -0.076 33.275 -10.988 1.00 19.33 607 SER A CA 1
ATOM 4310 C C . SER A 1 607 ? 1.322 32.680 -10.935 1.00 18.95 607 SER A C 1
ATOM 4311 O O . SER A 1 607 ? 1.811 32.142 -11.952 1.00 19.45 607 SER A O 1
ATOM 4314 N N . THR A 1 608 ? 1.955 32.808 -9.774 1.00 18.37 608 THR A N 1
ATOM 4315 C CA . THR A 1 608 ? 3.165 32.050 -9.416 1.00 17.72 608 THR A CA 1
ATOM 4316 C C . THR A 1 608 ? 2.776 30.575 -9.472 1.00 18.45 608 THR A C 1
ATOM 4317 O O . THR A 1 608 ? 1.581 30.246 -9.333 1.00 16.98 608 THR A O 1
ATOM 4321 N N . PRO A 1 609 ? 3.733 29.676 -9.799 1.00 17.33 609 PRO A N 1
ATOM 4322 C CA . PRO A 1 609 ? 3.364 28.340 -10.292 1.00 17.55 609 PRO A CA 1
ATOM 4323 C C . PRO A 1 609 ? 2.738 27.375 -9.271 1.00 18.62 609 PRO A C 1
ATOM 4324 O O . PRO A 1 609 ? 1.884 26.562 -9.679 1.00 18.50 609 PRO A O 1
ATOM 4328 N N . ILE A 1 610 ? 3.185 27.391 -8.009 1.00 16.90 610 ILE A N 1
ATOM 4329 C CA . ILE A 1 610 ? 2.597 26.483 -6.983 1.00 17.56 610 ILE A CA 1
ATOM 4330 C C . ILE A 1 610 ? 1.160 26.943 -6.728 1.00 16.23 610 ILE A C 1
ATOM 4331 O O . ILE A 1 610 ? 0.248 26.120 -6.782 1.00 15.65 610 ILE A O 1
ATOM 4336 N N . THR A 1 611 ? 0.958 28.252 -6.554 1.00 14.54 611 THR A N 1
ATOM 4337 C CA . THR A 1 611 ? -0.380 28.842 -6.348 1.00 15.07 611 THR A CA 1
ATOM 4338 C C . THR A 1 611 ? -1.289 28.509 -7.537 1.00 16.74 611 THR A C 1
ATOM 4339 O O . THR A 1 611 ? -2.441 28.098 -7.320 1.00 17.49 611 THR A O 1
ATOM 4343 N N . ALA A 1 612 ? -0.812 28.653 -8.774 1.00 15.96 612 ALA A N 1
ATOM 4344 C CA . ALA A 1 612 ? -1.617 28.326 -9.957 1.00 16.27 612 ALA A CA 1
ATOM 4345 C C . ALA A 1 612 ? -2.049 26.853 -9.866 1.00 15.92 612 ALA A C 1
ATOM 4346 O O . ALA A 1 612 ? -3.242 26.535 -10.095 1.00 17.03 612 ALA A O 1
ATOM 4348 N N . THR A 1 613 ? -1.131 25.967 -9.515 1.00 15.27 613 THR A N 1
ATOM 4349 C CA . THR A 1 613 ? -1.392 24.507 -9.567 1.00 14.82 613 THR A CA 1
ATOM 4350 C C . THR A 1 613 ? -2.463 24.158 -8.518 1.00 15.90 613 THR A C 1
ATOM 4351 O O . THR A 1 613 ? -3.408 23.388 -8.821 1.00 17.68 613 THR A O 1
ATOM 4355 N N . CYS A 1 614 ? -2.313 24.650 -7.294 1.00 16.46 614 CYS A N 1
ATOM 4356 C CA . CYS A 1 614 ? -3.263 24.342 -6.201 1.00 16.33 614 CYS A CA 1
ATOM 4357 C C . CYS A 1 614 ? -4.619 25.013 -6.478 1.00 16.94 614 CYS A C 1
ATOM 4358 O O . CYS A 1 614 ? -5.669 24.422 -6.115 1.00 18.06 614 CYS A O 1
ATOM 4361 N N . THR A 1 615 ? -4.663 26.212 -7.064 1.00 14.81 615 THR A N 1
ATOM 4362 C CA . THR A 1 615 ? -5.926 26.975 -7.174 1.00 15.66 615 THR A CA 1
ATOM 4363 C C . THR A 1 615 ? -6.811 26.457 -8.317 1.00 16.66 615 THR A C 1
ATOM 4364 O O . THR A 1 615 ? -7.979 26.917 -8.406 1.00 18.77 615 THR A O 1
ATOM 4368 N N . THR A 1 616 ? -6.365 25.467 -9.106 1.00 17.00 616 THR A N 1
ATOM 4369 C CA . THR A 1 616 ? -7.237 24.812 -10.116 1.00 17.29 616 THR A CA 1
ATOM 4370 C C . THR A 1 616 ? -8.486 24.277 -9.408 1.00 18.95 616 THR A C 1
ATOM 4371 O O . THR A 1 616 ? -9.613 24.451 -9.926 1.00 20.82 616 THR A O 1
ATOM 4375 N N . CYS A 1 617 ? -8.303 23.646 -8.255 1.00 18.71 617 CYS A N 1
ATOM 4376 C CA . CYS A 1 617 ? -9.420 23.111 -7.442 1.00 18.94 617 CYS A CA 1
ATOM 4377 C C . CYS A 1 617 ? -9.733 24.092 -6.298 1.00 19.38 617 CYS A C 1
ATOM 4378 O O . CYS A 1 617 ? -10.902 24.295 -5.959 1.00 21.00 617 CYS A O 1
ATOM 4381 N N . HIS A 1 618 ? -8.725 24.713 -5.709 1.00 16.92 618 HIS A N 1
ATOM 4382 C CA . HIS A 1 618 ? -8.879 25.515 -4.478 1.00 16.18 618 HIS A CA 1
ATOM 4383 C C . HIS A 1 618 ? -9.013 26.975 -4.904 1.00 17.75 618 HIS A C 1
ATOM 4384 O O . HIS A 1 618 ? -8.090 27.753 -4.670 1.00 16.34 618 HIS A O 1
ATOM 4391 N N . THR A 1 619 ? -10.136 27.310 -5.525 1.00 18.08 619 THR A N 1
ATOM 4392 C CA . THR A 1 619 ? -10.359 28.636 -6.147 1.00 18.99 619 THR A CA 1
ATOM 4393 C C . THR A 1 619 ? -10.232 29.736 -5.097 1.00 19.79 619 THR A C 1
ATOM 4394 O O . THR A 1 619 ? -10.895 29.650 -4.049 1.00 18.81 619 THR A O 1
ATOM 4398 N N . VAL A 1 620 ? -9.408 30.742 -5.361 1.00 19.37 620 VAL A N 1
ATOM 4399 C CA . VAL A 1 620 ? -9.245 31.865 -4.386 1.00 19.17 620 VAL A CA 1
ATOM 4400 C C . VAL A 1 620 ? -10.593 32.593 -4.266 1.00 18.31 620 VAL A C 1
ATOM 4401 O O . VAL A 1 620 ? -11.258 32.837 -5.307 1.00 16.77 620 VAL A O 1
ATOM 4405 N N . GLY A 1 621 ? -10.994 32.880 -3.037 1.00 16.94 621 GLY A N 1
ATOM 4406 C CA . GLY A 1 621 ? -12.248 33.594 -2.729 1.00 19.67 621 GLY A CA 1
ATOM 4407 C C . GLY A 1 621 ? -13.451 32.671 -2.661 1.00 21.92 621 GLY A C 1
ATOM 4408 O O . GLY A 1 621 ? -14.592 33.168 -2.496 1.00 21.00 621 GLY A O 1
ATOM 4409 N N . SER A 1 622 ? -13.219 31.364 -2.771 1.00 20.43 622 SER A N 1
ATOM 4410 C CA . SER A 1 622 ? -14.279 30.331 -2.772 1.00 20.20 622 SER A CA 1
ATOM 4411 C C . SER A 1 622 ? -14.269 29.588 -1.432 1.00 19.82 622 SER A C 1
ATOM 4412 O O . SER A 1 622 ? -13.313 29.749 -0.626 1.00 17.78 622 SER A O 1
ATOM 4415 N N . GLN A 1 623 ? -15.249 28.712 -1.229 1.00 17.84 623 GLN A N 1
ATOM 4416 C CA . GLN A 1 623 ? -15.352 27.930 0.033 1.00 17.71 623 GLN A CA 1
ATOM 4417 C C . GLN A 1 623 ? -14.233 26.876 0.065 1.00 16.72 623 GLN A C 1
ATOM 4418 O O . GLN A 1 623 ? -14.080 26.237 1.098 1.00 18.05 623 GLN A O 1
ATOM 4424 N N . TYR A 1 624 ? -13.538 26.674 -1.060 1.00 16.62 624 TYR A N 1
ATOM 4425 C CA . TYR A 1 624 ? -12.477 25.643 -1.231 1.00 17.50 624 TYR A CA 1
ATOM 4426 C C . TYR A 1 624 ? -11.100 26.230 -0.934 1.00 18.03 624 TYR A C 1
ATOM 4427 O O . TYR A 1 624 ? -10.100 25.495 -1.126 1.00 18.29 624 TYR A O 1
ATOM 4436 N N . MET A 1 625 ? -10.996 27.487 -0.497 1.00 18.13 625 MET A N 1
ATOM 4437 C CA . MET A 1 625 ? -9.634 28.025 -0.231 1.00 18.17 625 MET A CA 1
ATOM 4438 C C . MET A 1 625 ? -9.615 28.944 0.996 1.00 18.34 625 MET A C 1
ATOM 4439 O O . MET A 1 625 ? -10.092 30.122 0.912 1.00 21.19 625 MET A O 1
ATOM 4444 N N A VAL A 1 626 ? -9.081 28.451 2.109 0.50 20.51 626 VAL A N 1
ATOM 4445 N N B VAL A 1 626 ? -9.022 28.442 2.084 0.50 19.42 626 VAL A N 1
ATOM 4446 C CA A VAL A 1 626 ? -8.970 29.229 3.377 0.50 21.45 626 VAL A CA 1
ATOM 4447 C CA B VAL A 1 626 ? -8.921 29.126 3.410 0.50 19.66 626 VAL A CA 1
ATOM 4448 C C A VAL A 1 626 ? -8.055 30.439 3.149 0.50 19.96 626 VAL A C 1
ATOM 4449 C C B VAL A 1 626 ? -7.944 30.310 3.335 0.50 19.12 626 VAL A C 1
ATOM 4450 O O A VAL A 1 626 ? -8.414 31.552 3.558 0.50 20.40 626 VAL A O 1
ATOM 4451 O O B VAL A 1 626 ? -8.107 31.233 4.127 0.50 19.49 626 VAL A O 1
ATOM 4458 N N . HIS A 1 627 ? -6.917 30.264 2.488 1.00 18.63 627 HIS A N 1
ATOM 4459 C CA . HIS A 1 627 ? -5.983 31.407 2.316 1.00 18.09 627 HIS A CA 1
ATOM 4460 C C . HIS A 1 627 ? -6.663 32.503 1.501 1.00 19.21 627 HIS A C 1
ATOM 4461 O O . HIS A 1 627 ? -7.009 32.283 0.318 1.00 20.69 627 HIS A O 1
ATOM 4468 N N . THR A 1 628 ? -6.752 33.714 2.037 1.00 20.17 628 THR A N 1
ATOM 4469 C CA . THR A 1 628 ? -7.181 34.869 1.223 1.00 20.05 628 THR A CA 1
ATOM 4470 C C . THR A 1 628 ? -6.099 35.217 0.207 1.00 20.21 628 THR A C 1
ATOM 4471 O O . THR A 1 628 ? -4.921 34.823 0.399 1.00 19.72 628 THR A O 1
ATOM 4475 N N . LYS A 1 629 ? -6.463 35.977 -0.816 1.00 20.54 629 LYS A N 1
ATOM 4476 C CA . LYS A 1 629 ? -5.482 36.552 -1.768 1.00 22.71 629 LYS A CA 1
ATOM 4477 C C . LYS A 1 629 ? -4.354 37.263 -0.990 1.00 22.91 629 LYS A C 1
ATOM 4478 O O . LYS A 1 629 ? -3.170 37.039 -1.307 1.00 21.54 629 LYS A O 1
ATOM 4484 N N . GLU A 1 630 ? -4.686 38.090 0.005 1.00 22.47 630 GLU A N 1
ATOM 4485 C CA . GLU A 1 630 ? -3.665 38.864 0.768 1.00 23.75 630 GLU A CA 1
ATOM 4486 C C . GLU A 1 630 ? -2.707 37.885 1.450 1.00 20.70 630 GLU A C 1
ATOM 4487 O O . GLU A 1 630 ? -1.501 38.127 1.439 1.00 22.75 630 GLU A O 1
ATOM 4493 N N . THR A 1 631 ? -3.215 36.812 2.045 1.00 22.40 631 THR A N 1
ATOM 4494 C CA . THR A 1 631 ? -2.368 35.806 2.733 1.00 20.65 631 THR A CA 1
ATOM 4495 C C . THR A 1 631 ? -1.472 35.124 1.696 1.00 20.43 631 THR A C 1
ATOM 4496 O O . THR A 1 631 ? -0.247 34.930 1.962 1.00 20.76 631 THR A O 1
ATOM 4500 N N . LEU A 1 632 ? -2.015 34.786 0.533 1.00 18.97 632 LEU A N 1
ATOM 4501 C CA . LEU A 1 632 ? -1.204 34.105 -0.513 1.00 19.26 632 LEU A CA 1
ATOM 4502 C C . LEU A 1 632 ? -0.070 35.031 -0.944 1.00 19.22 632 LEU A C 1
ATOM 4503 O O . LEU A 1 632 ? 1.095 34.543 -1.087 1.00 18.49 632 LEU A O 1
ATOM 4508 N N . GLU A 1 633 ? -0.378 36.314 -1.114 1.00 18.79 633 GLU A N 1
ATOM 4509 C CA . GLU A 1 633 ? 0.664 37.320 -1.462 1.00 20.11 633 GLU A CA 1
ATOM 4510 C C . GLU A 1 633 ? 1.706 37.404 -0.336 1.00 19.93 633 GLU A C 1
ATOM 4511 O O . GLU A 1 633 ? 2.902 37.560 -0.655 1.00 19.88 633 GLU A O 1
ATOM 4517 N N . SER A 1 634 ? 1.295 37.267 0.919 1.00 19.12 634 SER A N 1
ATOM 4518 C CA . SER A 1 634 ? 2.203 37.284 2.093 1.00 20.76 634 SER A CA 1
ATOM 4519 C C . SER A 1 634 ? 3.167 36.090 2.028 1.00 20.84 634 SER A C 1
ATOM 4520 O O . SER A 1 634 ? 4.266 36.177 2.599 1.00 20.61 634 SER A O 1
ATOM 4523 N N . PHE A 1 635 ? 2.779 35.011 1.331 1.00 21.40 635 PHE A N 1
ATOM 4524 C CA . PHE A 1 635 ? 3.631 33.823 1.100 1.00 21.74 635 PHE A CA 1
ATOM 4525 C C . PHE A 1 635 ? 4.376 33.936 -0.245 1.00 20.55 635 PHE A C 1
ATOM 4526 O O . PHE A 1 635 ? 4.890 32.902 -0.745 1.00 19.02 635 PHE A O 1
ATOM 4534 N N . GLY A 1 636 ? 4.468 35.135 -0.812 1.00 19.76 636 GLY A N 1
ATOM 4535 C CA . GLY A 1 636 ? 5.288 35.422 -2.010 1.00 19.45 636 GLY A CA 1
ATOM 4536 C C . GLY A 1 636 ? 4.548 35.202 -3.319 1.00 20.73 636 GLY A C 1
ATOM 4537 O O . GLY A 1 636 ? 5.151 35.404 -4.392 1.00 19.73 636 GLY A O 1
ATOM 4538 N N . ALA A 1 637 ? 3.262 34.844 -3.273 1.00 21.82 637 ALA A N 1
ATOM 4539 C CA . ALA A 1 637 ? 2.514 34.478 -4.489 1.00 21.18 637 ALA A CA 1
ATOM 4540 C C . ALA A 1 637 ? 2.083 35.737 -5.256 1.00 21.89 637 ALA A C 1
ATOM 4541 O O . ALA A 1 637 ? 1.948 36.857 -4.671 1.00 22.73 637 ALA A O 1
ATOM 4543 N N . VAL A 1 638 ? 1.896 35.579 -6.557 1.00 21.55 638 VAL A N 1
ATOM 4544 C CA . VAL A 1 638 ? 1.097 36.518 -7.383 1.00 21.69 638 VAL A CA 1
ATOM 4545 C C . VAL A 1 638 ? -0.161 35.753 -7.751 1.00 22.39 638 VAL A C 1
ATOM 4546 O O . VAL A 1 638 ? -0.045 34.564 -8.112 1.00 19.62 638 VAL A O 1
ATOM 4550 N N . VAL A 1 639 ? -1.318 36.380 -7.565 1.00 22.29 639 VAL A N 1
ATOM 4551 C CA . VAL A 1 639 ? -2.617 35.723 -7.830 1.00 23.76 639 VAL A CA 1
ATOM 4552 C C . VAL A 1 639 ? -3.304 36.518 -8.933 1.00 24.04 639 VAL A C 1
ATOM 4553 O O . VAL A 1 639 ? -3.669 37.672 -8.662 1.00 24.99 639 VAL A O 1
ATOM 4557 N N . ASP A 1 640 ? -3.433 35.948 -10.128 1.00 22.14 640 ASP A N 1
ATOM 4558 C CA . ASP A 1 640 ? -4.121 36.581 -11.282 1.00 22.60 640 ASP A CA 1
ATOM 4559 C C . ASP A 1 640 ? -3.602 38.017 -11.477 1.00 24.68 640 ASP A C 1
ATOM 4560 O O . ASP A 1 640 ? -4.429 38.954 -11.558 1.00 25.23 640 ASP A O 1
ATOM 4565 N N . GLY A 1 641 ? -2.285 38.175 -11.607 1.00 25.22 641 GLY A N 1
ATOM 4566 C CA . GLY A 1 641 ? -1.606 39.447 -11.926 1.00 26.71 641 GLY A CA 1
ATOM 4567 C C . GLY A 1 641 ? -0.975 39.376 -13.302 1.00 25.92 641 GLY A C 1
ATOM 4568 O O . GLY A 1 641 ? -1.365 38.518 -14.126 1.00 24.76 641 GLY A O 1
ATOM 4569 N N . THR A 1 642 ? -0.043 40.267 -13.569 1.00 24.97 642 THR A N 1
ATOM 4570 C CA . THR A 1 642 ? 0.610 40.355 -14.891 1.00 26.78 642 THR A CA 1
ATOM 4571 C C . THR A 1 642 ? 1.621 39.221 -14.990 1.00 23.58 642 THR A C 1
ATOM 4572 O O . THR A 1 642 ? 2.183 38.803 -13.950 1.00 24.07 642 THR A O 1
ATOM 4576 N N . LYS A 1 643 ? 1.863 38.795 -16.218 1.00 24.94 643 LYS A N 1
ATOM 4577 C CA . LYS A 1 643 ? 2.920 37.820 -16.536 1.00 25.60 643 LYS A CA 1
ATOM 4578 C C . LYS A 1 643 ? 4.248 38.300 -15.941 1.00 26.93 643 LYS A C 1
ATOM 4579 O O . LYS A 1 643 ? 4.952 37.483 -15.348 1.00 23.77 643 LYS A O 1
ATOM 4585 N N . ASP A 1 644 ? 4.580 39.594 -16.061 1.00 27.71 644 ASP A N 1
ATOM 4586 C CA . ASP A 1 644 ? 5.871 40.115 -15.544 1.00 29.19 644 ASP A CA 1
ATOM 4587 C C . ASP A 1 644 ? 5.950 39.953 -14.021 1.00 26.47 644 ASP A C 1
ATOM 4588 O O . ASP A 1 644 ? 7.004 39.535 -13.537 1.00 25.69 644 ASP A O 1
ATOM 4593 N N . ASP A 1 645 ? 4.883 40.263 -13.288 1.00 24.92 645 ASP A N 1
ATOM 4594 C CA . ASP A 1 645 ? 4.895 40.183 -11.799 1.00 26.23 645 ASP A CA 1
ATOM 4595 C C . ASP A 1 645 ? 4.966 38.706 -11.377 1.00 21.76 645 ASP A C 1
ATOM 4596 O O . ASP A 1 645 ? 5.792 38.343 -10.534 1.00 23.07 645 ASP A O 1
ATOM 4601 N N . ALA A 1 646 ? 4.161 37.858 -11.995 1.00 23.19 646 ALA A N 1
ATOM 4602 C CA . ALA A 1 646 ? 4.149 36.405 -11.703 1.00 21.18 646 ALA A CA 1
ATOM 4603 C C . ALA A 1 646 ? 5.510 35.786 -12.048 1.00 21.31 646 ALA A C 1
ATOM 4604 O O . ALA A 1 646 ? 5.984 34.968 -11.266 1.00 23.22 646 ALA A O 1
ATOM 4606 N N . THR A 1 647 ? 6.118 36.162 -13.183 1.00 23.20 647 THR A N 1
ATOM 4607 C CA . THR A 1 647 ? 7.441 35.639 -13.622 1.00 23.51 647 THR A CA 1
ATOM 4608 C C . THR A 1 647 ? 8.496 36.056 -12.600 1.00 23.73 647 THR A C 1
ATOM 4609 O O . THR A 1 647 ? 9.319 35.219 -12.197 1.00 22.17 647 THR A O 1
ATOM 4613 N N . SER A 1 648 ? 8.456 37.320 -12.176 1.00 26.64 648 SER A N 1
ATOM 4614 C CA . SER A 1 648 ? 9.448 37.907 -11.248 1.00 27.02 648 SER A CA 1
ATOM 4615 C C . SER A 1 648 ? 9.359 37.186 -9.895 1.00 24.15 648 SER A C 1
ATOM 4616 O O . SER A 1 648 ? 10.421 36.908 -9.305 1.00 26.28 648 SER A O 1
ATOM 4619 N N . ALA A 1 649 ? 8.154 36.777 -9.478 1.00 23.46 649 ALA A N 1
ATOM 4620 C CA . ALA A 1 649 ? 7.878 36.175 -8.145 1.00 22.75 649 ALA A CA 1
ATOM 4621 C C . ALA A 1 649 ? 7.861 34.628 -8.189 1.00 22.24 649 ALA A C 1
ATOM 4622 O O . ALA A 1 649 ? 7.606 34.028 -7.145 1.00 20.87 649 ALA A O 1
ATOM 4624 N N . ALA A 1 650 ? 8.114 34.006 -9.343 1.00 21.34 650 ALA A N 1
ATOM 4625 C CA . ALA A 1 650 ? 7.851 32.560 -9.579 1.00 21.40 650 ALA A CA 1
ATOM 4626 C C . ALA A 1 650 ? 8.680 31.684 -8.640 1.00 21.94 650 ALA A C 1
ATOM 4627 O O . ALA A 1 650 ? 8.257 30.527 -8.396 1.00 21.61 650 ALA A O 1
ATOM 4629 N N . GLN A 1 651 ? 9.822 32.157 -8.127 1.00 21.47 651 GLN A N 1
ATOM 4630 C CA . GLN A 1 651 ? 10.616 31.346 -7.159 1.00 21.28 651 GLN A CA 1
ATOM 4631 C C . GLN A 1 651 ? 10.583 32.000 -5.771 1.00 21.80 651 GLN A C 1
ATOM 4632 O O . GLN A 1 651 ? 11.469 31.685 -4.958 1.00 22.70 651 GLN A O 1
ATOM 4638 N N . SER A 1 652 ? 9.552 32.800 -5.462 1.00 22.33 652 SER A N 1
ATOM 4639 C CA . SER A 1 652 ? 9.415 33.505 -4.160 1.00 22.74 652 SER A CA 1
ATOM 4640 C C . SER A 1 652 ? 8.364 32.834 -3.272 1.00 22.39 652 SER A C 1
ATOM 4641 O O . SER A 1 652 ? 8.179 33.286 -2.132 1.00 21.59 652 SER A O 1
ATOM 4644 N N . GLU A 1 653 ? 7.655 31.816 -3.757 1.00 20.01 653 GLU A N 1
ATOM 4645 C CA . GLU A 1 653 ? 6.544 31.211 -2.968 1.00 19.36 653 GLU A CA 1
ATOM 4646 C C . GLU A 1 653 ? 7.124 30.408 -1.801 1.00 19.25 653 GLU A C 1
ATOM 4647 O O . GLU A 1 653 ? 8.046 29.611 -2.032 1.00 19.97 653 GLU A O 1
ATOM 4653 N N . THR A 1 654 ? 6.549 30.506 -0.606 1.00 18.52 654 THR A N 1
ATOM 4654 C CA . THR A 1 654 ? 7.037 29.808 0.600 1.00 18.54 654 THR A CA 1
ATOM 4655 C C . THR A 1 654 ? 6.142 28.599 0.918 1.00 17.42 654 THR A C 1
ATOM 4656 O O . THR A 1 654 ? 6.256 28.074 2.017 1.00 14.85 654 THR A O 1
ATOM 4660 N N . CYS A 1 655 ? 5.247 28.208 0.002 1.00 17.50 655 CYS A N 1
ATOM 4661 C CA . CYS A 1 655 ? 4.196 27.170 0.220 1.00 17.44 655 CYS A CA 1
ATOM 4662 C C . CYS A 1 655 ? 4.815 25.906 0.827 1.00 17.10 655 CYS A C 1
ATOM 4663 O O . CYS A 1 655 ? 4.229 25.352 1.796 1.00 16.98 655 CYS A O 1
ATOM 4666 N N . PHE A 1 656 ? 5.988 25.479 0.346 1.00 17.23 656 PHE A N 1
ATOM 4667 C CA . PHE A 1 656 ? 6.532 24.148 0.706 1.00 17.67 656 PHE A CA 1
ATOM 4668 C C . PHE A 1 656 ? 7.308 24.228 2.026 1.00 18.89 656 PHE A C 1
ATOM 4669 O O . PHE A 1 656 ? 7.810 23.164 2.495 1.00 19.94 656 PHE A O 1
ATOM 4677 N N . TYR A 1 657 ? 7.345 25.399 2.660 1.00 18.53 657 TYR A N 1
ATOM 4678 C CA . TYR A 1 657 ? 7.816 25.478 4.060 1.00 20.00 657 TYR A CA 1
ATOM 4679 C C . TYR A 1 657 ? 6.813 24.769 4.956 1.00 20.11 657 TYR A C 1
ATOM 4680 O O . TYR A 1 657 ? 7.217 24.019 5.873 1.00 21.49 657 TYR A O 1
ATOM 4689 N N . CYS A 1 658 ? 5.517 24.929 4.675 1.00 18.19 658 CYS A N 1
ATOM 4690 C CA . CYS A 1 658 ? 4.445 24.357 5.515 1.00 18.35 658 CYS A CA 1
ATOM 4691 C C . CYS A 1 658 ? 3.878 23.081 4.865 1.00 18.15 658 CYS A C 1
ATOM 4692 O O . CYS A 1 658 ? 3.617 22.108 5.602 1.00 18.81 658 CYS A O 1
ATOM 4695 N N . HIS A 1 659 ? 3.668 23.118 3.550 1.00 16.24 659 HIS A N 1
ATOM 4696 C CA . HIS A 1 659 ? 3.022 22.028 2.771 1.00 17.19 659 HIS A CA 1
ATOM 4697 C C . HIS A 1 659 ? 4.064 20.965 2.387 1.00 16.54 659 HIS A C 1
ATOM 4698 O O . HIS A 1 659 ? 5.075 21.300 1.757 1.00 16.99 659 HIS A O 1
ATOM 4705 N N . THR A 1 660 ? 3.771 19.713 2.718 1.00 16.81 660 THR A N 1
ATOM 4706 C CA . THR A 1 660 ? 4.660 18.561 2.437 1.00 17.45 660 THR A CA 1
ATOM 4707 C C . THR A 1 660 ? 3.811 17.504 1.751 1.00 17.42 660 THR A C 1
ATOM 4708 O O . THR A 1 660 ? 3.648 16.401 2.283 1.00 17.68 660 THR A O 1
ATOM 4712 N N . PRO A 1 661 ? 3.195 17.855 0.592 1.00 16.74 661 PRO A N 1
ATOM 4713 C CA . PRO A 1 661 ? 2.215 16.986 -0.047 1.00 17.72 661 PRO A CA 1
ATOM 4714 C C . PRO A 1 661 ? 2.849 15.675 -0.530 1.00 19.01 661 PRO A C 1
ATOM 4715 O O . PRO A 1 661 ? 3.937 15.705 -1.109 1.00 17.68 661 PRO A O 1
ATOM 4719 N N . THR A 1 662 ? 2.152 14.572 -0.308 1.00 18.82 662 THR A N 1
ATOM 4720 C CA . THR A 1 662 ? 2.477 13.272 -0.938 1.00 20.24 662 THR A CA 1
ATOM 4721 C C . THR A 1 662 ? 1.249 12.795 -1.704 1.00 17.83 662 THR A C 1
ATOM 4722 O O . THR A 1 662 ? 0.128 13.230 -1.402 1.00 16.38 662 THR A O 1
ATOM 4726 N N . VAL A 1 663 ? 1.429 11.852 -2.601 1.00 18.85 663 VAL A N 1
ATOM 4727 C CA . VAL A 1 663 ? 0.251 11.382 -3.376 1.00 20.50 663 VAL A CA 1
ATOM 4728 C C . VAL A 1 663 ? -0.742 10.754 -2.391 1.00 20.71 663 VAL A C 1
ATOM 4729 O O . VAL A 1 663 ? -1.943 10.976 -2.580 1.00 21.77 663 VAL A O 1
ATOM 4733 N N . ALA A 1 664 ? -0.257 10.027 -1.386 1.00 22.21 664 ALA A N 1
ATOM 4734 C CA . ALA A 1 664 ? -1.099 9.342 -0.371 1.00 24.68 664 ALA A CA 1
ATOM 4735 C C . ALA A 1 664 ? -1.838 10.395 0.446 1.00 22.84 664 ALA A C 1
ATOM 4736 O O . ALA A 1 664 ? -2.977 10.143 0.803 1.00 22.62 664 ALA A O 1
ATOM 4738 N N . ASP A 1 665 ? -1.195 11.533 0.717 1.00 22.76 665 ASP A N 1
ATOM 4739 C CA . ASP A 1 665 ? -1.820 12.640 1.466 1.00 20.51 665 ASP A CA 1
ATOM 4740 C C . ASP A 1 665 ? -1.301 13.988 0.954 1.00 18.65 665 ASP A C 1
ATOM 4741 O O . ASP A 1 665 ? -0.336 14.529 1.525 1.00 17.01 665 ASP A O 1
ATOM 4746 N N . HIS A 1 666 ? -2.002 14.553 -0.038 1.00 17.51 666 HIS A N 1
ATOM 4747 C CA . HIS A 1 666 ? -1.617 15.848 -0.647 1.00 14.90 666 HIS A CA 1
ATOM 4748 C C . HIS A 1 666 ? -1.864 16.984 0.351 1.00 14.99 666 HIS A C 1
ATOM 4749 O O . HIS A 1 666 ? -1.275 18.079 0.158 1.00 14.77 666 HIS A O 1
ATOM 4756 N N . THR A 1 667 ? -2.659 16.749 1.394 1.00 15.13 667 THR A N 1
ATOM 4757 C CA . THR A 1 667 ? -3.080 17.796 2.360 1.00 17.23 667 THR A CA 1
ATOM 4758 C C . THR A 1 667 ? -2.051 17.993 3.478 1.00 17.81 667 THR A C 1
ATOM 4759 O O . THR A 1 667 ? -2.260 18.890 4.330 1.00 17.47 667 THR A O 1
ATOM 4763 N N . LYS A 1 668 ? -1.012 17.170 3.513 1.00 19.18 668 LYS A N 1
ATOM 4764 C CA . LYS A 1 668 ? -0.092 17.110 4.671 1.00 20.78 668 LYS A CA 1
ATOM 4765 C C . LYS A 1 668 ? 0.598 18.466 4.848 1.00 20.45 668 LYS A C 1
ATOM 4766 O O . LYS A 1 668 ? 1.114 19.020 3.864 1.00 18.58 668 LYS A O 1
ATOM 4772 N N . VAL A 1 669 ? 0.580 18.973 6.078 1.00 22.15 669 VAL A N 1
ATOM 4773 C CA . VAL A 1 669 ? 1.319 20.193 6.504 1.00 27.87 669 VAL A CA 1
ATOM 4774 C C . VAL A 1 669 ? 2.068 19.849 7.790 1.00 33.57 669 VAL A C 1
ATOM 4775 O O . VAL A 1 669 ? 1.633 18.926 8.489 1.00 33.90 669 VAL A O 1
ATOM 4779 N N . LYS A 1 670 ? 3.136 20.582 8.103 1.00 37.72 670 LYS A N 1
ATOM 4780 C CA . LYS A 1 670 ? 3.803 20.489 9.437 1.00 38.54 670 LYS A CA 1
ATOM 4781 C C . LYS A 1 670 ? 2.827 20.958 10.529 1.00 40.91 670 LYS A C 1
ATOM 4782 O O . LYS A 1 670 ? 2.033 21.917 10.334 1.00 38.53 670 LYS A O 1
#

Sequence (627 aa):
GSIQTLNLDITKVSYENGAPMVTVFATNEADMPVIGLANLEIKKALQLIPEGATGPGNSANNWQGLGSSKSSYVDNKNGSYTFKFDAFDSNKVFNAQLTQRFNVVSAAGKLADGTTVVPVAEMMVEDFDGQGNAPQYTKNIVSSHEVCASSCHVEGEKIYHQATEVETCISCHTQEFADGRGKPHVAFSSHLIHNVHNANKAWGKDNKIPTVAQNIVQDNCQVCHVESDMLTEAKNWSRIPTMEVCSSCHVDIDFAAGKGHSQQLDNSNCIACHNSDWTAELHTAKTTATKNNLINQYGIETTSTINTEETKAATISVQVVDANGTAVDLKTILPKVQRLEIITNVGPNNATLGYSGKDSIFAIKNGALDPKATINDAGKLVYTTTKDLKLGQNGADSDTAFSFVGWSMCSSEGKFVDCADPAFDGVDVTKYTGMKADLAFATLSGKAPSTRHVDSVVNMTACANCHTAEFEIHKGKQHAGFVMTEQLSHTQDANGKAIVGLLDACVTCHTPDGTYSFANRGALELKLMKKHVEDAYGLIGGNCASCHSDDFNLESFKKKGALNTAAAADKTGLYSTPITATCTTCHTVGSQYMVVHTKETLESFGAVVDGTKDDATSAAQSETCFYCHTPTVADHTKVK

InterPro domains:
  IPR020014 Decahaem cytochrome, c-type, OmcA/MtrC [TIGR03507] (57-670)
  IPR036280 Multiheme cytochrome superfamily [SSF48695] (165-659)
  IPR054334 Decaheme cytochrome c component MtrC/MtrF, domain I [PF22111] (59-171)
  IPR054337 Outer membrane cytochrome MtrC/MtrF-like, domains II/IV [PF22113] (178-320)
  IPR054337 Outer membrane cytochrome MtrC/MtrF-like, domains II/IV [PF22113] (535-667)